Protein AF-A0A3A5SLV4-F1 (afdb_monomer)

Foldseek 3Di:
DLCCLLVCCVVVPLPVLCCCLQVPLDADDPLVVSLVSLVVSVVVLCVQDVDDDCLSVVLSVLSVVLRVLSHVSSVVLVCCPDVNVVVVLVVLVVVLVVLVVVLVVVCVVVVVVVLVVLLVVLQVVQCVVQVVVVHRGHHDDPPDPSNVSNVVSVVVNVVCCVVDPSSVVSVVSSVVSVVVSVCSVVSHDPSNVVSVVSSVVSVVSSVVSVVVVVVSCLVVQQLPCVQWDQDPLFTFGNDPADPLLSLLLSQLLRLLLLDPDLDDDLVVLLVSLVNSLVVSCPDPSCPDPVNVLLSVQSVQVSCVVVVVDVDGDDDPRGLLSVLLVLCSVPVPDPVSSVVSCVVVVRSNNSSNVSSSCSNNNPVPDPPSNVCSQVVDPVRVVVVVVSSVVSVVVSCVVPPDD

Nearest PDB structures (foldseek):
  5xg2-assembly1_A  TM=1.830E-01  e=2.233E+00  Pyrococcus yayanosii CH1
  3ja6-assembly1_H  TM=1.313E-01  e=7.357E+00  Escherichia coli
  3ja6-assembly1_I  TM=1.220E-01  e=8.359E+00  Escherichia coli

Mean predicted aligned error: 18.14 Å

Radius of gyration: 36.69 Å; Cα contacts (8 Å, |Δi|>4): 346; chains: 1; bounding box: 82×54×92 Å

Sequence (401 aa):
SLDNMIILPRTYATVPLNTQVMVSESAVSNAGEYMSLIKKAKAAYNGIIKTKTNLFDILIQLFSEIIKLSKARADELSENKQVSGTDRIENLMAQKEELENKLYNIEYRDGISDLVEELNSIKNQELNNGIKMGKTREYFKKGTLEYERKQYLKNKIKKYEEDNDEYKSIKQDICNIKQQITNIDTGASVYDTTLGALFVRVSEIMNELISKAKTSSKNNGQVNYSCLSLRNSAVSIDVNASVEEKAFLDIIINEALKSEKRVLSDDVVLNLIVESANKYKCREYANTENGKLILRSLREFWAYKHNQCSSFSIPNNLVVLKSLMAFFIKPFGFDQIERYVQNKGVENKEYGYMLRGAFIGYAAFPKTFTDALYGDKNIYIPMDEYLTTIHKQVEAQYPCD

Secondary structure (DSSP, 8-state):
-HHHHHHHHIIIIIHHHHHHHHHSSS--TTHHHHHHHHHHHHHHHHHH--S--SHHHHHHHHHHHHHHHHHHHHHHHHHHHSHHHHHHHHHHHHHHHHHHHHHHHHHHHTTHHHHHHHHHHHHHHHHHHHHHTTSS--PPPTTSHHHHHHHHHHHHHHHHHHH-HHHHHHHHHHHHHHHHHHHHHHT--TTHHHHHHHHHHHHHHHHHHHHHHHHHGGGG----GGGEEEETTEEEE--SS-HHHHHHHHHHHHHHHH-S--S--HHHHHHHHHHHHHHHHTSGGGGSHHHHHHHHHHHHHHHHHTTS-S-----TT-HHHHHHHHHHHSTT-HHHHHHHHHHTT-S-THHHHHHHHHHH-GGGS-HHHHHHHTT-HHHHHHHHHHHHHHHHHHHHHS---

Structure (mmCIF, N/CA/C/O backbone):
data_AF-A0A3A5SLV4-F1
#
_entry.id   AF-A0A3A5SLV4-F1
#
loop_
_atom_site.group_PDB
_atom_site.id
_atom_site.type_symbol
_atom_site.label_atom_id
_atom_site.label_alt_id
_atom_site.label_comp_id
_atom_site.label_asym_id
_atom_site.label_entity_id
_atom_site.label_seq_id
_atom_site.pdbx_PDB_ins_code
_atom_site.Cartn_x
_atom_site.Cartn_y
_atom_site.Cartn_z
_atom_site.occupancy
_atom_site.B_iso_or_equiv
_atom_site.auth_seq_id
_atom_site.auth_comp_id
_atom_site.auth_asym_id
_atom_site.auth_atom_id
_atom_site.pdbx_PDB_model_num
ATOM 1 N N . SER A 1 1 ? 13.043 8.478 -12.981 1.00 39.94 1 SER A N 1
ATOM 2 C CA . SER A 1 1 ? 11.757 8.383 -13.703 1.00 39.94 1 SER A CA 1
ATOM 3 C C . SER A 1 1 ? 10.638 8.971 -12.847 1.00 39.94 1 SER A C 1
ATOM 5 O O . SER A 1 1 ? 10.833 9.122 -11.643 1.00 39.94 1 SER A O 1
ATOM 7 N N . LEU A 1 2 ? 9.479 9.289 -13.440 1.00 38.47 2 LEU A N 1
ATOM 8 C CA . LEU A 1 2 ? 8.257 9.687 -12.714 1.00 38.47 2 LEU A CA 1
ATOM 9 C C . LEU A 1 2 ? 7.863 8.668 -11.635 1.00 38.47 2 LEU A C 1
ATOM 11 O O . LEU A 1 2 ? 7.415 9.059 -10.561 1.00 38.47 2 LEU A O 1
ATOM 15 N N . ASP A 1 3 ? 8.132 7.383 -11.893 1.00 36.78 3 ASP A N 1
ATOM 16 C CA . ASP A 1 3 ? 7.985 6.307 -10.915 1.00 36.78 3 ASP A CA 1
ATOM 17 C C . ASP A 1 3 ? 8.866 6.546 -9.679 1.00 36.78 3 ASP A C 1
ATOM 19 O O . ASP A 1 3 ? 8.337 6.551 -8.576 1.00 36.78 3 ASP A O 1
ATOM 23 N N . ASN A 1 4 ? 10.156 6.888 -9.810 1.00 37.59 4 ASN A N 1
ATOM 24 C CA . ASN A 1 4 ? 10.978 7.249 -8.640 1.00 37.59 4 ASN A CA 1
ATOM 25 C C . ASN A 1 4 ? 10.443 8.487 -7.903 1.00 37.59 4 ASN A C 1
ATOM 27 O O . ASN A 1 4 ? 10.541 8.546 -6.686 1.00 37.59 4 ASN A O 1
ATOM 31 N N . MET A 1 5 ? 9.833 9.456 -8.588 1.00 45.19 5 MET A N 1
ATOM 32 C CA . MET A 1 5 ? 9.370 10.702 -7.953 1.00 45.19 5 MET A CA 1
ATOM 33 C C . MET A 1 5 ? 8.074 10.568 -7.150 1.00 45.19 5 MET A C 1
ATOM 35 O O . MET A 1 5 ? 7.810 11.423 -6.307 1.00 45.19 5 MET A O 1
ATOM 39 N N . ILE A 1 6 ? 7.299 9.500 -7.369 1.00 46.34 6 ILE A N 1
ATOM 40 C CA . ILE A 1 6 ? 6.073 9.203 -6.610 1.00 46.34 6 ILE A CA 1
ATOM 41 C C . ILE A 1 6 ? 6.257 7.969 -5.705 1.00 46.34 6 ILE A C 1
ATOM 43 O O . ILE A 1 6 ? 5.700 7.914 -4.608 1.00 46.34 6 ILE A O 1
ATOM 47 N N . ILE A 1 7 ? 7.115 7.016 -6.090 1.00 41.03 7 ILE A N 1
ATOM 48 C CA . ILE A 1 7 ? 7.533 5.899 -5.230 1.00 41.03 7 ILE A CA 1
ATOM 49 C C . ILE A 1 7 ? 8.380 6.412 -4.060 1.00 41.03 7 ILE A C 1
ATOM 51 O O . ILE A 1 7 ? 8.197 5.924 -2.953 1.00 41.03 7 ILE A O 1
ATOM 55 N N . LEU A 1 8 ? 9.228 7.436 -4.241 1.00 41.47 8 LEU A N 1
ATOM 56 C CA . LEU A 1 8 ? 9.989 8.034 -3.133 1.00 41.47 8 LEU A CA 1
ATOM 57 C C . LEU A 1 8 ? 9.072 8.517 -1.987 1.00 41.47 8 LEU A C 1
ATOM 59 O O . LEU A 1 8 ? 9.250 8.054 -0.867 1.00 41.47 8 LEU A O 1
ATOM 63 N N . PRO A 1 9 ? 8.039 9.350 -2.211 1.00 44.97 9 PRO A N 1
ATOM 64 C CA . PRO A 1 9 ? 7.106 9.701 -1.141 1.00 44.97 9 PRO A CA 1
ATOM 65 C C . PRO A 1 9 ? 6.264 8.512 -0.642 1.00 44.97 9 PRO A C 1
ATOM 67 O O . PRO A 1 9 ? 5.912 8.473 0.533 1.00 44.97 9 PRO A O 1
ATOM 70 N N . ARG A 1 10 ? 5.985 7.487 -1.459 1.00 45.91 10 ARG A N 1
ATOM 71 C CA . ARG A 1 10 ? 5.261 6.301 -0.965 1.00 45.91 10 ARG A CA 1
ATOM 72 C C . ARG A 1 10 ? 6.108 5.454 -0.002 1.00 45.91 10 ARG A C 1
ATOM 74 O O . ARG A 1 10 ? 5.659 5.081 1.083 1.00 45.91 10 ARG A O 1
ATOM 81 N N . THR A 1 11 ? 7.338 5.165 -0.402 1.00 40.78 11 THR A N 1
ATOM 82 C CA . THR A 1 11 ? 8.258 4.251 0.283 1.00 40.78 11 THR A CA 1
ATOM 83 C C . THR A 1 11 ? 9.044 4.941 1.397 1.00 40.78 11 THR A C 1
ATOM 85 O O . THR A 1 11 ? 9.343 4.303 2.398 1.00 40.78 11 THR A O 1
ATOM 88 N N . TYR A 1 12 ? 9.336 6.237 1.262 1.00 42.47 12 TYR A N 1
ATOM 89 C CA . TYR A 1 12 ? 10.134 7.005 2.225 1.00 42.47 12 TYR A CA 1
ATOM 90 C C . TYR A 1 12 ? 9.324 8.031 3.024 1.00 42.47 12 TYR A C 1
ATOM 92 O O . TYR A 1 12 ? 9.844 8.529 4.014 1.00 42.47 12 TYR A O 1
ATOM 100 N N . ALA A 1 13 ? 8.074 8.340 2.642 1.00 49.94 13 ALA A N 1
ATOM 101 C CA . ALA A 1 13 ? 7.187 9.173 3.460 1.00 49.94 13 ALA A CA 1
ATOM 102 C C . ALA A 1 13 ? 6.041 8.362 4.065 1.00 49.94 13 ALA A C 1
ATOM 104 O O . ALA A 1 13 ? 6.013 8.201 5.271 1.00 49.94 13 ALA A O 1
ATOM 105 N N . THR A 1 14 ? 5.125 7.781 3.288 1.00 54.50 14 THR A N 1
ATOM 106 C CA . THR A 1 14 ? 3.905 7.192 3.881 1.00 54.50 14 THR A CA 1
ATOM 107 C C . THR A 1 14 ? 4.119 5.948 4.733 1.00 54.50 14 THR A C 1
ATOM 109 O O . THR A 1 14 ? 3.484 5.843 5.774 1.00 54.50 14 THR A O 1
ATOM 112 N N . VAL A 1 15 ? 4.968 5.001 4.321 1.00 56.72 15 VAL A N 1
ATOM 113 C CA . VAL A 1 15 ? 5.169 3.763 5.099 1.00 56.72 15 VAL A CA 1
ATOM 114 C C . VAL A 1 15 ? 5.961 4.036 6.386 1.00 56.72 15 VAL A C 1
ATOM 116 O O . VAL A 1 15 ? 5.469 3.663 7.448 1.00 56.72 15 VAL A O 1
ATOM 119 N N . PRO A 1 16 ? 7.106 4.748 6.353 1.00 58.78 16 PRO A N 1
ATOM 120 C CA . PRO A 1 16 ? 7.825 5.115 7.572 1.00 58.78 16 PRO A CA 1
ATOM 121 C C . PRO A 1 16 ? 7.012 6.035 8.485 1.00 58.78 16 PRO A C 1
ATOM 123 O O . PRO A 1 16 ? 7.039 5.843 9.694 1.00 58.78 16 PRO A O 1
ATOM 126 N N . LEU A 1 17 ? 6.248 6.983 7.924 1.00 64.62 17 LEU A N 1
ATOM 127 C CA . LEU A 1 17 ? 5.398 7.891 8.698 1.00 64.62 17 LEU A CA 1
ATOM 128 C C . LEU A 1 17 ? 4.211 7.170 9.335 1.00 64.62 17 LEU A C 1
ATOM 130 O O . LEU A 1 17 ? 3.886 7.461 10.475 1.00 64.62 17 LEU A O 1
ATOM 134 N N . ASN A 1 18 ? 3.571 6.229 8.636 1.00 65.62 18 ASN A N 1
ATOM 135 C CA . ASN A 1 18 ? 2.505 5.416 9.220 1.00 65.62 18 ASN A CA 1
ATOM 136 C C . ASN A 1 18 ? 3.062 4.571 10.372 1.00 65.62 18 ASN A C 1
ATOM 138 O O . ASN A 1 18 ? 2.533 4.623 11.475 1.00 65.62 18 ASN A O 1
ATOM 142 N N . THR A 1 19 ? 4.198 3.898 10.170 1.00 65.44 19 THR A N 1
ATOM 143 C CA . THR A 1 19 ? 4.862 3.153 11.248 1.00 65.44 19 THR A CA 1
ATOM 144 C C . THR A 1 19 ? 5.245 4.068 12.413 1.00 65.44 19 THR A C 1
ATOM 146 O O . THR A 1 19 ? 4.981 3.744 13.563 1.00 65.44 19 THR A O 1
ATOM 149 N N . GLN A 1 20 ? 5.806 5.245 12.149 1.00 65.00 20 GLN A N 1
ATOM 150 C CA . GLN A 1 20 ? 6.136 6.208 13.195 1.00 65.00 20 GLN A CA 1
ATOM 151 C C . GLN A 1 20 ? 4.882 6.693 13.938 1.00 65.00 20 GLN A C 1
ATOM 153 O O . GLN A 1 20 ? 4.847 6.681 15.157 1.00 65.00 20 GLN A O 1
ATOM 158 N N . VAL A 1 21 ? 3.817 7.070 13.245 1.00 66.50 21 VAL A N 1
ATOM 159 C CA . VAL A 1 21 ? 2.639 7.663 13.892 1.00 66.50 21 VAL A CA 1
ATOM 160 C C . VAL A 1 21 ? 1.771 6.622 14.597 1.00 66.50 21 VAL A C 1
ATOM 162 O O . VAL A 1 21 ? 1.241 6.907 15.667 1.00 66.50 21 VAL A O 1
ATOM 165 N N . MET A 1 22 ? 1.613 5.438 14.003 1.00 68.69 22 MET A N 1
ATOM 166 C CA . MET A 1 22 ? 0.700 4.401 14.492 1.00 68.69 22 MET A CA 1
ATOM 167 C C . MET A 1 22 ? 1.384 3.381 15.406 1.00 68.69 22 MET A C 1
ATOM 169 O O . MET A 1 22 ? 0.700 2.739 16.197 1.00 68.69 22 MET A O 1
ATOM 173 N N . VAL A 1 23 ? 2.708 3.207 15.304 1.00 67.62 23 VAL A N 1
ATOM 174 C CA . VAL A 1 23 ? 3.460 2.223 16.109 1.00 67.62 23 VAL A CA 1
ATOM 175 C C . VAL A 1 23 ? 4.341 2.892 17.156 1.00 67.62 23 VAL A C 1
ATOM 177 O O . VAL A 1 23 ? 4.482 2.344 18.245 1.00 67.62 23 VAL A O 1
ATOM 180 N N . SER A 1 24 ? 4.917 4.068 16.878 1.00 63.44 24 SER A N 1
ATOM 181 C CA . SER A 1 24 ? 5.576 4.840 17.936 1.00 63.44 24 SER A CA 1
ATOM 182 C C . SER A 1 24 ? 4.610 5.815 18.600 1.00 63.44 24 SER A C 1
ATOM 184 O O . SER A 1 24 ? 3.672 6.325 17.995 1.00 63.44 24 SER A O 1
ATOM 186 N N . GLU A 1 25 ? 4.827 6.057 19.885 1.00 67.69 25 GLU A N 1
ATOM 187 C CA . GLU A 1 25 ? 4.053 7.008 20.692 1.00 67.69 25 GLU A CA 1
ATOM 188 C C . GLU A 1 25 ? 4.597 8.439 20.570 1.00 67.69 25 GLU A C 1
ATOM 190 O O . GLU A 1 25 ? 4.235 9.328 21.336 1.00 67.69 25 GLU A O 1
ATOM 195 N N . SER A 1 26 ? 5.522 8.663 19.637 1.00 68.69 26 SER A N 1
ATOM 196 C CA . SER A 1 26 ? 6.187 9.938 19.435 1.00 68.69 26 SER A CA 1
ATOM 197 C C . SER A 1 26 ? 5.577 10.707 18.269 1.00 68.69 26 SER A C 1
ATOM 199 O O . SER A 1 26 ? 5.078 10.147 17.290 1.00 68.69 26 SER A O 1
ATOM 201 N N . ALA A 1 27 ? 5.638 12.034 18.374 1.00 72.75 27 ALA A N 1
ATOM 202 C CA . ALA A 1 27 ? 5.263 12.913 17.282 1.00 72.75 27 ALA A CA 1
ATOM 203 C C . ALA A 1 27 ? 6.163 12.680 16.057 1.00 72.75 27 ALA A C 1
ATOM 205 O O . ALA A 1 27 ? 7.300 12.209 16.158 1.00 72.75 27 ALA A O 1
ATOM 206 N N . VAL A 1 28 ? 5.666 13.077 14.886 1.00 74.12 28 VAL A N 1
ATOM 207 C CA . VAL A 1 28 ? 6.421 13.002 13.632 1.00 74.12 28 VAL A CA 1
ATOM 208 C C . VAL A 1 28 ? 7.709 13.822 13.730 1.00 74.12 28 VAL A C 1
ATOM 210 O O . VAL A 1 28 ? 7.679 15.054 13.770 1.00 74.12 28 VAL A O 1
ATOM 213 N N . SER A 1 29 ? 8.852 13.140 13.701 1.00 65.75 29 SER A N 1
ATOM 214 C CA . SER A 1 29 ? 10.153 13.776 13.495 1.00 65.75 29 SER A CA 1
ATOM 215 C C . SER A 1 29 ? 10.302 14.199 12.029 1.00 65.75 29 SER A C 1
ATOM 217 O O . SER A 1 29 ? 9.747 13.585 11.121 1.00 65.75 29 SER A O 1
ATOM 219 N N . ASN A 1 30 ? 11.029 15.291 11.785 1.00 69.62 30 ASN A N 1
ATOM 220 C CA . ASN A 1 30 ? 11.348 15.782 10.439 1.00 69.62 30 ASN A CA 1
ATOM 221 C C . ASN A 1 30 ? 10.136 16.136 9.549 1.00 69.62 30 ASN A C 1
ATOM 223 O O . ASN A 1 30 ? 10.205 16.050 8.323 1.00 69.62 30 ASN A O 1
ATOM 227 N N . ALA A 1 31 ? 9.038 16.627 10.135 1.00 70.12 31 ALA A N 1
ATOM 228 C CA . ALA A 1 31 ? 7.844 17.098 9.416 1.00 70.12 31 ALA A CA 1
ATOM 229 C C . ALA A 1 31 ? 8.145 17.999 8.190 1.00 70.12 31 ALA A C 1
ATOM 231 O O . ALA A 1 31 ? 7.493 17.895 7.146 1.00 70.12 31 ALA A O 1
ATOM 232 N N . GLY A 1 32 ? 9.166 18.860 8.292 1.00 71.12 32 GLY A N 1
ATOM 233 C CA . GLY A 1 32 ? 9.611 19.734 7.201 1.00 71.12 32 GLY A CA 1
ATOM 234 C C . GLY A 1 32 ? 10.203 18.992 5.995 1.00 71.12 32 GLY A C 1
ATOM 235 O O . GLY A 1 32 ? 10.035 19.441 4.858 1.00 71.12 32 GLY A O 1
ATOM 236 N N . GLU A 1 33 ? 10.840 17.838 6.207 1.00 71.00 33 GLU A N 1
ATOM 237 C CA . GLU A 1 33 ? 11.415 17.016 5.137 1.00 71.00 33 GLU A CA 1
ATOM 238 C C . GLU A 1 33 ? 10.317 16.365 4.294 1.00 71.00 33 GLU A C 1
ATOM 240 O O . GLU A 1 33 ? 10.370 16.435 3.064 1.00 71.00 33 GLU A O 1
ATOM 245 N N . TYR A 1 34 ? 9.266 15.836 4.928 1.00 69.44 34 TYR A N 1
ATOM 246 C CA . TYR A 1 34 ? 8.116 15.259 4.222 1.00 69.44 34 TYR A CA 1
ATOM 247 C C . TYR A 1 34 ? 7.397 16.298 3.353 1.00 69.44 34 TYR A C 1
ATOM 249 O O . TYR A 1 34 ? 7.120 16.052 2.176 1.00 69.44 34 TYR A O 1
ATOM 257 N N . MET A 1 35 ? 7.178 17.503 3.886 1.00 75.12 35 MET A N 1
ATOM 258 C CA . MET A 1 35 ? 6.595 18.611 3.123 1.00 75.12 35 MET A CA 1
ATOM 259 C C . MET A 1 35 ? 7.477 19.036 1.945 1.00 75.12 35 MET A C 1
ATOM 261 O O . MET A 1 35 ? 6.977 19.318 0.852 1.00 75.12 35 MET A O 1
ATOM 265 N N . SER A 1 36 ? 8.797 19.063 2.144 1.00 75.94 36 SER A N 1
ATOM 266 C CA . SER A 1 36 ? 9.771 19.354 1.088 1.00 75.94 36 SER A CA 1
ATOM 267 C C . SER A 1 36 ? 9.747 18.292 -0.016 1.00 75.94 36 SER A C 1
ATOM 269 O O . SER A 1 36 ? 9.743 18.636 -1.199 1.00 75.94 36 SER A O 1
ATOM 271 N N . LEU A 1 37 ? 9.646 17.008 0.344 1.00 74.00 37 LEU A N 1
ATOM 272 C CA . LEU A 1 37 ? 9.546 15.897 -0.605 1.00 74.00 37 LEU A CA 1
ATOM 273 C C . LEU A 1 37 ? 8.286 15.990 -1.473 1.00 74.00 37 LEU A C 1
ATOM 275 O O . LEU A 1 37 ? 8.389 15.860 -2.693 1.00 74.00 37 LEU A O 1
ATOM 279 N N . ILE A 1 38 ? 7.121 16.287 -0.887 1.00 76.56 38 ILE A N 1
ATOM 280 C CA . ILE A 1 38 ? 5.865 16.449 -1.644 1.00 76.56 38 ILE A CA 1
ATOM 281 C C . ILE A 1 38 ? 5.965 17.636 -2.612 1.00 76.56 38 ILE A C 1
ATOM 283 O O . ILE A 1 38 ? 5.574 17.523 -3.775 1.00 76.56 38 ILE A O 1
ATOM 287 N N . LYS A 1 39 ? 6.545 18.762 -2.177 1.00 81.31 39 LYS A N 1
ATOM 288 C CA . LYS A 1 39 ? 6.764 19.936 -3.041 1.00 81.31 39 LYS A CA 1
ATOM 289 C C . LYS A 1 39 ? 7.729 19.636 -4.193 1.00 81.31 39 LYS A C 1
ATOM 291 O O . LYS A 1 39 ? 7.447 20.017 -5.329 1.00 81.31 39 LYS A O 1
ATOM 296 N N . LYS A 1 40 ? 8.830 18.923 -3.931 1.00 78.31 40 LYS A N 1
ATOM 297 C CA . LYS A 1 40 ? 9.776 18.471 -4.970 1.00 78.31 40 LYS A CA 1
ATOM 298 C C . LYS A 1 40 ? 9.105 17.517 -5.964 1.00 78.31 40 LYS A C 1
ATOM 300 O O . LYS A 1 40 ? 9.282 17.677 -7.170 1.00 78.31 40 LYS A O 1
ATOM 305 N N . ALA A 1 41 ? 8.294 16.579 -5.474 1.00 73.62 41 ALA A N 1
ATOM 306 C CA . ALA A 1 41 ? 7.518 15.669 -6.313 1.00 73.62 41 ALA A CA 1
ATOM 307 C C . ALA A 1 41 ? 6.510 16.426 -7.194 1.00 73.62 41 ALA A C 1
ATOM 309 O O . ALA A 1 41 ? 6.448 16.171 -8.394 1.00 73.62 41 ALA A O 1
ATOM 310 N N . LYS A 1 42 ? 5.797 17.419 -6.639 1.00 82.75 42 LYS A N 1
ATOM 311 C CA . LYS A 1 42 ? 4.885 18.299 -7.391 1.00 82.75 42 LYS A CA 1
ATOM 312 C C . LYS A 1 42 ? 5.608 19.044 -8.514 1.00 82.75 42 LYS A C 1
ATOM 314 O O . LYS A 1 42 ? 5.130 19.057 -9.646 1.00 82.75 42 LYS A O 1
ATOM 319 N N . ALA A 1 43 ? 6.751 19.664 -8.208 1.00 79.25 43 ALA A N 1
ATOM 320 C CA . ALA A 1 43 ? 7.511 20.458 -9.173 1.00 79.25 43 ALA A CA 1
ATOM 321 C C . ALA A 1 43 ? 7.924 19.622 -10.390 1.00 79.25 43 ALA A C 1
ATOM 323 O O . ALA A 1 43 ? 7.757 20.045 -11.532 1.00 79.25 43 ALA A O 1
ATOM 324 N N . ALA A 1 44 ? 8.396 18.405 -10.154 1.00 69.69 44 ALA A N 1
ATOM 325 C CA . ALA A 1 44 ? 8.823 17.546 -11.240 1.00 69.69 44 ALA A CA 1
ATOM 326 C C . ALA A 1 44 ? 7.682 16.809 -11.945 1.00 69.69 44 ALA A C 1
ATOM 328 O O . ALA A 1 44 ? 7.768 16.592 -13.151 1.00 69.69 44 ALA A O 1
ATOM 329 N N . TYR A 1 45 ? 6.594 16.483 -11.238 1.00 73.25 45 TYR A N 1
ATOM 330 C CA . TYR A 1 45 ? 5.364 16.019 -11.876 1.00 73.25 45 TYR A CA 1
ATOM 331 C C . TYR A 1 45 ? 4.880 17.059 -12.892 1.00 73.25 45 TYR A C 1
ATOM 333 O O . TYR A 1 45 ? 4.637 16.708 -14.039 1.00 73.25 45 TYR A O 1
ATOM 341 N N . ASN A 1 46 ? 4.835 18.342 -12.516 1.00 76.12 46 ASN A N 1
ATOM 342 C CA . ASN A 1 46 ? 4.456 19.431 -13.423 1.00 76.12 46 ASN A CA 1
ATOM 343 C C . ASN A 1 46 ? 5.461 19.645 -14.567 1.00 76.12 46 ASN A C 1
ATOM 345 O O . ASN A 1 46 ? 5.075 20.081 -15.649 1.00 76.12 46 ASN A O 1
ATOM 349 N N . GLY A 1 47 ? 6.744 19.348 -14.339 1.00 65.81 47 GLY A N 1
ATOM 350 C CA . GLY A 1 47 ? 7.778 19.412 -15.374 1.00 65.81 47 GLY A CA 1
ATOM 351 C C . GLY A 1 47 ? 7.586 18.384 -16.493 1.00 65.81 47 GLY A C 1
ATOM 352 O O . GLY A 1 47 ? 8.028 18.620 -17.613 1.00 65.81 47 GLY A O 1
ATOM 353 N N . ILE A 1 48 ? 6.905 17.269 -16.211 1.00 63.28 48 ILE A N 1
ATOM 354 C CA . ILE A 1 48 ? 6.722 16.167 -17.166 1.00 63.28 48 ILE A CA 1
ATOM 355 C C . ILE A 1 48 ? 5.266 16.063 -17.646 1.00 63.28 48 ILE A C 1
ATOM 357 O O . ILE A 1 48 ? 5.005 15.802 -18.818 1.00 63.28 48 ILE A O 1
ATOM 361 N N . ILE A 1 49 ? 4.301 16.301 -16.760 1.00 64.62 49 ILE A N 1
ATOM 362 C CA . ILE A 1 49 ? 2.868 16.216 -17.033 1.00 64.62 49 ILE A CA 1
ATOM 363 C C . ILE A 1 49 ? 2.308 17.629 -17.060 1.00 64.62 49 ILE A C 1
ATOM 365 O O . ILE A 1 49 ? 2.179 18.293 -16.035 1.00 64.62 49 ILE A O 1
ATOM 369 N N . LYS A 1 50 ? 1.945 18.083 -18.262 1.00 65.12 50 LYS A N 1
ATOM 370 C CA . LYS A 1 50 ? 1.438 19.445 -18.491 1.00 65.12 50 LYS A CA 1
ATOM 371 C C . LYS A 1 50 ? -0.005 19.652 -18.011 1.00 65.12 50 LYS A C 1
ATOM 373 O O . LYS A 1 50 ? -0.491 20.782 -17.989 1.00 65.12 50 LYS A O 1
ATOM 378 N N . THR A 1 51 ? -0.700 18.584 -17.623 1.00 68.88 51 THR A N 1
ATOM 379 C CA . THR A 1 51 ? -2.065 18.652 -17.094 1.00 68.88 51 THR A CA 1
ATOM 380 C C . THR A 1 51 ? -2.044 19.084 -15.631 1.00 68.88 51 THR A C 1
ATOM 382 O O . THR A 1 51 ? -1.447 18.417 -14.785 1.00 68.88 51 THR A O 1
ATOM 385 N N . LYS A 1 52 ? -2.735 20.185 -15.316 1.00 73.75 52 LYS A N 1
ATOM 386 C CA . LYS A 1 52 ? -2.874 20.668 -13.935 1.00 73.75 52 LYS A CA 1
ATOM 387 C C . LYS A 1 52 ? -3.569 19.619 -13.060 1.00 73.75 52 LYS A C 1
ATOM 389 O O . LYS A 1 52 ? -4.551 19.007 -13.473 1.00 73.75 52 LYS A O 1
ATOM 394 N N . THR A 1 53 ? -3.081 19.452 -11.834 1.00 79.50 53 THR A N 1
ATOM 395 C CA . THR A 1 53 ? -3.672 18.579 -10.814 1.00 79.50 53 THR A CA 1
ATOM 396 C C . THR A 1 53 ? -3.661 19.280 -9.456 1.00 79.50 53 THR A C 1
ATOM 398 O O . THR A 1 53 ? -2.678 19.931 -9.103 1.00 79.50 53 THR A O 1
ATOM 401 N N . ASN A 1 54 ? -4.750 19.151 -8.698 1.00 85.88 54 ASN A N 1
ATOM 402 C CA . ASN A 1 54 ? -4.877 19.651 -7.323 1.00 85.88 54 ASN A CA 1
ATOM 403 C C . ASN A 1 54 ? -4.458 18.606 -6.273 1.00 85.88 54 ASN A C 1
ATOM 405 O O . ASN A 1 54 ? -4.350 18.921 -5.091 1.00 85.88 54 ASN A O 1
ATOM 409 N N . LEU A 1 55 ? -4.191 17.368 -6.694 1.00 85.06 55 LEU A N 1
ATOM 410 C CA . LEU A 1 55 ? -3.912 16.240 -5.805 1.00 85.06 55 LEU A CA 1
ATOM 411 C C . LEU A 1 55 ? -2.698 16.475 -4.894 1.00 85.06 55 LEU A C 1
ATOM 413 O O . LEU A 1 55 ? -2.716 16.068 -3.738 1.00 85.06 55 LEU A O 1
ATOM 417 N N . PHE A 1 56 ? -1.667 17.179 -5.370 1.00 84.25 56 PHE A N 1
ATOM 418 C CA . PHE A 1 56 ? -0.513 17.531 -4.533 1.00 84.25 56 PHE A CA 1
ATOM 419 C C . PHE A 1 56 ? -0.849 18.549 -3.441 1.00 84.25 56 PHE A C 1
ATOM 421 O O . PHE A 1 56 ? -0.273 18.485 -2.360 1.00 84.25 56 PHE A O 1
ATOM 428 N N . ASP A 1 57 ? -1.769 19.476 -3.703 1.00 85.69 57 ASP A N 1
ATOM 429 C CA . ASP A 1 57 ? -2.198 20.455 -2.701 1.00 85.69 57 ASP A CA 1
ATOM 430 C C . ASP A 1 57 ? -3.052 19.781 -1.623 1.00 85.69 57 ASP A C 1
ATOM 432 O O . ASP A 1 57 ? -2.858 20.029 -0.434 1.00 85.69 57 ASP A O 1
ATOM 436 N N . ILE A 1 58 ? -3.903 18.834 -2.033 1.00 85.19 58 ILE A N 1
ATOM 437 C CA . ILE A 1 58 ? -4.657 17.974 -1.114 1.00 85.19 58 ILE A CA 1
ATOM 438 C C . ILE A 1 58 ? -3.696 17.118 -0.275 1.00 85.19 58 ILE A C 1
ATOM 440 O O . ILE A 1 58 ? -3.869 17.024 0.936 1.00 85.19 58 ILE A O 1
ATOM 444 N N . LEU A 1 59 ? -2.641 16.545 -0.871 1.00 83.56 59 LEU A N 1
ATOM 445 C CA . LEU A 1 59 ? -1.617 15.809 -0.117 1.00 83.56 59 LEU A CA 1
ATOM 446 C C . LEU A 1 59 ? -0.936 16.687 0.937 1.00 83.56 59 LEU A C 1
ATOM 448 O O . LEU A 1 59 ? -0.774 16.246 2.069 1.00 83.56 59 LEU A O 1
ATOM 452 N N . ILE A 1 60 ? -0.566 17.925 0.603 1.00 84.12 60 ILE A N 1
ATOM 453 C CA . ILE A 1 60 ? 0.047 18.850 1.570 1.00 84.12 60 ILE A CA 1
ATOM 454 C C . ILE A 1 60 ? -0.899 19.119 2.748 1.00 84.12 60 ILE A C 1
ATOM 456 O O . ILE A 1 60 ? -0.456 19.115 3.899 1.00 84.12 60 ILE A O 1
ATOM 460 N N . GLN A 1 61 ? -2.191 19.326 2.484 1.00 87.31 61 GLN A N 1
ATOM 461 C CA . GLN A 1 61 ? -3.191 19.514 3.538 1.00 87.31 61 GLN A CA 1
ATOM 462 C C . GLN A 1 61 ? -3.319 18.275 4.431 1.00 87.31 61 GLN A C 1
ATOM 464 O O . GLN A 1 61 ? -3.161 18.393 5.644 1.00 87.31 61 GLN A O 1
ATOM 469 N N . LEU A 1 62 ? -3.504 17.091 3.837 1.00 84.12 62 LEU A N 1
ATOM 470 C CA . LEU A 1 62 ? -3.638 15.832 4.579 1.00 84.12 62 LEU A CA 1
ATOM 471 C C . LEU A 1 62 ? -2.406 15.543 5.442 1.00 84.12 62 LEU A C 1
ATOM 473 O O . LEU A 1 62 ? -2.538 15.189 6.608 1.00 84.12 62 LEU A O 1
ATOM 477 N N . PHE A 1 63 ? -1.198 15.745 4.912 1.00 83.25 63 PHE A N 1
ATOM 478 C CA . PHE A 1 63 ? 0.024 15.568 5.699 1.00 83.25 63 PHE A CA 1
ATOM 479 C C . PHE A 1 63 ? 0.139 16.587 6.839 1.00 83.25 63 PHE A C 1
ATOM 481 O O . PHE A 1 63 ? 0.647 16.247 7.904 1.00 83.25 63 PHE A O 1
ATOM 488 N N . SER A 1 64 ? -0.333 17.822 6.646 1.00 86.00 64 SER A N 1
ATOM 489 C CA . SER A 1 64 ? -0.304 18.851 7.695 1.00 86.00 64 SER A CA 1
ATOM 490 C C . SER A 1 64 ? -1.243 18.481 8.842 1.00 86.00 64 SER A C 1
ATOM 492 O O . SER A 1 64 ? -0.905 18.656 10.012 1.00 86.00 64 SER A O 1
ATOM 494 N N . GLU A 1 65 ? -2.401 17.918 8.502 1.00 88.25 65 GLU A N 1
ATOM 495 C CA . GLU A 1 65 ? -3.361 17.386 9.462 1.00 88.25 65 GLU A CA 1
ATOM 496 C C . GLU A 1 65 ? -2.815 16.154 10.195 1.00 88.25 65 GLU A C 1
ATOM 498 O O . GLU A 1 65 ? -2.881 16.112 11.421 1.00 88.25 65 GLU A O 1
ATOM 503 N N . ILE A 1 66 ? -2.170 15.217 9.485 1.00 86.12 66 ILE A N 1
ATOM 504 C CA . ILE A 1 66 ? -1.477 14.068 10.095 1.00 86.12 66 ILE A CA 1
ATOM 505 C C . ILE A 1 66 ? -0.422 14.541 11.100 1.00 86.12 66 ILE A C 1
ATOM 507 O O . ILE A 1 66 ? -0.381 14.037 12.217 1.00 86.12 66 ILE A O 1
ATOM 511 N N . ILE A 1 67 ? 0.403 15.535 10.751 1.00 84.50 67 ILE A N 1
ATOM 512 C CA . ILE A 1 67 ? 1.413 16.083 11.671 1.00 84.50 67 ILE A CA 1
ATOM 513 C C . ILE A 1 67 ? 0.740 16.665 12.920 1.00 84.50 67 ILE A C 1
ATOM 515 O O . ILE A 1 67 ? 1.149 16.354 14.038 1.00 84.50 67 ILE A O 1
ATOM 519 N N . LYS A 1 68 ? -0.320 17.462 12.752 1.00 90.00 68 LYS A N 1
ATOM 520 C CA . LYS A 1 68 ? -1.056 18.056 13.875 1.00 90.00 68 LYS A CA 1
ATOM 521 C C . LYS A 1 68 ? -1.652 16.987 14.799 1.00 90.00 68 LYS A C 1
ATOM 523 O O . LYS A 1 68 ? -1.461 17.063 16.009 1.00 90.00 68 LYS A O 1
ATOM 528 N N . LEU A 1 69 ? -2.345 15.998 14.235 1.00 89.44 69 LEU A N 1
ATOM 529 C CA . LEU A 1 69 ? -2.991 14.925 14.995 1.00 89.44 69 LEU A CA 1
ATOM 530 C C . LEU A 1 69 ? -1.973 13.985 15.644 1.00 89.44 69 LEU A C 1
ATOM 532 O O . LEU A 1 69 ? -2.166 13.581 16.782 1.00 89.44 69 LEU A O 1
ATOM 536 N N . SER A 1 70 ? -0.858 13.694 14.970 1.00 86.00 70 SER A N 1
ATOM 537 C CA . SER A 1 70 ? 0.223 12.886 15.547 1.00 86.00 70 SER A CA 1
ATOM 538 C C . SER A 1 70 ? 0.847 13.543 16.778 1.00 86.00 70 SER A C 1
ATOM 540 O O . SER A 1 70 ? 1.204 12.852 17.725 1.00 86.00 70 SER A O 1
ATOM 542 N N . LYS A 1 71 ? 0.944 14.880 16.789 1.00 88.19 71 LYS A N 1
ATOM 543 C CA . LYS A 1 71 ? 1.418 15.622 17.953 1.00 88.19 71 LYS A CA 1
ATOM 544 C C . LYS A 1 71 ? 0.409 15.539 19.096 1.00 88.19 71 LYS A C 1
ATOM 546 O O . LYS A 1 71 ? 0.798 15.180 20.195 1.00 88.19 71 LYS A O 1
ATOM 551 N N . ALA A 1 72 ? -0.873 15.782 18.817 1.00 89.81 72 ALA A N 1
ATOM 552 C CA . ALA A 1 72 ? -1.928 15.660 19.824 1.00 89.81 72 ALA A CA 1
ATOM 553 C C . ALA A 1 72 ? -1.997 14.244 20.429 1.00 89.81 72 ALA A C 1
ATOM 555 O O . ALA A 1 72 ? -2.157 14.100 21.636 1.00 89.81 72 ALA A O 1
ATOM 556 N N . ARG A 1 73 ? -1.806 13.210 19.599 1.00 88.44 73 ARG A N 1
ATOM 557 C CA . ARG A 1 73 ? -1.677 11.813 20.031 1.00 88.44 73 ARG A CA 1
ATOM 558 C C . ARG A 1 73 ? -0.475 11.601 20.945 1.00 88.44 73 ARG A C 1
ATOM 560 O O . ARG A 1 73 ? -0.619 10.986 21.991 1.00 88.44 73 ARG A O 1
ATOM 567 N N . ALA A 1 74 ? 0.702 12.085 20.555 1.00 86.81 74 ALA A N 1
ATOM 568 C CA . ALA A 1 74 ? 1.910 11.936 21.362 1.00 86.81 74 ALA A CA 1
ATOM 569 C C . ALA A 1 74 ? 1.785 12.646 22.719 1.00 86.81 74 ALA A C 1
ATOM 571 O O . ALA A 1 74 ? 2.172 12.082 23.739 1.00 86.81 74 ALA A O 1
ATOM 572 N N . ASP A 1 75 ? 1.195 13.845 22.731 1.00 86.69 75 ASP A N 1
ATOM 573 C CA . ASP A 1 75 ? 0.928 14.601 23.954 1.00 86.69 75 ASP A CA 1
ATOM 574 C C . ASP A 1 75 ? -0.027 13.801 24.875 1.00 86.69 75 ASP A C 1
ATOM 576 O O . ASP A 1 75 ? 0.334 13.526 26.020 1.00 86.69 75 ASP A O 1
ATOM 580 N N . GLU A 1 76 ? -1.160 13.299 24.356 1.00 85.44 76 GLU A N 1
ATOM 581 C CA . GLU A 1 76 ? -2.126 12.461 25.102 1.00 85.44 76 GLU A CA 1
ATOM 582 C C . GLU A 1 76 ? -1.483 11.188 25.681 1.00 85.44 76 GLU A C 1
ATOM 584 O O . GLU A 1 76 ? -1.658 10.867 26.857 1.00 85.44 76 GLU A O 1
ATOM 589 N N . LEU A 1 77 ? -0.708 10.461 24.873 1.00 85.69 77 LEU A N 1
ATOM 590 C CA . LEU A 1 77 ? -0.047 9.231 25.317 1.00 85.69 77 LEU A CA 1
ATOM 591 C C . LEU A 1 77 ? 1.043 9.505 26.357 1.00 85.69 77 LEU A C 1
ATOM 593 O O . LEU A 1 77 ? 1.236 8.704 27.272 1.00 85.69 77 LEU A O 1
ATOM 597 N N . SER A 1 78 ? 1.740 10.639 26.250 1.00 83.00 78 SER A N 1
ATOM 598 C CA . SER A 1 78 ? 2.751 11.035 27.230 1.00 83.00 78 SER A CA 1
ATOM 599 C C . SER A 1 78 ? 2.137 11.382 28.590 1.00 83.00 78 SER A C 1
ATOM 601 O O . SER A 1 78 ? 2.670 10.958 29.616 1.00 83.00 78 SER A O 1
ATOM 603 N N . GLU A 1 79 ? 0.988 12.068 28.610 1.00 80.12 79 GLU A N 1
ATOM 604 C CA . GLU A 1 79 ? 0.236 12.378 29.834 1.00 80.12 79 GLU A CA 1
ATOM 605 C C . GLU A 1 79 ? -0.274 11.108 30.525 1.00 80.12 79 GLU A C 1
ATOM 607 O O . GLU A 1 79 ? -0.236 11.002 31.754 1.00 80.12 79 GLU A O 1
ATOM 612 N N . ASN A 1 80 ? -0.694 10.120 29.731 1.00 78.50 80 ASN A N 1
ATOM 613 C CA . ASN A 1 80 ? -1.189 8.834 30.215 1.00 78.50 80 ASN A CA 1
ATOM 614 C C . ASN A 1 80 ? -0.091 7.947 30.836 1.00 78.50 80 ASN A C 1
ATOM 616 O O . ASN A 1 80 ? -0.409 7.052 31.614 1.00 78.50 80 ASN A O 1
ATOM 620 N N . LYS A 1 81 ? 1.193 8.181 30.523 1.00 73.19 81 LYS A N 1
ATOM 621 C CA . LYS A 1 81 ? 2.333 7.398 31.044 1.00 73.19 81 LYS A CA 1
ATOM 622 C C . LYS A 1 81 ? 2.974 7.948 32.313 1.00 73.19 81 LYS A C 1
ATOM 624 O O . LYS A 1 81 ? 3.756 7.247 32.954 1.00 73.19 81 LYS A O 1
ATOM 629 N N . GLN A 1 82 ? 2.721 9.209 32.641 1.00 70.62 82 GLN A N 1
ATOM 630 C CA . GLN A 1 82 ? 3.274 9.834 33.841 1.00 70.62 82 GLN A CA 1
ATOM 631 C C . GLN A 1 82 ? 2.497 9.402 35.094 1.00 70.62 82 GLN A C 1
ATOM 633 O O . GLN A 1 82 ? 1.467 8.744 34.998 1.00 70.62 82 GLN A O 1
ATOM 638 N N . VAL A 1 83 ? 2.970 9.799 36.282 1.00 62.44 83 VAL A N 1
ATOM 639 C CA . VAL A 1 83 ? 2.263 9.579 37.566 1.00 62.44 83 VAL A CA 1
ATOM 640 C C . VAL A 1 83 ? 0.821 10.118 37.514 1.00 62.44 83 VAL A C 1
ATOM 642 O O . VAL A 1 83 ? -0.092 9.536 38.091 1.00 62.44 83 VAL A O 1
ATOM 645 N N . SER A 1 84 ? 0.587 11.157 36.708 1.00 62.62 84 SER A N 1
ATOM 646 C CA . SER A 1 84 ? -0.746 11.673 36.381 1.00 62.62 84 SER A CA 1
ATOM 647 C C . SER A 1 84 ? -1.670 10.659 35.700 1.00 62.62 84 SER A C 1
ATOM 649 O O . SER A 1 84 ? -2.883 10.769 35.831 1.00 62.62 84 SER A O 1
ATOM 651 N N . GLY A 1 85 ? -1.135 9.685 34.962 1.00 66.19 85 GLY A N 1
ATOM 652 C CA . GLY A 1 85 ? -1.900 8.623 34.313 1.00 66.19 85 GLY A CA 1
ATOM 653 C C . GLY A 1 85 ? -2.521 7.660 35.322 1.00 66.19 85 GLY A C 1
ATOM 654 O O . GLY A 1 85 ? -3.706 7.354 35.219 1.00 66.19 85 GLY A O 1
ATOM 655 N N . THR A 1 86 ? -1.763 7.256 36.346 1.00 76.56 86 THR A N 1
ATOM 656 C CA . THR A 1 86 ? -2.282 6.457 37.468 1.00 76.56 86 THR A CA 1
ATOM 657 C C . THR A 1 86 ? -3.349 7.217 38.255 1.00 76.56 86 THR A C 1
ATOM 659 O O . THR A 1 86 ? -4.443 6.688 38.446 1.00 76.56 86 THR A O 1
ATOM 662 N N . ASP A 1 87 ? -3.108 8.493 38.575 1.00 82.19 87 ASP A N 1
ATOM 663 C CA . ASP A 1 87 ? -4.096 9.348 39.251 1.00 82.19 87 ASP A CA 1
ATOM 664 C C . ASP A 1 87 ? -5.360 9.543 38.392 1.00 82.19 87 ASP A C 1
ATOM 666 O O . ASP A 1 87 ? -6.485 9.621 38.891 1.00 82.19 87 ASP A O 1
ATOM 670 N N . ARG A 1 88 ? -5.206 9.611 37.064 1.00 83.56 88 ARG A N 1
ATOM 671 C CA . ARG A 1 88 ? -6.321 9.720 36.115 1.00 83.56 88 ARG A CA 1
ATOM 672 C C . ARG A 1 88 ? -7.146 8.438 36.057 1.00 83.56 88 ARG A C 1
ATOM 674 O O . ARG A 1 88 ? -8.371 8.539 36.031 1.00 83.56 88 ARG A O 1
ATOM 681 N N . ILE A 1 89 ? -6.519 7.259 36.056 1.00 85.88 89 ILE A N 1
ATOM 682 C CA . ILE A 1 89 ? -7.239 5.978 36.126 1.00 85.88 89 ILE A CA 1
ATOM 683 C C . ILE A 1 89 ? -8.021 5.894 37.439 1.00 85.88 89 ILE A C 1
ATOM 685 O O . ILE A 1 89 ? -9.203 5.566 37.406 1.00 85.88 89 ILE A O 1
ATOM 689 N N . GLU A 1 90 ? -7.411 6.239 38.576 1.00 89.00 90 GLU A N 1
ATOM 690 C CA . GLU A 1 90 ? -8.095 6.238 39.877 1.00 89.00 90 GLU A CA 1
ATOM 691 C C . GLU A 1 90 ? -9.308 7.176 39.893 1.00 89.00 90 GLU A C 1
ATOM 693 O O . GLU A 1 90 ? -10.404 6.765 40.280 1.00 89.00 90 GLU A O 1
ATOM 698 N N . ASN A 1 91 ? -9.161 8.396 39.370 1.00 90.25 91 ASN A N 1
ATOM 699 C CA . ASN A 1 91 ? -10.273 9.339 39.236 1.00 90.25 91 ASN A CA 1
ATOM 700 C C . ASN A 1 91 ? -11.386 8.816 38.313 1.00 90.25 91 ASN A C 1
ATOM 702 O O . ASN A 1 91 ? -12.569 8.944 38.633 1.00 90.25 91 ASN A O 1
ATOM 706 N N . LEU A 1 92 ? -11.032 8.209 37.176 1.00 91.50 92 LEU A N 1
ATOM 707 C CA . LEU A 1 92 ? -11.997 7.599 36.257 1.00 91.50 92 LEU A CA 1
ATOM 708 C C . LEU A 1 92 ? -12.717 6.406 36.904 1.00 91.50 92 LEU A C 1
ATOM 710 O O . LEU A 1 92 ? -13.921 6.243 36.709 1.00 91.50 92 LEU A O 1
ATOM 714 N N . MET A 1 93 ? -12.017 5.591 37.699 1.00 91.62 93 MET A N 1
ATOM 715 C CA . MET A 1 93 ? -12.622 4.491 38.453 1.00 91.62 93 MET A CA 1
ATOM 716 C C . MET A 1 93 ? -13.615 5.004 39.499 1.00 91.62 93 MET A C 1
ATOM 718 O O . MET A 1 93 ? -14.725 4.479 39.566 1.00 91.62 93 MET A O 1
ATOM 722 N N . ALA A 1 94 ? -13.269 6.061 40.239 1.00 93.62 94 ALA A N 1
ATOM 723 C CA . ALA A 1 94 ? -14.169 6.681 41.211 1.00 93.62 94 ALA A CA 1
ATOM 724 C C . ALA A 1 94 ? -15.427 7.273 40.547 1.00 93.62 94 ALA A C 1
ATOM 726 O O . ALA A 1 94 ? -16.545 7.037 41.002 1.00 93.62 94 ALA A O 1
ATOM 727 N N . GLN A 1 95 ? -15.273 7.982 39.421 1.00 94.12 95 GLN A N 1
ATOM 728 C CA . GLN A 1 95 ? -16.411 8.511 38.653 1.00 94.12 95 GLN A CA 1
ATOM 729 C C . GLN A 1 95 ? -17.307 7.398 38.106 1.00 94.12 95 GLN A C 1
ATOM 731 O O . GLN A 1 95 ? -18.534 7.501 38.142 1.00 94.12 95 GLN A O 1
ATOM 736 N N . LYS A 1 96 ? -16.700 6.318 37.603 1.00 95.81 96 LYS A N 1
ATOM 737 C CA . LYS A 1 96 ? -17.431 5.137 37.143 1.00 95.81 96 LYS A CA 1
ATOM 738 C C . LYS A 1 96 ? -18.240 4.525 38.287 1.00 95.81 96 LYS A C 1
ATOM 740 O O . LYS A 1 96 ? -19.405 4.215 38.069 1.00 95.81 96 LYS A O 1
ATOM 745 N N . GLU A 1 97 ? -17.654 4.371 39.472 1.00 94.81 97 GLU A N 1
ATOM 746 C CA . GLU A 1 97 ? -18.345 3.839 40.651 1.00 94.81 97 GLU A CA 1
ATOM 747 C C . GLU A 1 97 ? -19.519 4.737 41.072 1.00 94.81 97 GLU A C 1
ATOM 749 O O . GLU A 1 97 ? -20.618 4.245 41.325 1.00 94.81 97 GLU A O 1
ATOM 754 N N . GLU A 1 98 ? -19.341 6.061 41.069 1.00 95.81 98 GLU A N 1
ATOM 755 C CA . GLU A 1 98 ? -20.423 7.009 41.360 1.00 95.81 98 GLU A CA 1
ATOM 756 C C . GLU A 1 98 ? -21.581 6.886 40.354 1.00 95.81 98 GLU A C 1
ATOM 758 O O . GLU A 1 98 ? -22.752 6.857 40.742 1.00 95.81 98 GLU A O 1
ATOM 763 N N . LEU A 1 99 ? -21.268 6.784 39.060 1.00 95.25 99 LEU A N 1
ATOM 764 C CA . LEU A 1 99 ? -22.267 6.601 38.006 1.00 95.25 99 LEU A CA 1
ATOM 765 C C . LEU A 1 99 ? -22.942 5.227 38.080 1.00 95.25 99 LEU A C 1
ATOM 767 O O . LEU A 1 99 ? -24.152 5.147 37.883 1.00 95.25 99 LEU A O 1
ATOM 771 N N . GLU A 1 100 ? -22.204 4.160 38.394 1.00 93.38 100 GLU A N 1
ATOM 772 C CA . GLU A 1 100 ? -22.759 2.815 38.598 1.00 93.38 100 GLU A CA 1
ATOM 773 C C . GLU A 1 100 ? -23.707 2.793 39.813 1.00 93.38 100 GLU A C 1
ATOM 775 O O . GLU A 1 100 ? -24.796 2.225 39.722 1.00 93.38 100 GLU A O 1
ATOM 780 N N . ASN A 1 101 ? -23.381 3.508 40.895 1.00 93.56 101 ASN A N 1
ATOM 781 C CA . ASN A 1 101 ? -24.271 3.685 42.048 1.00 93.56 101 ASN A CA 1
ATOM 782 C C . ASN A 1 101 ? -25.534 4.494 41.700 1.00 93.56 101 ASN A C 1
ATOM 784 O O . ASN A 1 101 ? -26.640 4.133 42.110 1.00 93.56 101 ASN A O 1
ATOM 788 N N . LYS A 1 102 ? -25.408 5.576 40.918 1.00 94.31 102 LYS A N 1
ATOM 789 C CA . LYS A 1 102 ? -26.571 6.336 40.415 1.00 94.31 102 LYS A CA 1
ATOM 790 C C . LYS A 1 102 ? -27.462 5.471 39.530 1.00 94.31 102 LYS A C 1
ATOM 792 O O . LYS A 1 102 ? -28.679 5.483 39.703 1.00 94.31 102 LYS A O 1
ATOM 797 N N . LEU A 1 103 ? -26.857 4.698 38.628 1.00 92.69 103 LEU A N 1
ATOM 798 C CA . LEU A 1 103 ? -27.566 3.778 37.748 1.00 92.69 103 LEU A CA 1
ATOM 799 C C . LEU A 1 103 ? -28.347 2.746 38.564 1.00 92.69 103 LEU A C 1
ATOM 801 O O . LEU A 1 103 ? -29.543 2.590 38.346 1.00 92.69 103 LEU A O 1
ATOM 805 N N . TYR A 1 104 ? -27.703 2.122 39.553 1.00 89.44 104 TYR A N 1
ATOM 806 C CA . TYR A 1 104 ? -28.342 1.164 40.454 1.00 89.44 104 TYR A CA 1
ATOM 807 C C . TYR A 1 104 ? -29.558 1.765 41.174 1.00 89.44 104 TYR A C 1
ATOM 809 O O . TYR A 1 104 ? -30.624 1.155 41.211 1.00 89.44 104 TYR A O 1
ATOM 817 N N . ASN A 1 105 ? -29.440 2.990 41.696 1.00 91.56 105 ASN A N 1
ATOM 818 C CA . ASN A 1 105 ? -30.548 3.662 42.378 1.00 91.56 105 ASN A CA 1
ATOM 819 C C . ASN A 1 105 ? -31.737 3.939 41.446 1.00 91.56 105 ASN A C 1
ATOM 821 O O . ASN A 1 105 ? -32.887 3.795 41.862 1.00 91.56 105 ASN A O 1
ATOM 825 N N . ILE A 1 106 ? -31.473 4.326 40.194 1.00 91.12 106 ILE A N 1
ATOM 826 C CA . ILE A 1 106 ? -32.512 4.528 39.176 1.00 91.12 106 ILE A CA 1
ATOM 827 C C . ILE A 1 106 ? -33.188 3.195 38.840 1.00 91.12 106 ILE A C 1
ATOM 829 O O . ILE A 1 106 ? -34.416 3.122 38.819 1.00 91.12 106 ILE A O 1
ATOM 833 N N . GLU A 1 107 ? -32.406 2.131 38.636 1.00 89.88 107 GLU A N 1
ATOM 834 C CA . GLU A 1 107 ? -32.945 0.801 38.336 1.00 89.88 107 GLU A CA 1
ATOM 835 C C . GLU A 1 107 ? -33.816 0.264 39.468 1.00 89.88 107 GLU A C 1
ATOM 837 O O . GLU A 1 107 ? -34.881 -0.299 39.203 1.00 89.88 107 GLU A O 1
ATOM 842 N N . TYR A 1 108 ? -33.389 0.477 40.714 1.00 89.25 108 TYR A N 1
ATOM 843 C CA . TYR A 1 108 ? -34.122 0.058 41.900 1.00 89.25 108 TYR A CA 1
ATOM 844 C C . TYR A 1 108 ? -35.431 0.839 42.048 1.00 89.25 108 TYR A C 1
ATOM 846 O O . TYR A 1 108 ? -36.497 0.247 42.209 1.00 89.25 108 TYR A O 1
ATOM 854 N N . ARG A 1 109 ? -35.370 2.174 41.939 1.00 90.19 109 ARG A N 1
ATOM 855 C CA . ARG A 1 109 ? -36.543 3.057 42.036 1.00 90.19 109 ARG A CA 1
ATOM 856 C C . ARG A 1 109 ? -37.599 2.722 40.984 1.00 90.19 109 ARG A C 1
ATOM 858 O O . ARG A 1 109 ? -38.788 2.717 41.296 1.00 90.19 109 ARG A O 1
ATOM 865 N N . ASP A 1 110 ? -37.165 2.434 39.761 1.00 89.69 110 ASP A N 1
ATOM 866 C CA . ASP A 1 110 ? -38.062 2.271 38.617 1.00 89.69 110 ASP A CA 1
ATOM 867 C C . ASP A 1 110 ? -38.437 0.794 38.363 1.00 89.69 110 ASP A C 1
ATOM 869 O O . ASP A 1 110 ? -39.106 0.475 37.377 1.00 89.69 110 ASP A O 1
ATOM 873 N N . GLY A 1 111 ? -38.033 -0.120 39.258 1.00 89.06 111 GLY A N 1
ATOM 874 C CA . GLY A 1 111 ? -38.346 -1.553 39.178 1.00 89.06 111 GLY A CA 1
ATOM 875 C C . GLY A 1 111 ? -37.692 -2.262 37.987 1.00 89.06 111 GLY A C 1
ATOM 876 O O . GLY A 1 111 ? -38.183 -3.289 37.513 1.00 89.06 111 GLY A O 1
ATOM 877 N N . ILE A 1 112 ? -36.606 -1.695 37.459 1.00 92.00 112 ILE A N 1
ATOM 878 C CA . ILE A 1 112 ? -35.820 -2.267 36.364 1.00 92.00 112 ILE A CA 1
ATOM 879 C C . ILE A 1 112 ? -34.852 -3.324 36.891 1.00 92.00 112 ILE A C 1
ATOM 881 O O . ILE A 1 112 ? -34.620 -4.306 36.183 1.00 92.00 112 ILE A O 1
ATOM 885 N N . SER A 1 113 ? -34.352 -3.179 38.125 1.00 89.00 113 SER A N 1
ATOM 886 C CA . SER A 1 113 ? -33.449 -4.153 38.756 1.00 89.00 113 SER A CA 1
ATOM 887 C C . SER A 1 113 ? -34.022 -5.570 38.706 1.00 89.00 113 SER A C 1
ATOM 889 O O . SER A 1 113 ? -33.366 -6.466 38.179 1.00 89.00 113 SER A O 1
ATOM 891 N N . ASP A 1 114 ? -35.286 -5.755 39.095 1.00 91.25 114 ASP A N 1
ATOM 892 C CA . ASP A 1 114 ? -35.961 -7.061 39.068 1.00 91.25 114 ASP A CA 1
ATOM 893 C C . ASP A 1 114 ? -36.014 -7.666 37.655 1.00 91.25 114 ASP A C 1
ATOM 895 O O . ASP A 1 114 ? -35.791 -8.861 37.451 1.00 91.25 114 ASP A O 1
ATOM 899 N N . LEU A 1 115 ? -36.279 -6.832 36.641 1.00 92.94 115 LEU A N 1
ATOM 900 C CA . LEU A 1 115 ? -36.340 -7.267 35.243 1.00 92.94 115 LEU A CA 1
ATOM 901 C C . LEU A 1 115 ? -34.958 -7.684 34.723 1.00 92.94 115 LEU A C 1
ATOM 903 O O . LEU A 1 115 ? -34.845 -8.635 33.942 1.00 92.94 115 LEU A O 1
ATOM 907 N N . VAL A 1 116 ? -33.911 -6.965 35.134 1.00 89.88 116 VAL A N 1
ATOM 908 C CA . VAL A 1 116 ? -32.516 -7.255 34.782 1.00 89.88 116 VAL A CA 1
ATOM 909 C C . VAL A 1 116 ? -32.043 -8.533 35.472 1.00 89.88 116 VAL A C 1
ATOM 911 O O . VAL A 1 116 ? -31.436 -9.386 34.817 1.00 89.88 116 VAL A O 1
ATOM 914 N N . GLU A 1 117 ? -32.351 -8.709 36.755 1.00 92.06 117 GLU A N 1
ATOM 915 C CA . GLU A 1 117 ? -32.037 -9.915 37.523 1.00 92.06 117 GLU A CA 1
ATOM 916 C C . GLU A 1 117 ? -32.717 -11.152 36.938 1.00 92.06 117 GLU A C 1
ATOM 918 O O . GLU A 1 117 ? -32.056 -12.166 36.692 1.00 92.06 117 GLU A O 1
ATOM 923 N N . GLU A 1 118 ? -34.008 -11.058 36.613 1.00 93.94 118 GLU A N 1
ATOM 924 C CA . GLU A 1 118 ? -34.744 -12.149 35.978 1.00 93.94 118 GLU A CA 1
ATOM 925 C C . GLU A 1 118 ? -34.142 -12.499 34.608 1.00 93.94 118 GLU A C 1
ATOM 927 O O . GLU A 1 118 ? -33.900 -13.671 34.296 1.00 93.94 118 GLU A O 1
ATOM 932 N N . LEU A 1 119 ? -33.812 -11.485 33.798 1.00 94.94 119 LEU A N 1
ATOM 933 C CA . LEU A 1 119 ? -33.165 -11.692 32.504 1.00 94.94 119 LEU A CA 1
ATOM 934 C C . LEU A 1 119 ? -31.808 -12.392 32.668 1.00 94.94 119 LEU A C 1
ATOM 936 O O . LEU A 1 119 ? -31.469 -13.276 31.875 1.00 94.94 119 LEU A O 1
ATOM 940 N N . ASN A 1 120 ? -31.027 -12.011 33.677 1.00 93.31 120 ASN A N 1
ATOM 941 C CA . ASN A 1 120 ? -29.732 -12.619 33.966 1.00 93.31 120 ASN A CA 1
ATOM 942 C C . ASN A 1 120 ? -29.870 -14.050 34.496 1.00 93.31 120 ASN A C 1
ATOM 944 O O . ASN A 1 120 ? -29.097 -14.911 34.079 1.00 93.31 120 ASN A O 1
ATOM 948 N N . SER A 1 121 ? -30.889 -14.345 35.304 1.00 95.12 121 SER A N 1
ATOM 949 C CA . SER A 1 121 ? -31.211 -15.707 35.743 1.00 95.12 121 SER A CA 1
ATOM 950 C C . SER A 1 121 ? -31.468 -16.634 34.550 1.00 95.12 121 SER A C 1
ATOM 952 O O . SER A 1 121 ? -30.831 -17.685 34.428 1.00 95.12 121 SER A O 1
ATOM 954 N N . ILE A 1 122 ? -32.288 -16.199 33.584 1.00 93.44 122 ILE A N 1
ATOM 955 C CA . ILE A 1 122 ? -32.538 -16.965 32.352 1.00 93.44 122 ILE A CA 1
ATOM 956 C C . ILE A 1 122 ? -31.236 -17.153 31.554 1.00 93.44 122 ILE A C 1
ATOM 958 O O . ILE A 1 122 ? -30.932 -18.257 31.101 1.00 93.44 122 ILE A O 1
ATOM 962 N N . LYS A 1 123 ? -30.418 -16.102 31.396 1.00 93.69 123 LYS A N 1
ATOM 963 C CA . LYS A 1 123 ? -29.123 -16.199 30.692 1.00 93.69 123 LYS A CA 1
ATOM 964 C C . LYS A 1 123 ? -28.146 -17.161 31.385 1.00 93.69 123 LYS A C 1
ATOM 966 O O . LYS A 1 123 ? -27.413 -17.862 30.688 1.00 93.69 123 LYS A O 1
ATOM 971 N N . ASN A 1 124 ? -28.136 -17.202 32.716 1.00 93.69 124 ASN A N 1
ATOM 972 C CA . ASN A 1 124 ? -27.294 -18.100 33.506 1.00 93.69 124 ASN A CA 1
ATOM 973 C C . ASN A 1 124 ? -27.759 -19.554 33.397 1.00 93.69 124 ASN A C 1
ATOM 975 O O . ASN A 1 124 ? -26.933 -20.459 33.317 1.00 93.69 124 ASN A O 1
ATOM 979 N N . GLN A 1 125 ? -29.068 -19.795 33.314 1.00 93.88 125 GLN A N 1
ATOM 980 C CA . GLN A 1 125 ? -29.587 -21.129 33.011 1.00 93.88 125 GLN A CA 1
ATOM 981 C C . GLN A 1 125 ? -29.134 -21.611 31.626 1.00 93.88 125 GLN A C 1
ATOM 983 O O . GLN A 1 125 ? -28.680 -22.745 31.504 1.00 93.88 125 GLN A O 1
ATOM 988 N N . GLU A 1 126 ? -29.164 -20.752 30.600 1.00 94.12 126 GLU A N 1
ATOM 989 C CA . GLU A 1 126 ? -28.637 -21.091 29.264 1.00 94.12 126 GLU A CA 1
ATOM 990 C C . GLU A 1 126 ? -27.140 -21.427 29.291 1.00 94.12 126 GLU A C 1
ATOM 992 O O . GLU A 1 126 ? -26.682 -22.342 28.601 1.00 94.12 126 GLU A O 1
ATOM 997 N N . LEU A 1 127 ? -26.365 -20.695 30.096 1.00 93.31 127 LEU A N 1
ATOM 998 C CA . LEU A 1 127 ? -24.945 -20.970 30.304 1.00 93.31 127 LEU A CA 1
ATOM 999 C C . LEU A 1 127 ? -24.747 -22.347 30.954 1.00 93.31 127 LEU A C 1
ATOM 1001 O O . LEU A 1 127 ? -24.036 -23.190 30.411 1.00 93.31 127 LEU A O 1
ATOM 1005 N N . ASN A 1 128 ? -25.439 -22.606 32.066 1.00 93.69 128 ASN A N 1
ATOM 1006 C CA . ASN A 1 128 ? -25.365 -23.868 32.803 1.00 93.69 128 ASN A CA 1
ATOM 1007 C C . ASN A 1 128 ? -25.807 -25.067 31.952 1.00 93.69 128 ASN A C 1
ATOM 1009 O O . ASN A 1 128 ? -25.202 -26.137 32.025 1.00 93.69 128 ASN A O 1
ATOM 1013 N N . ASN A 1 129 ? -26.834 -24.895 31.120 1.00 92.50 129 ASN A N 1
ATOM 1014 C CA . ASN A 1 129 ? -27.279 -25.914 30.173 1.00 92.50 129 ASN A CA 1
ATOM 1015 C C . ASN A 1 129 ? -26.212 -26.194 29.108 1.00 92.50 129 ASN A C 1
ATOM 1017 O O . ASN A 1 129 ? -25.964 -27.354 28.786 1.00 92.50 129 ASN A O 1
ATOM 1021 N N . GLY A 1 130 ? -25.539 -25.148 28.616 1.00 92.56 130 GLY A N 1
ATOM 1022 C CA . GLY A 1 130 ? -24.391 -25.277 27.719 1.00 92.56 130 GLY A CA 1
ATOM 1023 C C . GLY A 1 130 ? -23.272 -26.100 28.341 1.00 92.56 130 GLY A C 1
ATOM 1024 O O . GLY A 1 130 ? -22.852 -27.093 27.750 1.00 92.56 130 GLY A O 1
ATOM 1025 N N . ILE A 1 131 ? -22.857 -25.742 29.561 1.00 93.31 131 ILE A N 1
ATOM 1026 C CA . ILE A 1 131 ? -21.776 -26.422 30.290 1.00 93.31 131 ILE A CA 1
ATOM 1027 C C . ILE A 1 131 ? -22.084 -27.915 30.453 1.00 93.31 131 ILE A C 1
ATOM 1029 O O . ILE A 1 131 ? -21.232 -28.753 30.162 1.00 93.31 131 ILE A O 1
ATOM 1033 N N . LYS A 1 132 ? -23.321 -28.269 30.830 1.00 92.94 132 LYS A N 1
ATOM 1034 C CA . LYS A 1 132 ? -23.765 -29.672 30.954 1.00 92.94 132 LYS A CA 1
ATOM 1035 C C . LYS A 1 132 ? -23.686 -30.457 29.640 1.00 92.94 132 LYS A C 1
ATOM 1037 O O . LYS A 1 132 ? -23.576 -31.677 29.674 1.00 92.94 132 LYS A O 1
ATOM 1042 N N . MET A 1 133 ? -23.746 -29.769 28.502 1.00 88.88 133 MET A N 1
ATOM 1043 C CA . MET A 1 133 ? -23.698 -30.341 27.153 1.00 88.88 133 MET A CA 1
ATOM 1044 C C . MET A 1 133 ? -22.326 -30.172 26.477 1.00 88.88 133 MET A C 1
ATOM 1046 O O . MET A 1 133 ? -22.205 -30.431 25.280 1.00 88.88 133 MET A O 1
ATOM 1050 N N . GLY A 1 134 ? -21.297 -29.718 27.205 1.00 89.56 134 GLY A N 1
ATOM 1051 C CA . GLY A 1 134 ? -19.955 -29.488 26.657 1.00 89.56 134 GLY A CA 1
ATOM 1052 C C . GLY A 1 134 ? -19.855 -28.288 25.705 1.00 89.56 134 GLY A C 1
ATOM 1053 O O . GLY A 1 134 ? -18.934 -28.218 24.895 1.00 89.56 134 GLY A O 1
ATOM 1054 N N . LYS A 1 135 ? -20.801 -27.346 25.774 1.00 92.19 135 LYS A N 1
ATOM 1055 C CA . LYS A 1 135 ? -20.826 -26.111 24.978 1.00 92.19 135 LYS A CA 1
ATOM 1056 C C . LYS A 1 135 ? -20.643 -24.888 25.871 1.00 92.19 135 LYS A C 1
ATOM 1058 O O . LYS A 1 135 ? -20.926 -24.917 27.063 1.00 92.19 135 LYS A O 1
ATOM 1063 N N . THR A 1 136 ? -20.264 -23.761 25.276 1.00 88.06 136 THR A N 1
ATOM 1064 C CA . THR A 1 136 ? -20.197 -22.473 25.983 1.00 88.06 136 THR A CA 1
ATOM 1065 C C . THR A 1 136 ? -21.572 -21.970 26.416 1.00 88.06 136 THR A C 1
ATOM 1067 O O . THR A 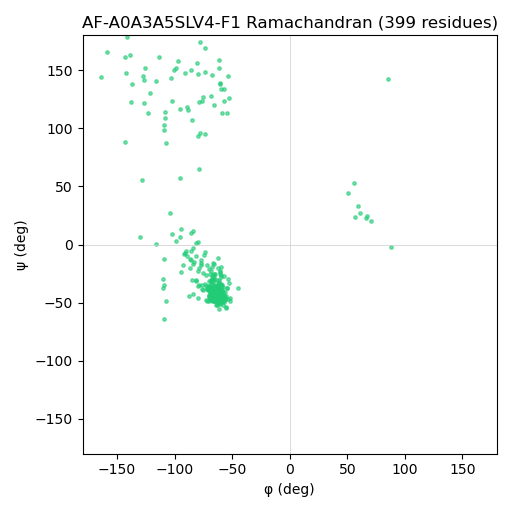1 136 ? -21.666 -21.255 27.404 1.00 88.06 136 THR A O 1
ATOM 1070 N N . ARG A 1 137 ? -22.642 -22.309 25.683 1.00 91.31 137 ARG A N 1
ATOM 1071 C CA . ARG A 1 137 ? -24.022 -21.904 25.985 1.00 91.31 137 ARG A CA 1
ATOM 1072 C C . ARG A 1 137 ? -25.019 -22.764 25.215 1.00 91.31 137 ARG A C 1
ATOM 1074 O O . ARG A 1 137 ? -24.772 -23.079 24.055 1.00 91.31 137 ARG A O 1
ATOM 1081 N N . GLU A 1 138 ? -26.156 -23.079 25.825 1.00 93.50 138 GLU A N 1
ATOM 1082 C CA . GLU A 1 138 ? -27.295 -23.720 25.159 1.00 93.50 138 GLU A CA 1
ATOM 1083 C C . GLU A 1 138 ? -28.529 -22.827 25.338 1.00 93.50 138 GLU A C 1
ATOM 1085 O O . GLU A 1 138 ? -29.004 -22.613 26.452 1.00 93.50 138 GLU A O 1
ATOM 1090 N N . TYR A 1 139 ? -29.023 -22.252 24.240 1.00 93.00 139 TYR A N 1
ATOM 1091 C CA . TYR A 1 139 ? -30.146 -21.315 24.273 1.00 93.00 139 TYR A CA 1
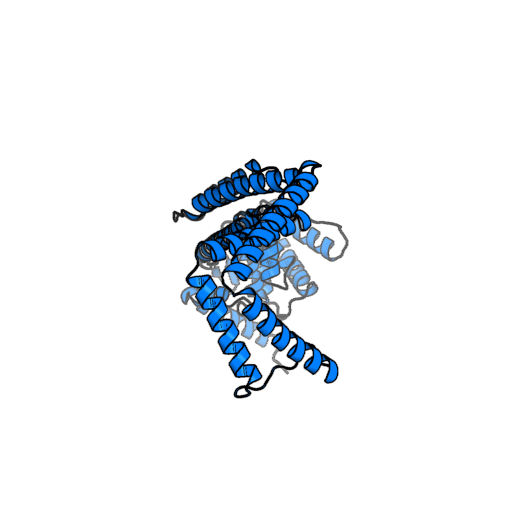ATOM 1092 C C . TYR A 1 139 ? -31.489 -22.039 24.386 1.00 93.00 139 TYR A C 1
ATOM 1094 O O . TYR A 1 139 ? -31.692 -23.087 23.772 1.00 93.00 139 TYR A O 1
ATOM 1102 N N . PHE A 1 140 ? -32.447 -21.424 25.083 1.00 93.19 140 PHE A N 1
ATOM 1103 C CA . PHE A 1 140 ? -33.835 -21.885 25.043 1.00 93.19 140 PHE A CA 1
ATOM 1104 C C . PHE A 1 140 ? -34.387 -21.820 23.611 1.00 93.19 140 PHE A C 1
ATOM 1106 O O . PHE A 1 140 ? -34.134 -20.856 22.876 1.00 93.19 140 PHE A O 1
ATOM 1113 N N . LYS A 1 141 ? -35.127 -22.857 23.203 1.00 92.38 141 LYS A N 1
ATOM 1114 C CA . LYS A 1 141 ? -35.691 -22.955 21.850 1.00 92.38 141 LYS A CA 1
ATOM 1115 C C . LYS A 1 141 ? -36.772 -21.893 21.643 1.00 92.38 141 LYS A C 1
ATOM 1117 O O . LYS A 1 141 ? -37.523 -21.564 22.555 1.00 92.38 141 LYS A O 1
ATOM 1122 N N . LYS A 1 142 ? -36.874 -21.375 20.417 1.00 92.75 142 LYS A N 1
ATOM 1123 C CA . LYS A 1 142 ? -37.929 -20.422 20.051 1.00 92.75 142 LYS A CA 1
ATOM 1124 C C . LYS A 1 142 ? -39.310 -21.039 20.310 1.00 92.75 142 LYS A C 1
ATOM 1126 O O . LYS A 1 142 ? -39.535 -22.186 19.930 1.00 92.75 142 LYS A O 1
ATOM 1131 N N . GLY A 1 143 ? -40.203 -20.277 20.941 1.00 88.94 143 GLY A N 1
ATOM 1132 C CA . GLY A 1 143 ? -41.538 -20.731 21.333 1.00 88.94 143 GLY A CA 1
ATOM 1133 C C . GLY A 1 143 ? -41.633 -21.400 22.710 1.00 88.94 143 GLY A C 1
ATOM 1134 O O . GLY A 1 143 ? -42.739 -21.752 23.109 1.00 88.94 143 GLY A O 1
ATOM 1135 N N . THR A 1 144 ? -40.533 -21.574 23.458 1.00 93.56 144 THR A N 1
ATOM 1136 C CA . THR A 1 144 ? -40.630 -21.956 24.882 1.00 93.56 144 THR A CA 1
ATOM 1137 C C . THR A 1 144 ? -40.921 -20.741 25.762 1.00 93.56 144 THR A C 1
ATOM 1139 O O . THR A 1 144 ? -40.601 -19.607 25.397 1.00 93.56 144 THR A O 1
ATOM 1142 N N . LEU A 1 145 ? -41.497 -20.976 26.946 1.00 92.38 145 LEU A N 1
ATOM 1143 C CA . LEU A 1 145 ? -41.837 -19.917 27.903 1.00 92.38 145 LEU A CA 1
ATOM 1144 C C . LEU A 1 145 ? -40.614 -19.070 28.282 1.00 92.38 145 LEU A C 1
ATOM 1146 O O . LEU A 1 145 ? -40.704 -17.848 28.335 1.00 92.38 145 LEU A O 1
ATOM 1150 N N . GLU A 1 146 ? -39.458 -19.697 28.485 1.00 92.44 146 GLU A N 1
ATOM 1151 C CA . GLU A 1 146 ? -38.209 -19.025 28.853 1.00 92.44 146 GLU A CA 1
ATOM 1152 C C . GLU A 1 146 ? -37.659 -18.181 27.703 1.00 92.44 146 GLU A C 1
ATOM 1154 O O . GLU A 1 146 ? -37.151 -17.079 27.924 1.00 92.44 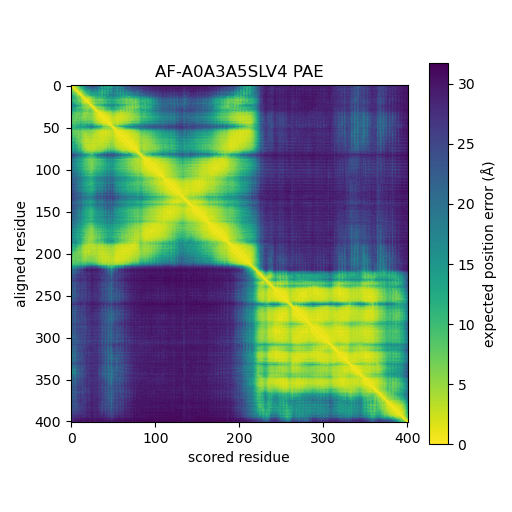146 GLU A O 1
ATOM 1159 N N . TYR A 1 147 ? -37.779 -18.665 26.460 1.00 94.69 147 TYR A N 1
ATOM 1160 C CA . TYR A 1 147 ? -37.403 -17.882 25.289 1.00 94.69 147 TYR A CA 1
ATOM 1161 C C . TYR A 1 147 ? -38.284 -16.636 25.167 1.00 94.69 147 TYR A C 1
ATOM 1163 O O . TYR A 1 147 ? -37.748 -15.533 25.046 1.00 94.69 147 TYR A O 1
ATOM 1171 N N . GLU A 1 148 ? -39.608 -16.793 25.237 1.00 95.12 148 GLU A N 1
ATOM 1172 C CA . GLU A 1 148 ? -40.552 -15.676 25.120 1.00 95.12 148 GLU A CA 1
ATOM 1173 C C . GLU A 1 148 ? -40.395 -14.686 26.281 1.00 95.12 148 GLU A C 1
ATOM 1175 O O . GLU A 1 148 ? -40.329 -13.473 26.061 1.00 95.12 148 GLU A O 1
ATOM 1180 N N . ARG A 1 149 ? -40.209 -15.179 27.514 1.00 95.31 149 ARG A N 1
ATOM 1181 C CA . ARG A 1 149 ? -39.949 -14.331 28.683 1.00 95.31 149 ARG A CA 1
ATOM 1182 C C . ARG A 1 149 ? -38.654 -13.540 28.527 1.00 95.31 149 ARG A C 1
ATOM 1184 O O . ARG A 1 149 ? -38.644 -12.338 28.776 1.00 95.31 149 ARG A O 1
ATOM 1191 N N . LYS A 1 150 ? -37.582 -14.164 28.030 1.00 95.69 150 LYS A N 1
ATOM 1192 C CA . LYS A 1 150 ? -36.317 -13.479 27.726 1.00 95.69 150 LYS A CA 1
ATOM 1193 C C . LYS A 1 150 ? -36.493 -12.367 26.689 1.00 95.69 150 LYS A C 1
ATOM 1195 O O . LYS A 1 150 ? -35.897 -11.304 26.853 1.00 95.69 150 LYS A O 1
ATOM 1200 N N . GLN A 1 151 ? -37.270 -12.593 25.624 1.00 95.38 151 GLN A N 1
ATOM 1201 C CA . GLN A 1 151 ? -37.535 -11.553 24.619 1.00 95.38 151 GLN A CA 1
ATOM 1202 C C . GLN A 1 151 ? -38.367 -10.409 25.201 1.00 95.38 151 GLN A C 1
ATOM 1204 O O . GLN A 1 151 ? -38.029 -9.245 24.997 1.00 95.38 151 GLN A O 1
ATOM 1209 N N . TYR A 1 152 ? -39.402 -10.730 25.980 1.00 95.56 152 TYR A N 1
ATOM 1210 C CA . TYR A 1 152 ? -40.212 -9.738 26.681 1.00 95.56 152 TYR A CA 1
ATOM 1211 C C . TYR A 1 152 ? -39.361 -8.852 27.602 1.00 95.56 152 TYR A C 1
ATOM 1213 O O . TYR A 1 152 ? -39.426 -7.628 27.503 1.00 95.56 152 TYR A O 1
ATOM 1221 N N . LEU A 1 153 ? -38.515 -9.458 28.444 1.00 95.06 153 LEU A N 1
ATOM 1222 C CA . LEU A 1 153 ? -37.624 -8.733 29.355 1.00 95.06 153 LEU A CA 1
ATOM 1223 C C . LEU A 1 153 ? -36.649 -7.833 28.588 1.00 95.06 153 LEU A C 1
ATOM 1225 O O . LEU A 1 153 ? -36.523 -6.655 28.913 1.00 95.06 153 LEU A O 1
ATOM 1229 N N . LYS A 1 154 ? -36.020 -8.347 27.520 1.00 95.06 154 LYS A N 1
ATOM 1230 C CA . LYS A 1 154 ? -35.141 -7.548 26.650 1.00 95.06 154 LYS A CA 1
ATOM 1231 C C . LYS A 1 154 ? -35.853 -6.332 26.066 1.00 95.06 154 LYS A C 1
ATOM 1233 O O . LYS A 1 154 ? -35.296 -5.242 26.100 1.00 95.06 154 LYS A O 1
ATOM 1238 N N . ASN A 1 155 ? -37.062 -6.514 25.543 1.00 94.62 155 ASN A N 1
ATOM 1239 C CA . ASN A 1 155 ? -37.823 -5.427 24.934 1.00 94.62 155 ASN A CA 1
ATOM 1240 C C . ASN A 1 155 ? -38.252 -4.389 25.972 1.00 94.62 155 ASN A C 1
ATOM 1242 O O . ASN A 1 155 ? -38.179 -3.197 25.697 1.00 94.62 155 ASN A O 1
ATOM 1246 N N . LYS A 1 156 ? -38.665 -4.824 27.167 1.00 93.88 156 LYS A N 1
ATOM 1247 C CA . LYS A 1 156 ? -39.087 -3.918 28.240 1.00 93.88 156 LYS A CA 1
ATOM 1248 C C . LYS A 1 156 ? -37.919 -3.081 28.773 1.00 93.88 156 LYS A C 1
ATOM 1250 O O . LYS A 1 156 ? -38.076 -1.875 28.923 1.00 93.88 156 LYS A O 1
ATOM 1255 N N . ILE A 1 157 ? -36.752 -3.698 28.981 1.00 92.31 157 ILE A N 1
ATOM 1256 C CA . ILE A 1 157 ? -35.523 -2.996 29.391 1.00 92.31 157 ILE A CA 1
ATOM 1257 C C . ILE A 1 157 ? -35.068 -2.028 28.296 1.00 92.31 157 ILE A C 1
ATOM 1259 O O . ILE A 1 157 ? -34.802 -0.867 28.580 1.00 92.31 157 ILE A O 1
ATOM 1263 N N . LYS A 1 158 ? -35.042 -2.476 27.035 1.00 93.12 158 LYS A N 1
ATOM 1264 C CA . LYS A 1 158 ? -34.640 -1.632 25.905 1.00 93.12 158 LYS A CA 1
ATOM 1265 C C . LYS A 1 158 ? -35.575 -0.434 25.714 1.00 93.12 158 LYS A C 1
ATOM 1267 O O . LYS A 1 158 ? -35.113 0.665 25.447 1.00 93.12 158 LYS A O 1
ATOM 1272 N N . LYS A 1 159 ? -36.884 -0.629 25.875 1.00 93.19 159 LYS A N 1
ATOM 1273 C CA . LYS A 1 159 ? -37.847 0.471 25.803 1.00 93.19 159 LYS A CA 1
ATOM 1274 C C . LYS A 1 159 ? -37.592 1.503 26.904 1.00 93.19 159 LYS A C 1
ATOM 1276 O O . LYS A 1 159 ? -37.578 2.691 26.630 1.00 93.19 159 LYS A O 1
ATOM 1281 N N . TYR A 1 160 ? -37.331 1.049 28.128 1.00 91.31 160 TYR A N 1
ATOM 1282 C CA . TYR A 1 160 ? -36.967 1.946 29.223 1.00 91.31 160 TYR A CA 1
ATOM 1283 C C . TYR A 1 160 ? -35.645 2.693 28.953 1.00 91.31 160 TYR A C 1
ATOM 1285 O O . TYR A 1 160 ? -35.559 3.883 29.226 1.00 91.31 160 TYR A O 1
ATOM 1293 N N . GLU A 1 161 ? 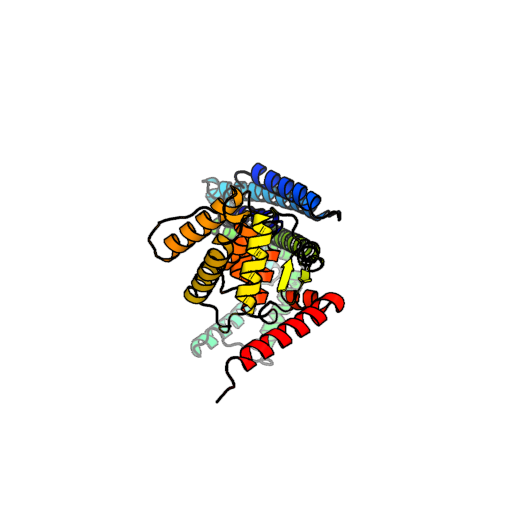-34.644 2.033 28.354 1.00 90.19 161 GLU A N 1
ATOM 1294 C CA . GLU A 1 161 ? -33.404 2.680 27.884 1.00 90.19 161 GLU A CA 1
ATOM 1295 C C . GLU A 1 161 ? -33.640 3.771 26.836 1.00 90.19 161 GLU A C 1
ATOM 1297 O O . GLU A 1 161 ? -32.911 4.758 26.802 1.00 90.19 161 GLU A O 1
ATOM 1302 N N . GLU A 1 162 ? -34.609 3.576 25.945 1.00 91.69 162 GLU A N 1
ATOM 1303 C CA . GLU A 1 162 ? -34.944 4.540 24.896 1.00 91.69 162 GLU A CA 1
ATOM 1304 C C . GLU A 1 162 ? -35.784 5.708 25.432 1.00 91.69 162 GLU A C 1
ATOM 1306 O O . GLU A 1 162 ? -35.587 6.833 24.976 1.00 91.69 162 GLU A O 1
ATOM 1311 N N . ASP A 1 163 ? -36.666 5.446 26.402 1.00 92.50 163 ASP A N 1
ATOM 1312 C CA . ASP A 1 163 ? -37.612 6.417 26.966 1.00 92.50 163 ASP A CA 1
ATOM 1313 C C . ASP A 1 163 ? -37.016 7.251 28.126 1.00 92.50 163 ASP A C 1
ATOM 1315 O O . ASP A 1 163 ? -37.546 8.316 28.446 1.00 92.50 163 ASP A O 1
ATOM 1319 N N . ASN A 1 164 ? -35.941 6.788 28.780 1.00 92.81 164 ASN A N 1
ATOM 1320 C CA . ASN A 1 164 ? -35.299 7.480 29.904 1.00 92.81 164 ASN A CA 1
ATOM 1321 C C . ASN A 1 164 ? -33.923 8.054 29.515 1.00 92.81 164 ASN A C 1
ATOM 1323 O O . ASN A 1 164 ? -32.902 7.361 29.550 1.00 92.81 164 ASN A O 1
ATOM 1327 N N . ASP A 1 165 ? -33.900 9.353 29.203 1.00 92.06 165 ASP A N 1
ATOM 1328 C CA . ASP A 1 165 ? -32.690 10.081 28.802 1.00 92.06 165 ASP A CA 1
ATOM 1329 C C . ASP A 1 165 ? -31.594 10.087 29.882 1.00 92.06 165 ASP A C 1
ATOM 1331 O O . ASP A 1 165 ? -30.413 9.963 29.552 1.00 92.06 165 ASP A O 1
ATOM 1335 N N . GLU A 1 166 ? -31.960 10.184 31.166 1.00 92.31 166 GLU A N 1
ATOM 1336 C CA . GLU A 1 166 ? -31.004 10.156 32.284 1.00 92.31 166 GLU A CA 1
ATOM 1337 C C . GLU A 1 166 ? -30.315 8.787 32.364 1.00 92.31 166 GLU A C 1
ATOM 1339 O O . GLU A 1 166 ? -29.086 8.695 32.380 1.00 92.31 166 GLU A O 1
ATOM 1344 N N . TYR A 1 167 ? -31.101 7.710 32.324 1.00 91.06 167 TYR A N 1
ATOM 1345 C CA . TYR A 1 167 ? -30.601 6.336 32.341 1.00 91.06 167 TYR A CA 1
ATOM 1346 C C . TYR A 1 167 ? -29.687 6.043 31.144 1.00 91.06 167 TYR A C 1
ATOM 1348 O O . TYR A 1 167 ? -28.610 5.454 31.285 1.00 91.06 167 TYR A O 1
ATOM 1356 N N . LYS A 1 168 ? -30.095 6.499 29.957 1.00 91.75 168 LYS A N 1
ATOM 1357 C CA . LYS A 1 168 ? -29.328 6.374 28.717 1.00 91.75 168 LYS A CA 1
ATOM 1358 C C . LYS A 1 168 ? -28.010 7.140 28.776 1.00 91.75 168 LYS A C 1
ATOM 1360 O O . LYS A 1 168 ? -26.979 6.588 28.387 1.00 91.75 168 LYS A O 1
ATOM 1365 N N . SER A 1 169 ? -28.030 8.378 29.274 1.00 93.75 169 SER A N 1
ATOM 1366 C CA . SER A 1 169 ? -26.830 9.206 29.422 1.00 93.75 169 SER A CA 1
ATOM 1367 C C . SER A 1 169 ? -25.836 8.560 30.380 1.00 93.75 169 SER A C 1
ATOM 1369 O O . SER A 1 169 ? -24.683 8.364 30.011 1.00 93.75 169 SER A O 1
ATOM 1371 N N . ILE A 1 170 ? -26.291 8.118 31.559 1.00 93.56 170 ILE A N 1
ATOM 1372 C CA . ILE A 1 170 ? -25.425 7.474 32.558 1.00 93.56 170 ILE A CA 1
ATOM 1373 C C . ILE A 1 170 ? -24.781 6.203 31.986 1.00 93.56 170 ILE A C 1
ATOM 1375 O O . ILE A 1 170 ? -23.578 5.987 32.149 1.00 93.56 170 ILE A O 1
ATOM 1379 N N . LYS A 1 171 ? -25.542 5.371 31.260 1.00 91.69 171 LYS A N 1
ATOM 1380 C CA . LYS A 1 171 ? -24.988 4.193 30.571 1.00 91.69 171 LYS A CA 1
ATOM 1381 C C . LYS A 1 171 ? -23.931 4.561 29.533 1.00 91.69 171 LYS A C 1
ATOM 1383 O O . LYS A 1 171 ? -22.906 3.878 29.443 1.00 91.69 171 LYS A O 1
ATOM 1388 N N . GLN A 1 172 ? -24.168 5.616 28.758 1.00 93.31 172 GLN A N 1
ATOM 1389 C CA . GLN A 1 172 ? -23.209 6.097 27.770 1.00 93.31 172 GLN A CA 1
ATOM 1390 C C . GLN A 1 172 ? -21.934 6.623 28.441 1.00 93.31 172 GLN A C 1
ATOM 1392 O O . GLN A 1 172 ? -20.840 6.292 27.990 1.00 93.31 172 GLN A O 1
ATOM 1397 N N . ASP A 1 173 ? -22.055 7.357 29.545 1.00 94.69 173 ASP A N 1
ATOM 1398 C CA . ASP A 1 173 ? -20.918 7.904 30.288 1.00 94.69 173 ASP A CA 1
ATOM 1399 C C . ASP A 1 173 ? -20.066 6.799 30.922 1.00 94.69 173 ASP A C 1
ATOM 1401 O O . ASP A 1 173 ? -18.842 6.805 30.782 1.00 94.69 173 ASP A O 1
ATOM 1405 N N . ILE A 1 174 ? -20.694 5.773 31.509 1.00 93.88 174 ILE A N 1
ATOM 1406 C CA . ILE A 1 174 ? -19.988 4.579 32.004 1.00 93.88 174 ILE A CA 1
ATOM 1407 C C . ILE A 1 174 ? -19.230 3.883 30.864 1.00 93.88 174 ILE A C 1
ATOM 1409 O O . ILE A 1 174 ? -18.091 3.447 31.050 1.00 93.88 174 ILE A O 1
ATOM 1413 N N . CYS A 1 175 ? -19.841 3.767 29.681 1.00 92.69 175 CYS A N 1
ATOM 1414 C CA . CYS A 1 175 ? -19.194 3.188 28.502 1.00 92.69 175 CYS A CA 1
ATOM 1415 C C . CYS A 1 175 ? -17.982 4.027 28.060 1.00 92.69 175 CYS A C 1
ATOM 1417 O O . CYS A 1 175 ? -16.894 3.487 27.853 1.00 92.69 175 CYS A O 1
ATOM 1419 N N . ASN A 1 176 ? -18.144 5.351 28.004 1.00 92.00 176 ASN A N 1
ATOM 1420 C CA . ASN A 1 176 ? -17.087 6.294 27.646 1.00 92.00 176 ASN A CA 1
ATOM 1421 C C . ASN A 1 176 ? -15.907 6.221 28.628 1.00 92.00 176 ASN A C 1
ATOM 1423 O O . ASN A 1 176 ? -14.755 6.212 28.199 1.00 92.00 176 ASN A O 1
ATOM 1427 N N . ILE A 1 177 ? -16.173 6.126 29.935 1.00 92.56 177 ILE A N 1
ATOM 1428 C CA . ILE A 1 177 ? -15.131 5.990 30.962 1.00 92.56 177 ILE A CA 1
ATOM 1429 C C . ILE A 1 177 ? -14.397 4.650 30.831 1.00 92.56 177 ILE A C 1
ATOM 1431 O O . ILE A 1 177 ? -13.167 4.622 30.845 1.00 92.56 177 ILE A O 1
ATOM 1435 N N . LYS A 1 178 ? -15.121 3.537 30.640 1.00 91.44 178 LYS A N 1
ATOM 1436 C CA . LYS A 1 178 ? -14.509 2.211 30.413 1.00 91.44 178 LYS A CA 1
ATOM 1437 C C . LYS A 1 178 ? -13.588 2.219 29.193 1.00 91.44 178 LYS A C 1
ATOM 1439 O O . LYS A 1 178 ? -12.496 1.648 29.245 1.00 91.44 178 LYS A O 1
ATOM 1444 N N . GLN A 1 179 ? -14.001 2.897 28.123 1.00 87.69 179 GLN A N 1
ATOM 1445 C CA . GLN A 1 179 ? -13.173 3.068 26.934 1.00 87.69 179 GLN A CA 1
ATOM 1446 C C . GLN A 1 179 ? -11.925 3.909 27.227 1.00 87.69 179 GLN A C 1
ATOM 1448 O O . GLN A 1 179 ? -10.840 3.530 26.800 1.00 87.69 179 GLN A O 1
ATOM 1453 N N . GLN A 1 180 ? -12.045 5.007 27.981 1.00 87.19 180 GLN A N 1
ATOM 1454 C CA . GLN A 1 180 ? -10.893 5.828 28.373 1.00 87.19 180 GLN A CA 1
ATOM 1455 C C . GLN A 1 180 ? -9.871 5.043 29.203 1.00 87.19 180 GLN A C 1
ATOM 1457 O O . GLN A 1 180 ? -8.685 5.116 28.905 1.00 87.19 180 GLN A O 1
ATOM 1462 N N . ILE A 1 181 ? -10.317 4.252 30.185 1.00 88.12 181 ILE A N 1
ATOM 1463 C CA . ILE A 1 181 ? -9.430 3.384 30.982 1.00 88.12 181 ILE A CA 1
ATOM 1464 C C . ILE A 1 181 ? -8.705 2.390 30.066 1.00 88.12 181 ILE A C 1
ATOM 1466 O O . ILE A 1 181 ? -7.482 2.303 30.086 1.00 88.12 181 ILE A O 1
ATOM 1470 N N . THR A 1 182 ? -9.451 1.715 29.186 1.00 86.94 182 THR A N 1
ATOM 1471 C CA . THR A 1 182 ? -8.874 0.761 28.224 1.00 86.94 182 THR A CA 1
ATOM 1472 C C . THR A 1 182 ? -7.847 1.431 27.308 1.00 86.94 182 THR A C 1
ATOM 1474 O O . THR A 1 182 ? -6.808 0.846 27.011 1.00 86.94 182 THR A O 1
ATOM 1477 N N . ASN A 1 183 ? -8.115 2.657 26.853 1.00 85.19 183 ASN A N 1
ATOM 1478 C CA . ASN A 1 183 ? -7.197 3.415 26.006 1.00 85.19 183 ASN A CA 1
ATOM 1479 C C . ASN A 1 183 ? -5.881 3.725 26.732 1.00 85.19 183 ASN A C 1
ATOM 1481 O O . ASN A 1 183 ? -4.817 3.549 26.143 1.00 85.19 183 ASN A O 1
ATOM 1485 N N . ILE A 1 184 ? -5.950 4.121 28.008 1.00 84.19 184 ILE A N 1
ATOM 1486 C CA . ILE A 1 184 ? -4.764 4.358 28.841 1.00 84.19 184 ILE A CA 1
ATOM 1487 C C . ILE A 1 184 ? -3.950 3.062 28.986 1.00 84.19 184 ILE A C 1
ATOM 1489 O O . ILE A 1 184 ? -2.749 3.075 28.723 1.00 84.19 184 ILE A O 1
ATOM 1493 N N . ASP A 1 185 ? -4.601 1.939 29.307 1.00 82.50 185 ASP A N 1
ATOM 1494 C CA . ASP A 1 185 ? -3.935 0.641 29.500 1.00 82.50 185 ASP A CA 1
ATOM 1495 C C . ASP A 1 185 ? -3.286 0.098 28.217 1.00 82.50 185 ASP A C 1
ATOM 1497 O O . ASP A 1 185 ? -2.219 -0.517 28.248 1.00 82.50 185 ASP A O 1
ATOM 1501 N N . THR A 1 186 ? -3.940 0.298 27.071 1.00 81.12 186 THR A N 1
ATOM 1502 C CA . THR A 1 186 ? -3.502 -0.247 25.774 1.00 81.12 186 THR A CA 1
ATOM 1503 C C . THR A 1 186 ? -2.601 0.698 24.980 1.00 81.12 186 THR A C 1
ATOM 1505 O O . THR A 1 186 ? -2.059 0.291 23.952 1.00 81.12 186 THR A O 1
ATOM 1508 N N . GLY A 1 187 ? -2.430 1.946 25.428 1.00 78.88 187 GLY A N 1
ATOM 1509 C CA . GLY A 1 187 ? -1.722 2.983 24.672 1.00 78.88 187 GLY A CA 1
ATOM 1510 C C . GLY A 1 187 ? -2.458 3.416 23.397 1.00 78.88 187 GLY A C 1
ATOM 1511 O O . GLY A 1 187 ? -1.825 3.874 22.442 1.00 78.88 187 GLY A O 1
ATOM 1512 N N . ALA A 1 188 ? -3.781 3.243 23.360 1.00 81.69 188 ALA A N 1
ATOM 1513 C CA . ALA A 1 188 ? -4.628 3.702 22.266 1.00 81.69 188 ALA A CA 1
ATOM 1514 C C . ALA A 1 188 ? -5.041 5.163 22.478 1.00 81.69 188 ALA A C 1
ATOM 1516 O O . ALA A 1 188 ? -5.186 5.632 23.606 1.00 81.69 188 ALA A O 1
ATOM 1517 N N . SER A 1 189 ? -5.266 5.886 21.385 1.00 84.94 189 SER A N 1
ATOM 1518 C CA . SER A 1 189 ? -5.667 7.294 21.410 1.00 84.94 189 SER A CA 1
ATOM 1519 C C . SER A 1 189 ? -6.943 7.524 20.609 1.00 84.94 189 SER A C 1
ATOM 1521 O O . SER A 1 189 ? -7.222 6.852 19.612 1.00 84.94 189 SER A O 1
ATOM 1523 N N . VAL A 1 190 ? -7.707 8.547 20.999 1.00 85.25 190 VAL A N 1
ATOM 1524 C CA . VAL A 1 190 ? -8.895 8.994 20.254 1.00 85.25 190 VAL A CA 1
ATOM 1525 C C . VAL A 1 190 ? -8.571 9.438 18.820 1.00 85.25 190 VAL A C 1
ATOM 1527 O O . VAL A 1 190 ? -9.456 9.458 17.963 1.00 85.25 190 VAL A O 1
ATOM 1530 N N . TYR A 1 191 ? -7.307 9.762 18.529 1.00 88.38 191 TYR A N 1
ATOM 1531 C CA . TYR A 1 191 ? -6.863 10.195 17.205 1.00 88.38 191 TYR A CA 1
ATOM 1532 C C . TYR A 1 191 ? -6.572 9.033 16.240 1.00 88.38 191 TYR A C 1
ATOM 1534 O O . TYR A 1 191 ? -6.506 9.269 15.031 1.00 88.38 191 TYR A O 1
ATOM 1542 N N . ASP A 1 192 ? -6.445 7.792 16.727 1.00 83.88 192 ASP A N 1
ATOM 1543 C CA . ASP A 1 192 ? -5.980 6.636 15.938 1.00 83.88 192 ASP A CA 1
ATOM 1544 C C . ASP A 1 192 ? -6.880 6.336 14.735 1.00 83.88 192 ASP A C 1
ATOM 1546 O O . ASP A 1 192 ? -6.400 6.090 13.625 1.00 83.88 192 ASP A O 1
ATOM 1550 N N . THR A 1 193 ? -8.199 6.423 14.925 1.00 85.69 193 THR A N 1
ATOM 1551 C CA . THR A 1 193 ? -9.174 6.159 13.853 1.00 85.69 193 THR A CA 1
ATOM 1552 C C . THR A 1 193 ? -9.070 7.206 12.741 1.00 85.69 193 THR A C 1
ATOM 1554 O O . THR A 1 193 ? -9.012 6.866 11.556 1.00 85.69 193 THR A O 1
ATOM 1557 N N . THR A 1 194 ? -9.002 8.486 13.115 1.00 87.94 194 THR A N 1
ATOM 1558 C CA . THR A 1 194 ? -8.891 9.601 12.165 1.00 87.94 194 THR A CA 1
ATOM 1559 C C . THR A 1 194 ? -7.556 9.560 11.423 1.00 87.94 194 THR A C 1
ATOM 1561 O O . THR A 1 194 ? -7.527 9.711 10.202 1.00 87.94 194 THR A O 1
ATOM 1564 N N . LEU A 1 195 ? -6.455 9.290 12.132 1.00 83.06 195 LEU A N 1
ATOM 1565 C CA . LEU A 1 195 ? -5.129 9.112 11.536 1.00 83.06 195 LEU A CA 1
ATOM 1566 C C . LEU A 1 195 ? -5.123 7.968 10.515 1.00 83.06 195 LEU A C 1
ATOM 1568 O O . LEU A 1 195 ? -4.661 8.160 9.388 1.00 83.06 195 LEU A O 1
ATOM 1572 N N . GLY A 1 196 ? -5.706 6.815 10.861 1.00 78.38 196 GLY A N 1
ATOM 1573 C CA . GLY A 1 196 ? -5.855 5.684 9.945 1.00 78.38 196 GLY A CA 1
ATOM 1574 C C . GLY A 1 196 ? -6.593 6.059 8.654 1.00 78.38 196 GLY A C 1
ATOM 1575 O O . GLY A 1 196 ? -6.109 5.773 7.556 1.00 78.38 196 GLY A O 1
ATOM 1576 N N . ALA A 1 197 ? -7.719 6.770 8.764 1.00 82.25 197 ALA A N 1
ATOM 1577 C CA . ALA A 1 197 ? -8.491 7.229 7.607 1.00 82.25 197 ALA A CA 1
ATOM 1578 C C . ALA A 1 197 ? -7.703 8.208 6.713 1.00 82.25 197 ALA A C 1
ATOM 1580 O O . ALA A 1 197 ? -7.746 8.104 5.482 1.00 82.25 197 ALA A O 1
ATOM 1581 N N . LEU A 1 198 ? -6.935 9.126 7.311 1.00 83.94 198 LEU A N 1
ATOM 1582 C CA . LEU A 1 198 ? -6.079 10.055 6.568 1.00 83.94 198 LEU A CA 1
ATOM 1583 C C . LEU A 1 198 ? -4.988 9.313 5.782 1.00 83.94 198 LEU A C 1
ATOM 1585 O O . LEU A 1 198 ? -4.767 9.624 4.610 1.00 83.94 198 LEU A O 1
ATOM 1589 N N . PHE A 1 199 ? -4.346 8.297 6.368 1.00 78.75 199 PHE A N 1
ATOM 1590 C CA . PHE A 1 199 ? -3.328 7.495 5.674 1.00 78.75 199 PHE A CA 1
ATOM 1591 C C . PHE A 1 199 ? -3.887 6.692 4.491 1.00 78.75 199 PHE A C 1
ATOM 1593 O O . PHE A 1 199 ? -3.220 6.576 3.453 1.00 78.75 199 PHE A O 1
ATOM 1600 N N . VAL A 1 200 ? -5.113 6.172 4.609 1.00 78.62 200 VAL A N 1
ATOM 1601 C CA . VAL A 1 200 ? -5.813 5.523 3.487 1.00 78.62 200 VAL A CA 1
ATOM 1602 C C . VAL A 1 200 ? -6.015 6.524 2.353 1.00 78.62 200 VAL A C 1
ATOM 1604 O O . VAL A 1 200 ? -5.600 6.265 1.222 1.00 78.62 200 VAL A O 1
ATOM 1607 N N . ARG A 1 201 ? -6.536 7.715 2.664 1.00 83.00 201 ARG A N 1
ATOM 1608 C CA . ARG A 1 201 ? -6.789 8.761 1.665 1.00 83.00 201 ARG A CA 1
ATOM 1609 C C . ARG A 1 201 ? -5.513 9.261 0.986 1.00 83.00 201 ARG A C 1
ATOM 1611 O O . ARG A 1 201 ? -5.492 9.480 -0.225 1.00 83.00 201 ARG A O 1
ATOM 1618 N N . VAL A 1 202 ? -4.420 9.397 1.737 1.00 80.75 202 VAL A N 1
ATOM 1619 C CA . VAL A 1 202 ? -3.099 9.697 1.167 1.00 80.75 202 VAL A CA 1
ATOM 1620 C C . VAL A 1 202 ? -2.677 8.602 0.179 1.00 80.75 202 VAL A C 1
ATOM 1622 O O . VAL A 1 202 ? -2.201 8.912 -0.914 1.00 80.75 202 VAL A O 1
ATOM 1625 N N . SER A 1 203 ? -2.878 7.327 0.524 1.00 75.12 203 SER A N 1
ATOM 1626 C CA . SER A 1 203 ? -2.527 6.193 -0.341 1.00 75.12 203 SER A CA 1
ATOM 1627 C C . SER A 1 203 ? -3.339 6.169 -1.638 1.00 75.12 203 SER A C 1
ATO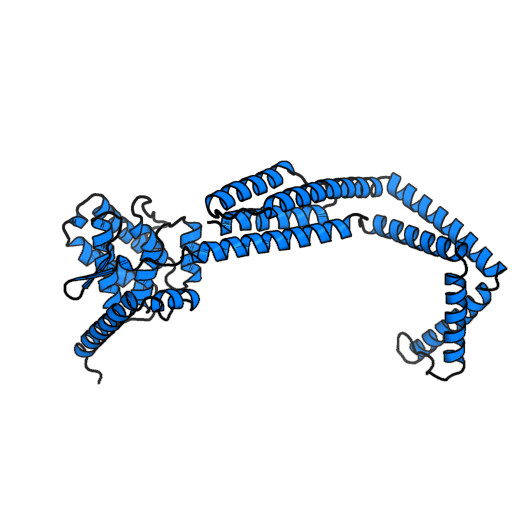M 1629 O O . SER A 1 203 ? -2.781 5.904 -2.704 1.00 75.12 203 SER A O 1
ATOM 1631 N N . GLU A 1 204 ? -4.632 6.483 -1.571 1.00 78.62 204 GLU A N 1
ATOM 1632 C CA . GLU A 1 204 ? -5.513 6.605 -2.739 1.00 78.62 204 GLU A CA 1
ATOM 1633 C C . GLU A 1 204 ? -5.029 7.695 -3.698 1.00 78.62 204 GLU A C 1
ATOM 1635 O O . GLU A 1 204 ? -4.808 7.423 -4.880 1.00 78.62 204 GLU A O 1
ATOM 1640 N N . ILE A 1 205 ? -4.766 8.900 -3.182 1.00 81.19 205 ILE A N 1
ATOM 1641 C CA . ILE A 1 205 ? -4.285 10.027 -3.991 1.00 81.19 205 ILE A CA 1
ATOM 1642 C C . ILE A 1 205 ? -2.925 9.710 -4.623 1.00 81.19 205 ILE A C 1
ATOM 1644 O O . ILE A 1 205 ? -2.686 10.002 -5.796 1.00 81.19 205 ILE A O 1
ATOM 1648 N N . MET A 1 206 ? -2.030 9.075 -3.866 1.00 76.94 206 MET A N 1
ATOM 1649 C CA . MET A 1 206 ? -0.732 8.633 -4.374 1.00 76.94 206 MET A CA 1
ATOM 1650 C C . MET A 1 206 ? -0.889 7.608 -5.502 1.00 76.94 206 MET A C 1
ATOM 1652 O O . MET A 1 206 ? -0.218 7.722 -6.527 1.00 76.94 206 MET A O 1
ATOM 1656 N N . ASN A 1 207 ? -1.793 6.634 -5.364 1.00 76.06 207 ASN A N 1
ATOM 1657 C CA . ASN A 1 207 ? -2.084 5.665 -6.423 1.00 76.06 207 ASN A CA 1
ATOM 1658 C C . ASN A 1 207 ? -2.666 6.337 -7.673 1.00 76.06 207 ASN A C 1
ATOM 1660 O O . ASN A 1 207 ? -2.296 5.968 -8.788 1.00 76.06 207 ASN A O 1
ATOM 1664 N N . GLU A 1 208 ? -3.528 7.340 -7.507 1.00 81.94 208 GLU A N 1
ATOM 1665 C CA . GLU A 1 208 ? -4.073 8.110 -8.623 1.00 81.94 208 GLU A CA 1
ATOM 1666 C C . GLU A 1 208 ? -2.973 8.889 -9.358 1.00 81.94 208 GLU A C 1
ATOM 1668 O O . GLU A 1 208 ? -2.896 8.842 -10.587 1.00 81.94 208 GLU A O 1
ATOM 1673 N N . LEU A 1 209 ? -2.070 9.545 -8.622 1.00 77.75 209 LEU A N 1
ATOM 1674 C CA . LEU A 1 209 ? -0.908 10.232 -9.193 1.00 77.75 209 LEU A CA 1
ATOM 1675 C C . LEU A 1 209 ? 0.021 9.265 -9.938 1.00 77.75 209 LEU A C 1
ATOM 1677 O O . LEU A 1 209 ? 0.460 9.585 -11.041 1.00 77.75 209 LEU A O 1
ATOM 1681 N N . ILE A 1 210 ? 0.278 8.070 -9.390 1.00 71.94 210 ILE A N 1
ATOM 1682 C CA . ILE A 1 210 ? 1.051 7.010 -10.064 1.00 71.94 210 ILE A CA 1
ATOM 1683 C C . ILE A 1 210 ? 0.335 6.547 -11.335 1.00 71.94 210 ILE A C 1
ATOM 1685 O O . ILE A 1 210 ? 0.966 6.350 -12.370 1.00 71.94 210 ILE A O 1
ATOM 1689 N N . SER A 1 211 ? -0.983 6.362 -11.282 1.00 73.06 211 SER A N 1
ATOM 1690 C CA . SER A 1 211 ? -1.767 5.949 -12.445 1.00 73.06 211 SER A CA 1
ATOM 1691 C C . SER A 1 211 ? -1.699 6.997 -13.555 1.00 73.06 211 SER A C 1
ATOM 1693 O O . SER A 1 211 ? -1.384 6.651 -14.692 1.00 73.06 211 SER A O 1
ATOM 1695 N N . LYS A 1 212 ? -1.892 8.281 -13.217 1.00 74.62 212 LYS A N 1
ATOM 1696 C CA . LYS A 1 212 ? -1.765 9.414 -14.149 1.00 74.62 212 LYS A CA 1
ATOM 1697 C C . LYS A 1 212 ? -0.355 9.535 -14.717 1.00 74.62 212 LYS A C 1
ATOM 1699 O O . LYS A 1 212 ? -0.201 9.762 -15.911 1.00 74.62 212 LYS A O 1
ATOM 1704 N N . ALA A 1 213 ? 0.660 9.301 -13.890 1.00 65.00 213 ALA A N 1
ATOM 1705 C CA . ALA A 1 213 ? 2.052 9.226 -14.311 1.00 65.00 213 ALA A CA 1
ATOM 1706 C C . ALA A 1 213 ? 2.307 8.112 -15.332 1.00 65.00 213 ALA A C 1
ATOM 1708 O O . ALA A 1 213 ? 2.980 8.323 -16.342 1.00 65.00 213 ALA A O 1
ATOM 1709 N N . LYS A 1 214 ? 1.735 6.930 -15.098 1.00 61.81 214 LYS A N 1
ATOM 1710 C CA . LYS A 1 214 ? 1.852 5.777 -15.994 1.00 61.81 214 LYS A CA 1
ATOM 1711 C C . LYS A 1 214 ? 1.077 5.973 -17.292 1.00 61.81 214 LYS A C 1
ATOM 1713 O O . LYS A 1 214 ? 1.582 5.601 -18.346 1.00 61.81 214 LYS A O 1
ATOM 1718 N N . THR A 1 215 ? -0.114 6.572 -17.255 1.00 56.72 215 THR A N 1
ATOM 1719 C CA . THR A 1 215 ? -0.896 6.868 -18.466 1.00 56.72 215 THR A CA 1
ATOM 1720 C C . THR A 1 215 ? -0.308 8.009 -19.283 1.00 56.72 215 THR A C 1
ATOM 1722 O O . THR A 1 215 ? -0.294 7.892 -20.501 1.00 56.72 215 THR A O 1
ATOM 1725 N N . SER A 1 216 ? 0.278 9.046 -18.678 1.00 49.94 216 SER A N 1
ATOM 1726 C CA . SER A 1 216 ? 1.072 10.031 -19.431 1.00 49.94 216 SER A CA 1
ATOM 1727 C C . SER A 1 216 ? 2.371 9.430 -19.971 1.00 49.94 216 SER A C 1
ATOM 1729 O O . SER A 1 216 ? 2.830 9.806 -21.045 1.00 49.94 216 SER A O 1
ATOM 1731 N N . SER A 1 217 ? 2.940 8.445 -19.266 1.00 42.44 217 SER A N 1
ATOM 1732 C CA . SER A 1 217 ? 4.079 7.660 -19.748 1.00 42.44 217 SER A CA 1
ATOM 1733 C C . SER A 1 217 ? 3.706 6.649 -20.843 1.00 42.44 217 SER A C 1
ATOM 1735 O O . SER A 1 217 ? 4.618 6.080 -21.442 1.00 42.44 217 SER A O 1
ATOM 1737 N N . LYS A 1 218 ? 2.416 6.449 -21.175 1.00 44.56 218 LYS A N 1
ATOM 1738 C CA . LYS A 1 218 ? 2.019 5.707 -22.390 1.00 44.56 218 LYS A CA 1
ATOM 1739 C C . LYS A 1 218 ? 2.405 6.445 -23.677 1.00 44.56 218 LYS A C 1
ATOM 1741 O O . LYS A 1 218 ? 2.504 5.799 -24.711 1.00 44.56 218 LYS A O 1
ATOM 1746 N N . ASN A 1 219 ? 2.731 7.738 -23.601 1.00 42.03 219 ASN A N 1
ATOM 1747 C CA . ASN A 1 219 ? 3.344 8.466 -24.716 1.00 42.03 219 ASN A CA 1
ATOM 1748 C C . ASN A 1 219 ? 4.882 8.330 -24.762 1.00 42.03 219 ASN A C 1
ATOM 1750 O O . ASN A 1 219 ? 5.486 8.753 -25.736 1.00 42.03 219 ASN A O 1
ATOM 1754 N N . ASN A 1 220 ? 5.516 7.683 -23.771 1.00 40.78 220 ASN A N 1
ATOM 1755 C CA . ASN A 1 220 ? 6.961 7.387 -23.753 1.00 40.78 220 ASN A CA 1
ATOM 1756 C C . ASN A 1 220 ? 7.268 5.908 -24.068 1.00 40.78 220 ASN A C 1
ATOM 1758 O O . ASN A 1 220 ? 8.271 5.351 -23.617 1.00 40.78 220 ASN A O 1
ATOM 1762 N N . GLY A 1 221 ? 6.376 5.259 -24.817 1.00 45.09 221 GLY A N 1
ATOM 1763 C CA . GLY A 1 221 ? 6.517 3.877 -25.274 1.00 45.09 221 GLY A CA 1
ATOM 1764 C C . GLY A 1 221 ? 6.286 3.686 -26.770 1.00 45.09 221 GLY A C 1
ATOM 1765 O O . GLY A 1 221 ? 6.278 2.546 -27.219 1.00 45.09 221 GLY A O 1
ATOM 1766 N N . GLN A 1 222 ? 6.110 4.754 -27.554 1.00 43.25 222 GLN A N 1
ATOM 1767 C CA . GLN A 1 222 ? 6.318 4.628 -28.992 1.00 43.25 222 GLN A CA 1
ATOM 1768 C C . GLN A 1 222 ? 7.824 4.639 -29.216 1.00 43.25 222 GLN A C 1
ATOM 1770 O O . GLN A 1 222 ? 8.452 5.694 -29.260 1.00 43.25 222 GLN A O 1
ATOM 1775 N N . VAL A 1 223 ? 8.416 3.448 -29.310 1.00 46.25 223 VAL A N 1
ATOM 1776 C CA . VAL A 1 223 ? 9.693 3.321 -30.008 1.00 46.25 223 VAL A CA 1
ATOM 1777 C C . VAL A 1 223 ? 9.457 3.914 -31.392 1.00 46.25 223 VAL A C 1
ATOM 1779 O O . VAL A 1 223 ? 8.626 3.412 -32.148 1.00 46.25 223 VAL A O 1
ATOM 1782 N N . ASN A 1 224 ? 10.111 5.035 -31.690 1.00 48.72 224 ASN A N 1
ATOM 1783 C CA . ASN A 1 224 ? 10.000 5.626 -33.006 1.00 48.72 224 ASN A CA 1
ATOM 1784 C C . ASN A 1 224 ? 10.800 4.766 -33.987 1.00 48.72 224 ASN A C 1
ATOM 1786 O O . ASN A 1 224 ? 12.009 4.922 -34.114 1.00 48.72 224 ASN A O 1
ATOM 1790 N N . TYR A 1 225 ? 10.118 3.845 -34.660 1.00 51.88 225 TYR A N 1
ATOM 1791 C CA . TYR A 1 225 ? 10.704 2.997 -35.693 1.00 51.88 225 TYR A CA 1
ATOM 1792 C C . TYR A 1 225 ? 10.833 3.712 -37.047 1.00 51.88 225 TYR A C 1
ATOM 1794 O O . TYR A 1 225 ? 11.332 3.106 -37.990 1.00 51.88 225 TYR A O 1
ATOM 1802 N N . SER A 1 226 ? 10.457 4.996 -37.161 1.00 53.69 226 SER A N 1
ATOM 1803 C CA . SER A 1 226 ? 10.684 5.783 -38.383 1.00 53.69 226 SER A CA 1
ATOM 1804 C C . SER A 1 226 ? 12.171 5.956 -38.717 1.00 53.69 226 SER A C 1
ATOM 1806 O O . SER A 1 226 ? 12.501 6.427 -39.800 1.00 53.69 226 SER A O 1
ATOM 1808 N N . CYS A 1 227 ? 13.071 5.615 -37.788 1.00 57.03 227 CYS A N 1
ATOM 1809 C CA . CYS A 1 227 ? 14.510 5.549 -38.016 1.00 57.03 227 CYS A CA 1
ATOM 1810 C C . CYS A 1 227 ? 14.952 4.293 -38.782 1.00 57.03 227 CYS A C 1
ATOM 1812 O O . CYS A 1 227 ? 16.080 4.251 -39.267 1.00 57.03 227 CYS A O 1
ATOM 1814 N N . LEU A 1 228 ? 14.114 3.259 -38.895 1.00 60.56 228 LEU A N 1
ATOM 1815 C CA . LEU A 1 228 ? 14.474 2.046 -39.621 1.00 60.56 228 LEU A CA 1
ATOM 1816 C C . LEU A 1 228 ? 14.395 2.297 -41.125 1.00 60.56 228 LEU A C 1
ATOM 1818 O O . LEU A 1 228 ? 13.351 2.649 -41.667 1.00 60.56 228 LEU A O 1
ATOM 1822 N N . SER A 1 229 ? 15.504 2.058 -41.814 1.00 61.44 229 SER A N 1
ATOM 1823 C CA . SER A 1 229 ? 15.554 2.026 -43.269 1.00 61.44 229 SER A CA 1
ATOM 1824 C C . SER A 1 229 ? 16.175 0.718 -43.739 1.00 61.44 229 SER A C 1
ATOM 1826 O O . SER A 1 229 ? 17.123 0.202 -43.147 1.00 61.44 229 SER A O 1
ATOM 1828 N N . LEU A 1 230 ? 15.630 0.173 -44.820 1.00 55.16 230 LEU A N 1
ATOM 1829 C CA . LEU A 1 230 ? 16.164 -1.012 -45.473 1.00 55.16 230 LEU A CA 1
ATOM 1830 C C . LEU A 1 230 ? 17.064 -0.557 -46.619 1.00 55.16 230 LEU A C 1
ATOM 1832 O O . LEU A 1 230 ? 16.608 0.101 -47.555 1.00 55.16 230 LEU A O 1
ATOM 1836 N N . ARG A 1 231 ? 18.357 -0.879 -46.539 1.00 59.22 231 ARG A N 1
ATOM 1837 C CA . ARG A 1 231 ? 19.329 -0.593 -47.603 1.00 59.22 231 ARG A CA 1
ATOM 1838 C C . ARG A 1 231 ? 20.054 -1.880 -47.965 1.00 59.22 231 ARG A C 1
ATOM 1840 O O . ARG A 1 231 ? 20.679 -2.489 -47.107 1.00 59.22 231 ARG A O 1
ATOM 1847 N N . ASN A 1 232 ? 19.985 -2.284 -49.235 1.00 56.91 232 ASN A N 1
ATOM 1848 C CA . ASN A 1 232 ? 20.684 -3.462 -49.770 1.00 56.91 232 ASN A CA 1
ATOM 1849 C C . ASN A 1 232 ? 20.466 -4.746 -48.944 1.00 56.91 232 ASN A C 1
ATOM 1851 O O . ASN A 1 232 ? 21.421 -5.465 -48.657 1.00 56.91 232 ASN A O 1
ATOM 1855 N N . SER A 1 233 ? 19.221 -5.018 -48.539 1.00 58.91 233 SER A N 1
ATOM 1856 C CA . SER A 1 233 ? 18.873 -6.201 -47.731 1.00 58.91 233 SER A CA 1
ATOM 1857 C C . SER A 1 233 ? 19.567 -6.252 -46.360 1.00 58.91 233 SER A C 1
ATOM 1859 O O . SER A 1 233 ? 19.781 -7.333 -45.823 1.00 58.91 233 SER A O 1
ATOM 1861 N N . ALA A 1 234 ? 19.925 -5.092 -45.804 1.00 61.34 234 ALA A N 1
ATOM 1862 C CA . ALA A 1 234 ? 20.389 -4.923 -44.434 1.00 61.34 234 ALA A CA 1
ATOM 1863 C C . ALA A 1 234 ? 19.569 -3.830 -43.735 1.00 61.34 234 ALA A C 1
ATOM 1865 O O . ALA A 1 234 ? 19.174 -2.831 -44.352 1.00 61.34 234 ALA A O 1
ATOM 1866 N N . VAL A 1 235 ? 19.327 -4.015 -42.437 1.00 68.62 235 VAL A N 1
ATOM 1867 C CA . VAL A 1 235 ? 18.684 -2.996 -41.598 1.00 68.62 235 VAL A CA 1
ATOM 1868 C C . VAL A 1 235 ? 19.706 -1.907 -41.300 1.00 68.62 235 VAL A C 1
ATOM 1870 O O . VAL A 1 235 ? 20.797 -2.212 -40.820 1.00 68.62 235 VAL A O 1
ATOM 1873 N N . SER A 1 236 ? 19.353 -0.653 -41.571 1.00 75.19 236 SER A N 1
ATOM 1874 C CA . SER A 1 236 ? 20.100 0.514 -41.110 1.00 75.19 236 SER A CA 1
ATOM 1875 C C . SER A 1 236 ? 19.199 1.397 -40.263 1.00 75.19 236 SER A C 1
ATOM 1877 O O . SER A 1 236 ? 18.074 1.713 -40.659 1.00 75.19 236 SER A O 1
ATOM 1879 N N . ILE A 1 237 ? 19.690 1.781 -39.091 1.00 73.50 237 ILE A N 1
ATOM 1880 C CA . ILE A 1 237 ? 18.935 2.525 -38.089 1.00 73.50 237 ILE A CA 1
ATOM 1881 C C . ILE A 1 237 ? 19.463 3.954 -38.052 1.00 73.50 237 ILE A C 1
ATOM 1883 O O . ILE A 1 237 ? 20.609 4.215 -37.687 1.00 73.50 237 ILE A O 1
ATOM 1887 N N . ASP A 1 238 ? 18.629 4.907 -38.451 1.00 72.25 238 ASP A N 1
ATOM 1888 C CA . ASP A 1 238 ? 18.973 6.318 -38.430 1.00 72.25 238 ASP A CA 1
ATOM 1889 C C . ASP A 1 238 ? 18.821 6.902 -37.026 1.00 72.25 238 ASP A C 1
ATOM 1891 O O . ASP A 1 238 ? 17.742 7.288 -36.581 1.00 72.25 238 ASP A O 1
ATOM 1895 N N . VAL A 1 239 ? 19.928 6.906 -36.293 1.00 74.69 239 VAL A N 1
ATOM 1896 C CA . VAL A 1 239 ? 19.974 7.334 -34.898 1.00 74.69 239 VAL A CA 1
ATOM 1897 C C . VAL A 1 239 ? 20.575 8.725 -34.769 1.00 74.69 239 VAL A C 1
ATOM 1899 O O . VAL A 1 239 ? 21.552 9.058 -35.439 1.00 74.69 239 VAL A O 1
ATOM 1902 N N . ASN A 1 240 ? 20.044 9.521 -33.840 1.00 75.88 240 ASN A N 1
ATOM 1903 C CA . ASN A 1 240 ? 20.684 10.762 -33.405 1.00 75.88 240 ASN A CA 1
ATOM 1904 C C . ASN A 1 240 ? 21.831 10.446 -32.423 1.00 75.88 240 ASN A C 1
ATOM 1906 O O . ASN A 1 240 ? 21.742 10.729 -31.228 1.00 75.88 240 ASN A O 1
ATOM 1910 N N . ALA A 1 241 ? 22.864 9.764 -32.917 1.00 82.88 241 ALA A N 1
ATOM 1911 C CA . ALA A 1 241 ? 24.047 9.357 -32.164 1.00 82.88 241 ALA A CA 1
ATOM 1912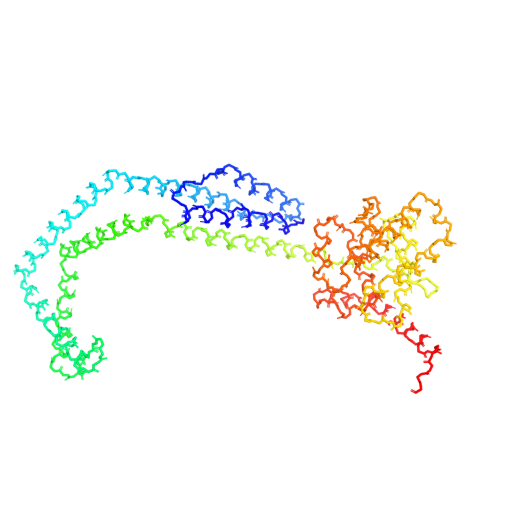 C C . ALA A 1 241 ? 25.310 9.503 -33.025 1.00 82.88 241 ALA A C 1
ATOM 1914 O O . ALA A 1 241 ? 25.246 9.902 -34.189 1.00 82.88 241 ALA A O 1
ATOM 1915 N N . SER A 1 242 ? 26.471 9.185 -32.451 1.00 87.50 242 SER A N 1
ATOM 1916 C CA . SER A 1 242 ? 27.730 9.201 -33.200 1.00 87.50 242 SER A CA 1
ATOM 1917 C C . SER A 1 242 ? 27.710 8.207 -34.374 1.00 87.50 242 SER A C 1
ATOM 1919 O O . SER A 1 242 ? 27.023 7.182 -34.330 1.00 87.50 242 SER A O 1
ATOM 1921 N N . VAL A 1 243 ? 28.474 8.498 -35.434 1.00 88.88 243 VAL A N 1
ATOM 1922 C CA . VAL A 1 243 ? 28.568 7.626 -36.623 1.00 88.88 243 VAL A CA 1
ATOM 1923 C C . VAL A 1 243 ? 29.080 6.236 -36.230 1.00 88.88 243 VAL A C 1
ATOM 1925 O O . VAL A 1 243 ? 28.633 5.226 -36.769 1.00 88.88 243 VAL A O 1
ATOM 1928 N N . GLU A 1 244 ? 29.964 6.182 -35.236 1.00 93.75 244 GLU A N 1
ATOM 1929 C CA . GLU A 1 244 ? 30.480 4.969 -34.611 1.00 93.75 244 GLU A CA 1
ATOM 1930 C C . GLU A 1 244 ? 29.382 4.127 -33.957 1.00 93.75 244 GLU A C 1
ATOM 1932 O O . GLU A 1 244 ? 29.288 2.922 -34.192 1.00 93.75 244 GLU A O 1
ATOM 1937 N N . GLU A 1 245 ? 28.527 4.755 -33.147 1.00 92.31 245 GLU A N 1
ATOM 1938 C CA . GLU A 1 245 ? 27.425 4.069 -32.473 1.00 92.31 245 GLU A CA 1
ATOM 1939 C C . GLU A 1 245 ? 26.384 3.551 -33.454 1.00 92.31 245 GLU A C 1
ATOM 1941 O O . GLU A 1 245 ? 25.922 2.419 -33.309 1.00 92.31 245 GLU A O 1
ATOM 1946 N N . LYS A 1 246 ? 26.060 4.349 -34.476 1.00 90.19 246 LYS A N 1
ATOM 1947 C CA . LYS A 1 246 ? 25.188 3.928 -35.573 1.00 90.19 246 LYS A CA 1
ATOM 1948 C C . LYS A 1 246 ? 25.760 2.709 -36.294 1.00 90.19 246 LYS A C 1
ATOM 1950 O O . LYS A 1 246 ? 25.065 1.713 -36.462 1.00 90.19 246 LYS A O 1
ATOM 1955 N N . ALA A 1 247 ? 27.039 2.756 -36.668 1.00 90.50 247 ALA A N 1
ATOM 1956 C CA . ALA A 1 247 ? 27.699 1.651 -37.356 1.00 90.50 247 ALA A CA 1
ATOM 1957 C C . ALA A 1 247 ? 27.728 0.371 -36.503 1.00 90.50 247 ALA A C 1
ATOM 1959 O O . ALA A 1 247 ? 27.523 -0.724 -37.029 1.00 90.50 247 ALA A O 1
ATOM 1960 N N . PHE A 1 248 ? 27.958 0.490 -35.191 1.00 94.06 248 PHE A N 1
ATOM 1961 C CA . PHE A 1 248 ? 27.918 -0.662 -34.292 1.00 94.06 248 PHE A CA 1
ATOM 1962 C C . PHE A 1 248 ? 26.502 -1.227 -34.138 1.00 94.06 248 PHE A C 1
ATOM 1964 O O . PHE A 1 248 ? 26.333 -2.446 -34.187 1.00 94.06 248 PHE A O 1
ATOM 1971 N N . LEU A 1 249 ? 25.496 -0.359 -33.998 1.00 90.62 249 LEU A N 1
ATOM 1972 C CA . LEU A 1 249 ? 24.089 -0.744 -33.907 1.00 90.62 249 LEU A CA 1
ATOM 1973 C C . LEU A 1 249 ? 23.624 -1.500 -35.156 1.00 90.62 249 LEU A C 1
ATOM 1975 O O . LEU A 1 249 ? 23.042 -2.576 -35.034 1.00 90.62 249 LEU A O 1
ATOM 1979 N N . ASP A 1 250 ? 23.935 -0.979 -36.344 1.00 87.75 250 ASP A N 1
ATOM 1980 C CA . ASP A 1 250 ? 23.610 -1.632 -37.613 1.00 87.75 250 ASP A CA 1
ATOM 1981 C C . ASP A 1 250 ? 24.251 -3.025 -37.681 1.00 87.75 250 ASP A C 1
ATOM 1983 O O . ASP A 1 250 ? 23.588 -4.003 -38.026 1.00 87.75 250 ASP A O 1
ATOM 1987 N N . ILE A 1 251 ? 25.525 -3.153 -37.297 1.00 90.56 251 ILE A N 1
ATOM 1988 C CA . ILE A 1 251 ? 26.215 -4.449 -37.293 1.00 90.56 251 ILE A CA 1
ATOM 1989 C C . ILE A 1 251 ? 25.521 -5.429 -36.346 1.00 90.56 251 ILE A C 1
ATOM 1991 O O . ILE A 1 251 ? 25.112 -6.498 -36.790 1.00 90.56 251 ILE A O 1
ATOM 1995 N N . ILE A 1 252 ? 25.343 -5.076 -35.073 1.00 91.81 252 ILE A N 1
ATOM 1996 C CA . ILE A 1 252 ? 24.836 -6.027 -34.077 1.00 91.81 252 ILE A CA 1
ATOM 1997 C C . ILE A 1 252 ? 23.380 -6.429 -34.313 1.00 91.81 252 ILE A C 1
ATOM 1999 O O . ILE A 1 252 ? 23.011 -7.567 -34.037 1.00 91.81 252 ILE A O 1
ATOM 2003 N N . ILE A 1 253 ? 22.557 -5.534 -34.866 1.00 86.81 253 ILE A N 1
ATOM 2004 C CA . ILE A 1 253 ? 21.180 -5.854 -35.253 1.00 86.81 253 ILE A CA 1
ATOM 2005 C C . ILE A 1 253 ? 21.170 -6.849 -36.412 1.00 86.81 253 ILE A C 1
ATOM 2007 O O . ILE A 1 253 ? 20.447 -7.839 -36.360 1.00 86.81 253 ILE A O 1
ATOM 2011 N N . ASN A 1 254 ? 21.989 -6.635 -37.444 1.00 84.38 254 ASN A N 1
ATOM 2012 C CA . ASN A 1 254 ? 22.047 -7.569 -38.567 1.00 84.38 254 ASN A CA 1
ATOM 2013 C C . ASN A 1 254 ? 22.659 -8.923 -38.171 1.00 84.38 254 ASN A C 1
ATOM 2015 O O . ASN A 1 254 ? 22.252 -9.941 -38.724 1.00 84.38 254 ASN A O 1
ATOM 2019 N N . GLU A 1 255 ? 23.589 -8.963 -37.213 1.00 87.31 255 GLU A N 1
ATOM 2020 C CA . GLU A 1 255 ? 24.076 -10.226 -36.640 1.00 87.31 255 GLU A CA 1
ATOM 2021 C C . GLU A 1 255 ? 22.991 -10.934 -35.825 1.00 87.31 255 GLU A C 1
ATOM 2023 O O . GLU A 1 255 ? 22.773 -12.131 -35.996 1.00 87.31 255 GLU A O 1
ATOM 2028 N N . ALA A 1 256 ? 22.243 -10.189 -35.008 1.00 84.88 256 ALA A N 1
ATOM 2029 C CA . ALA A 1 256 ? 21.127 -10.727 -34.241 1.00 84.88 256 ALA A CA 1
ATOM 2030 C C . ALA A 1 256 ? 20.071 -11.383 -35.140 1.00 84.88 256 ALA A C 1
ATOM 2032 O O . ALA A 1 256 ? 19.610 -12.479 -34.839 1.00 84.88 256 ALA A O 1
ATOM 2033 N N . LEU A 1 257 ? 19.737 -10.743 -36.262 1.00 78.25 257 LEU A N 1
ATOM 2034 C CA . LEU A 1 257 ? 18.744 -11.244 -37.215 1.00 78.25 257 LEU A CA 1
ATOM 2035 C C . LEU A 1 257 ? 19.203 -12.500 -37.970 1.00 78.25 257 LEU A C 1
ATOM 2037 O O . LEU A 1 257 ? 18.362 -13.272 -38.417 1.00 78.25 257 LEU A O 1
ATOM 2041 N N . LYS A 1 258 ? 20.516 -12.716 -38.111 1.00 77.38 258 LYS A N 1
ATOM 2042 C CA . LYS A 1 258 ? 21.093 -13.907 -38.760 1.00 77.38 258 LYS A CA 1
ATOM 2043 C C . LYS A 1 258 ? 21.264 -15.093 -37.811 1.00 77.38 258 LYS A C 1
ATOM 2045 O O . LYS A 1 258 ? 21.528 -16.196 -38.276 1.00 77.38 258 LYS A O 1
ATOM 2050 N N . SER A 1 259 ? 21.144 -14.881 -36.501 1.00 72.94 259 SER A N 1
ATOM 2051 C CA . SER A 1 259 ? 21.316 -15.941 -35.509 1.00 72.94 259 SER A CA 1
ATOM 2052 C C . SER A 1 259 ? 20.211 -16.997 -35.629 1.00 72.94 259 SER A C 1
ATOM 2054 O O . SER A 1 259 ? 19.034 -16.713 -35.412 1.00 72.94 259 SER A O 1
ATOM 2056 N N . GLU A 1 260 ? 20.591 -18.249 -35.899 1.00 62.72 260 GLU A N 1
ATOM 2057 C CA . GLU A 1 260 ? 19.677 -19.405 -35.899 1.00 62.72 260 GLU A CA 1
ATOM 2058 C C . GLU A 1 260 ? 19.130 -19.717 -34.493 1.00 62.72 260 GLU A C 1
ATOM 2060 O O . GLU A 1 260 ? 18.031 -20.254 -34.327 1.00 62.72 260 GLU A O 1
ATOM 2065 N N . LYS A 1 261 ? 19.882 -19.352 -33.445 1.00 61.75 261 LYS A N 1
ATOM 2066 C CA . LYS A 1 261 ? 19.516 -19.610 -32.048 1.00 61.75 261 LYS A CA 1
ATOM 2067 C C . LYS A 1 261 ? 18.590 -18.513 -31.526 1.00 61.75 261 LYS A C 1
ATOM 2069 O O . LYS A 1 261 ? 19.040 -17.416 -31.212 1.00 61.75 261 LYS A O 1
ATOM 2074 N N . ARG A 1 262 ? 17.307 -18.854 -31.358 1.00 63.06 262 ARG A N 1
ATOM 2075 C CA . ARG A 1 262 ? 16.270 -17.980 -30.764 1.00 63.06 262 ARG A CA 1
ATOM 2076 C C . ARG A 1 262 ? 16.125 -18.121 -29.243 1.00 63.06 262 ARG A C 1
ATOM 2078 O O . ARG A 1 262 ? 15.364 -17.382 -28.621 1.00 63.06 262 ARG A O 1
ATOM 2085 N N . VAL A 1 263 ? 16.832 -19.074 -28.632 1.00 72.25 263 VAL A N 1
ATOM 2086 C CA . VAL A 1 263 ? 16.837 -19.267 -27.176 1.00 72.25 263 VAL A CA 1
ATOM 2087 C C . VAL A 1 263 ? 17.942 -18.410 -26.566 1.00 72.25 263 VAL A C 1
ATOM 2089 O O . VAL A 1 263 ? 19.121 -18.602 -26.858 1.00 72.25 263 VAL A O 1
ATOM 2092 N N . LEU A 1 264 ? 17.558 -17.466 -25.706 1.00 79.38 264 LEU A N 1
ATOM 2093 C CA . LEU A 1 264 ? 18.505 -16.634 -24.966 1.00 79.38 264 LEU A CA 1
ATOM 2094 C C . LEU A 1 264 ? 19.266 -17.468 -23.932 1.00 79.38 264 LEU A C 1
ATOM 2096 O O . LEU A 1 264 ? 18.660 -18.108 -23.075 1.00 79.38 264 LEU A O 1
ATOM 2100 N N . SER A 1 265 ? 20.592 -17.370 -23.966 1.00 83.88 265 SER A N 1
ATOM 2101 C CA . SER A 1 265 ? 21.515 -17.764 -22.898 1.00 83.88 265 SER A CA 1
ATOM 2102 C C . SER A 1 265 ? 22.616 -16.708 -22.778 1.00 83.88 265 SER A C 1
ATOM 2104 O O . SER A 1 265 ? 22.808 -15.903 -23.694 1.00 83.88 265 SER A O 1
ATOM 2106 N N . ASP A 1 266 ? 23.342 -16.696 -21.657 1.00 83.50 266 ASP A N 1
ATOM 2107 C CA . ASP A 1 266 ? 24.486 -15.791 -21.491 1.00 83.50 266 ASP A CA 1
ATOM 2108 C C . ASP A 1 266 ? 25.542 -16.047 -22.583 1.00 83.50 266 ASP A C 1
ATOM 2110 O O . ASP A 1 266 ? 26.035 -15.094 -23.183 1.00 83.50 266 ASP A O 1
ATOM 2114 N N . ASP A 1 267 ? 25.810 -17.314 -22.920 1.00 86.00 267 ASP A N 1
ATOM 2115 C CA . ASP A 1 267 ? 26.762 -17.695 -23.976 1.00 86.00 267 ASP A CA 1
ATOM 2116 C C . ASP A 1 267 ? 26.343 -17.184 -25.355 1.00 86.00 267 ASP A C 1
ATOM 2118 O O . ASP A 1 267 ? 27.161 -16.700 -26.132 1.00 86.00 267 ASP A O 1
ATOM 2122 N N . VAL A 1 268 ? 25.050 -17.266 -25.666 1.00 85.88 268 VAL A N 1
ATOM 2123 C CA . VAL A 1 268 ? 24.501 -16.821 -26.949 1.00 85.88 268 VAL A CA 1
ATOM 2124 C C . VAL A 1 268 ? 24.615 -15.298 -27.092 1.00 85.88 268 VAL A C 1
ATOM 2126 O O . VAL A 1 268 ? 25.024 -14.805 -28.143 1.00 85.88 268 VAL A O 1
ATOM 2129 N N . VAL A 1 269 ? 24.331 -14.546 -26.024 1.00 88.75 269 VAL A N 1
ATOM 2130 C CA . VAL A 1 269 ? 24.507 -13.084 -26.001 1.00 88.75 269 VAL A CA 1
ATOM 2131 C C . VAL A 1 269 ? 25.986 -12.705 -26.095 1.00 88.75 269 VAL A C 1
ATOM 2133 O O . VAL A 1 269 ? 26.337 -11.769 -26.813 1.00 88.75 269 VAL A O 1
ATOM 2136 N N . LEU A 1 270 ? 26.869 -13.436 -25.410 1.00 90.62 270 LEU A N 1
ATOM 2137 C CA . LEU A 1 270 ? 28.313 -13.219 -25.488 1.00 90.62 270 LEU A CA 1
ATOM 2138 C C . LEU A 1 270 ? 28.862 -13.490 -26.892 1.00 90.62 270 LEU A C 1
ATOM 2140 O O . LEU A 1 270 ? 29.655 -12.690 -27.385 1.00 90.62 270 LEU A O 1
ATOM 2144 N N . ASN A 1 271 ? 28.409 -14.551 -27.561 1.00 90.62 271 ASN A N 1
ATOM 2145 C CA . ASN A 1 271 ? 28.805 -14.851 -28.938 1.00 90.62 271 ASN A CA 1
ATOM 2146 C C . ASN A 1 271 ? 28.357 -13.752 -29.908 1.00 90.62 271 ASN A C 1
ATOM 2148 O O . ASN A 1 271 ? 29.181 -13.264 -30.679 1.00 90.62 271 ASN A O 1
ATOM 2152 N N . LEU A 1 272 ? 27.111 -13.275 -29.792 1.00 91.38 272 LEU A N 1
ATOM 2153 C CA . LEU A 1 272 ? 26.614 -12.142 -30.581 1.00 91.38 272 LEU A CA 1
ATOM 2154 C C . LEU A 1 272 ? 27.504 -10.900 -30.411 1.00 91.38 272 LEU A C 1
ATOM 2156 O O . LEU A 1 272 ? 27.847 -10.235 -31.391 1.00 91.38 272 LEU A O 1
ATOM 2160 N N . ILE A 1 273 ? 27.897 -10.588 -29.170 1.00 93.50 273 ILE A N 1
ATOM 2161 C CA . ILE A 1 273 ? 28.799 -9.469 -28.870 1.00 93.50 273 ILE A CA 1
ATOM 2162 C C . ILE A 1 273 ? 30.159 -9.673 -29.542 1.00 93.50 273 ILE A C 1
ATOM 2164 O O . ILE A 1 273 ? 30.678 -8.736 -30.149 1.00 93.50 273 ILE A O 1
ATOM 2168 N N . VAL A 1 274 ? 30.737 -10.873 -29.450 1.00 93.44 274 VAL A N 1
ATOM 2169 C CA . VAL A 1 274 ? 32.055 -11.194 -30.020 1.00 93.44 274 VAL A CA 1
ATOM 2170 C C . VAL A 1 274 ? 32.039 -11.097 -31.547 1.00 93.44 274 VAL A C 1
ATOM 2172 O O . VAL A 1 274 ? 32.904 -10.436 -32.124 1.00 93.44 274 VAL A O 1
ATOM 2175 N N . GLU A 1 275 ? 31.051 -11.695 -32.209 1.00 92.69 275 GLU A N 1
ATOM 2176 C CA . GLU A 1 275 ? 30.903 -11.658 -33.670 1.00 92.69 275 GLU A CA 1
ATOM 2177 C C . GLU A 1 275 ? 30.710 -10.226 -34.178 1.00 92.69 275 GLU A C 1
ATOM 2179 O O . GLU A 1 275 ? 31.410 -9.778 -35.094 1.00 92.69 275 GLU A O 1
ATOM 2184 N N . SER A 1 276 ? 29.833 -9.470 -33.513 1.00 93.81 276 SER A N 1
ATOM 2185 C CA . SER A 1 276 ? 29.570 -8.067 -33.838 1.00 93.81 276 SER A CA 1
ATOM 2186 C C . SER A 1 276 ? 30.804 -7.193 -33.620 1.00 93.81 276 SER A C 1
ATOM 2188 O O . SER A 1 276 ? 31.138 -6.369 -34.471 1.00 93.81 276 SER A O 1
ATOM 2190 N N . ALA A 1 277 ? 31.532 -7.386 -32.515 1.00 94.38 277 ALA A N 1
ATOM 2191 C CA . ALA A 1 277 ? 32.755 -6.645 -32.218 1.00 94.38 277 ALA A CA 1
ATOM 2192 C C . ALA A 1 277 ? 33.872 -6.946 -33.228 1.00 94.38 277 ALA A C 1
ATOM 2194 O O . ALA A 1 277 ? 34.575 -6.027 -33.655 1.00 94.38 277 ALA A O 1
ATOM 2195 N N . ASN A 1 278 ? 34.019 -8.205 -33.651 1.00 94.12 278 ASN A N 1
ATOM 2196 C CA . ASN A 1 278 ? 34.992 -8.600 -34.669 1.00 94.12 278 ASN A CA 1
ATOM 2197 C C . ASN A 1 278 ? 34.678 -7.957 -36.026 1.00 94.12 278 ASN A C 1
ATOM 2199 O O . ASN A 1 278 ? 35.576 -7.400 -36.657 1.00 94.12 278 ASN A O 1
ATOM 2203 N N . LYS A 1 279 ? 33.404 -7.945 -36.439 1.00 92.62 279 LYS A N 1
ATOM 2204 C CA . LYS A 1 279 ? 32.965 -7.262 -37.667 1.00 92.62 279 LYS A CA 1
ATOM 2205 C C . LYS A 1 279 ? 33.123 -5.745 -37.580 1.00 92.62 279 LYS A C 1
ATOM 2207 O O . LYS A 1 279 ? 33.546 -5.120 -38.553 1.00 92.62 279 LYS A O 1
ATOM 2212 N N . TYR A 1 280 ? 32.830 -5.156 -36.423 1.00 95.31 280 TYR A N 1
ATOM 2213 C CA . TYR A 1 280 ? 33.000 -3.724 -36.181 1.00 95.31 280 TYR A CA 1
ATOM 2214 C C . TYR A 1 280 ? 34.471 -3.303 -36.246 1.00 95.31 280 TYR A C 1
ATOM 2216 O O . TYR A 1 280 ? 34.795 -2.309 -36.889 1.00 95.31 280 TYR A O 1
ATOM 2224 N N . LYS A 1 281 ? 35.380 -4.095 -35.663 1.00 93.75 281 LYS A N 1
ATOM 2225 C CA . LYS A 1 281 ? 36.830 -3.831 -35.642 1.00 93.75 281 LYS A CA 1
ATOM 2226 C C . LYS A 1 281 ? 37.448 -3.688 -37.040 1.00 93.75 281 LYS A C 1
ATOM 2228 O O . LYS A 1 281 ? 38.451 -2.997 -37.187 1.00 93.75 281 LYS A O 1
ATOM 2233 N N . CYS A 1 282 ? 36.863 -4.316 -38.058 1.00 91.31 282 CYS A N 1
ATOM 2234 C CA . CYS A 1 282 ? 37.317 -4.224 -39.448 1.00 91.31 282 CYS A CA 1
ATOM 2235 C C . CYS A 1 282 ? 36.840 -2.955 -40.182 1.00 91.31 282 CYS A C 1
ATOM 2237 O O . CYS A 1 282 ? 37.113 -2.810 -41.372 1.00 91.31 282 CYS A O 1
ATOM 2239 N N . ARG A 1 283 ? 36.101 -2.052 -39.523 1.00 89.75 283 ARG A N 1
ATOM 2240 C CA . ARG A 1 283 ? 35.590 -0.805 -40.114 1.00 89.75 283 ARG A CA 1
ATOM 2241 C C . ARG A 1 283 ? 36.474 0.386 -39.756 1.00 89.75 283 ARG A C 1
ATOM 2243 O O . ARG A 1 283 ? 37.065 0.429 -38.682 1.00 89.75 283 ARG A O 1
ATOM 2250 N N . GLU A 1 284 ? 36.498 1.396 -40.623 1.00 87.75 284 GLU A N 1
ATOM 2251 C CA . GLU A 1 284 ? 37.287 2.622 -40.416 1.00 87.75 284 GLU A CA 1
ATOM 2252 C C . GLU A 1 284 ? 36.908 3.351 -39.114 1.00 87.75 284 GLU A C 1
ATOM 2254 O O . GLU A 1 284 ? 37.783 3.806 -38.375 1.00 87.75 284 GLU A O 1
ATOM 2259 N N . TYR A 1 285 ? 35.616 3.345 -38.768 1.00 86.62 285 TYR A N 1
ATOM 2260 C CA . TYR A 1 285 ? 35.063 3.931 -37.541 1.00 86.62 285 TYR A CA 1
ATOM 2261 C C . TYR A 1 285 ? 35.624 3.319 -36.246 1.00 86.62 285 TYR A C 1
ATOM 2263 O O . TYR A 1 285 ? 35.607 3.963 -35.203 1.00 86.62 285 TYR A O 1
ATOM 2271 N N . ALA A 1 286 ? 36.159 2.093 -36.278 1.00 89.62 286 ALA A N 1
ATOM 2272 C CA . ALA A 1 286 ? 36.714 1.446 -35.087 1.00 89.62 286 ALA A CA 1
ATOM 2273 C C . ALA A 1 286 ? 37.990 2.124 -34.562 1.00 89.62 286 ALA A C 1
ATOM 2275 O O . ALA A 1 286 ? 38.360 1.924 -33.404 1.00 89.62 286 ALA A O 1
ATOM 2276 N N . ASN A 1 287 ? 38.662 2.923 -35.396 1.00 91.75 287 ASN A N 1
ATOM 2277 C CA . ASN A 1 287 ? 39.922 3.577 -35.047 1.00 91.75 287 ASN A CA 1
ATOM 2278 C C . ASN A 1 287 ? 39.748 4.955 -34.393 1.00 91.75 287 ASN A C 1
ATOM 2280 O O . ASN A 1 287 ? 40.729 5.495 -33.864 1.00 91.75 287 ASN A O 1
ATOM 2284 N N . THR A 1 288 ? 38.532 5.509 -34.394 1.00 94.56 288 THR A N 1
ATOM 2285 C CA . THR A 1 288 ? 38.221 6.780 -33.729 1.00 94.56 288 THR A CA 1
ATOM 2286 C C . THR A 1 288 ? 38.183 6.610 -32.207 1.00 94.56 288 THR A C 1
ATOM 2288 O O . THR A 1 288 ? 38.220 5.494 -31.683 1.00 94.56 288 THR A O 1
ATOM 2291 N N . GLU A 1 289 ? 38.136 7.719 -31.468 1.00 93.12 289 GLU A N 1
ATOM 2292 C CA . GLU A 1 289 ? 38.066 7.689 -30.003 1.00 93.12 289 GLU A CA 1
ATOM 2293 C C . GLU A 1 289 ? 36.809 6.956 -29.509 1.00 93.12 289 GLU A C 1
ATOM 2295 O O . GLU A 1 289 ? 36.913 6.019 -28.715 1.00 93.12 289 GLU A O 1
ATOM 2300 N N . ASN A 1 290 ? 35.641 7.293 -30.065 1.00 93.25 290 ASN A N 1
ATOM 2301 C CA . ASN A 1 290 ? 34.380 6.618 -29.756 1.00 93.25 290 ASN A CA 1
ATOM 2302 C C . ASN A 1 290 ? 34.401 5.144 -30.187 1.00 93.25 290 ASN A C 1
ATOM 2304 O O . ASN A 1 290 ? 33.959 4.282 -29.428 1.00 93.25 290 ASN A O 1
ATOM 2308 N N . GLY A 1 291 ? 34.969 4.818 -31.354 1.00 94.50 291 GLY A N 1
ATOM 2309 C CA . GLY A 1 291 ? 35.066 3.436 -31.832 1.00 94.50 291 GLY A CA 1
ATOM 2310 C C . GLY A 1 291 ? 35.933 2.549 -30.936 1.00 94.50 291 GLY A C 1
ATOM 2311 O O . GLY A 1 291 ? 35.540 1.430 -30.591 1.00 94.50 291 GLY A O 1
ATOM 2312 N N . LYS A 1 292 ? 37.079 3.069 -30.482 1.00 95.00 292 LYS A N 1
ATOM 2313 C CA . LYS A 1 292 ? 37.944 2.394 -29.503 1.00 95.00 292 LYS A CA 1
ATOM 2314 C C . LYS A 1 292 ? 37.249 2.230 -28.157 1.00 95.00 292 LYS A C 1
ATOM 2316 O O . LYS A 1 292 ? 37.403 1.187 -27.521 1.00 95.00 292 LYS A O 1
ATOM 2321 N N . LEU A 1 293 ? 36.483 3.234 -27.735 1.00 94.62 293 LEU A N 1
ATOM 2322 C CA . LEU A 1 293 ? 35.737 3.211 -26.484 1.00 94.62 293 LEU A CA 1
ATOM 2323 C C . LEU A 1 293 ? 34.631 2.142 -26.502 1.00 94.62 293 LEU A C 1
ATOM 2325 O O . LEU A 1 293 ? 34.543 1.366 -25.553 1.00 94.62 293 LEU A O 1
ATOM 2329 N N . ILE A 1 294 ? 33.886 2.007 -27.608 1.00 95.44 294 ILE A N 1
ATOM 2330 C CA . ILE A 1 294 ? 32.921 0.912 -27.821 1.00 95.44 294 ILE A CA 1
ATOM 2331 C C . ILE A 1 294 ? 33.612 -0.450 -27.669 1.00 95.44 294 ILE A C 1
ATOM 2333 O O . ILE A 1 294 ? 33.203 -1.268 -26.843 1.00 95.44 294 ILE A O 1
ATOM 2337 N N . LEU A 1 295 ? 34.694 -0.691 -28.420 1.00 95.75 295 LEU A N 1
ATOM 2338 C CA . LEU A 1 295 ? 35.420 -1.967 -28.385 1.00 95.75 295 LEU A CA 1
ATOM 2339 C C . LEU A 1 295 ? 35.996 -2.280 -26.999 1.00 95.75 295 LEU A C 1
ATOM 2341 O O . LEU A 1 295 ? 35.979 -3.434 -26.564 1.00 95.75 295 LEU A O 1
ATOM 2345 N N . ARG A 1 296 ? 36.498 -1.261 -26.296 1.00 94.38 296 ARG A N 1
ATOM 2346 C CA . ARG A 1 296 ? 37.001 -1.395 -24.929 1.00 94.38 296 ARG A CA 1
ATOM 2347 C C . ARG A 1 296 ? 35.887 -1.806 -23.970 1.00 94.38 296 ARG A C 1
ATOM 2349 O O . ARG A 1 296 ? 36.072 -2.772 -23.238 1.00 94.38 296 ARG A O 1
ATOM 2356 N N . SER A 1 297 ? 34.735 -1.139 -24.007 1.00 94.62 297 SER A N 1
ATOM 2357 C CA . SER A 1 297 ? 33.599 -1.465 -23.137 1.00 94.62 297 SER A CA 1
ATOM 2358 C C . SER A 1 297 ? 33.063 -2.878 -23.373 1.00 94.62 297 SER A C 1
ATOM 2360 O O . SER A 1 297 ? 32.763 -3.580 -22.410 1.00 94.62 297 SER A O 1
ATOM 2362 N N . LEU A 1 298 ? 32.995 -3.334 -24.629 1.00 94.88 298 LEU A N 1
ATOM 2363 C CA . LEU A 1 298 ? 32.595 -4.711 -24.951 1.00 94.88 298 LEU A CA 1
ATOM 2364 C C . LEU A 1 298 ? 33.605 -5.733 -24.406 1.00 94.88 298 LEU A C 1
ATOM 2366 O O . LEU A 1 298 ? 33.208 -6.763 -23.865 1.00 94.88 298 LEU A O 1
ATOM 2370 N N . ARG A 1 299 ? 34.909 -5.436 -24.493 1.00 93.69 299 ARG A N 1
ATOM 2371 C CA . ARG A 1 299 ? 35.970 -6.298 -23.949 1.00 93.69 299 ARG A CA 1
ATOM 2372 C C . ARG A 1 299 ? 35.944 -6.357 -22.421 1.00 93.69 299 ARG A C 1
ATOM 2374 O O . ARG A 1 299 ? 36.078 -7.441 -21.863 1.00 93.69 299 ARG A O 1
ATOM 2381 N N . GLU A 1 300 ? 35.767 -5.220 -21.751 1.00 93.62 300 GLU A N 1
ATOM 2382 C CA . GLU A 1 300 ? 35.644 -5.160 -20.288 1.00 93.62 300 GLU A CA 1
ATOM 2383 C C . GLU A 1 300 ? 34.404 -5.929 -19.806 1.00 93.62 300 GLU A C 1
ATOM 2385 O O . GLU A 1 300 ? 34.490 -6.689 -18.843 1.00 93.62 300 GLU A O 1
ATOM 2390 N N . PHE A 1 301 ? 33.275 -5.811 -20.514 1.00 93.69 301 PHE A N 1
ATOM 2391 C CA . PHE A 1 301 ? 32.076 -6.600 -20.230 1.00 93.69 301 PHE A CA 1
ATOM 2392 C C . PHE A 1 301 ? 32.306 -8.108 -20.420 1.00 93.69 301 PHE A C 1
ATOM 2394 O O . PHE A 1 301 ? 31.915 -8.906 -19.567 1.00 93.69 301 PHE A O 1
ATOM 2401 N N . TRP A 1 302 ? 32.977 -8.506 -21.505 1.00 93.88 302 TRP A N 1
ATOM 2402 C CA . TRP A 1 302 ? 33.332 -9.905 -21.752 1.00 93.88 302 TRP A CA 1
ATOM 2403 C C . TRP A 1 302 ? 34.228 -10.467 -20.638 1.00 93.88 302 TRP A C 1
ATOM 2405 O O . TRP A 1 302 ? 33.950 -11.544 -20.110 1.00 93.88 302 TRP A O 1
ATOM 2415 N N . ALA A 1 303 ? 35.251 -9.711 -20.224 1.00 91.94 303 ALA A N 1
ATOM 2416 C CA . ALA A 1 303 ? 36.147 -10.084 -19.129 1.00 91.94 303 ALA A CA 1
ATOM 2417 C C . ALA A 1 303 ? 35.396 -10.201 -17.794 1.00 91.94 303 ALA A C 1
ATOM 2419 O O . ALA A 1 303 ? 35.614 -11.150 -17.042 1.00 91.94 303 ALA A O 1
ATOM 2420 N N . TYR A 1 304 ? 34.466 -9.281 -17.522 1.00 93.81 304 TYR A N 1
ATOM 2421 C CA . TYR A 1 304 ? 33.589 -9.341 -16.352 1.00 93.81 304 TYR A CA 1
ATOM 2422 C C . TYR A 1 304 ? 32.740 -10.621 -16.337 1.00 93.81 304 TYR A C 1
ATOM 2424 O O . TYR A 1 304 ? 32.692 -11.316 -15.326 1.00 93.81 304 TYR A O 1
ATOM 2432 N N . LYS A 1 305 ? 32.130 -10.995 -17.470 1.00 91.06 305 LYS A N 1
ATOM 2433 C CA . LYS A 1 305 ? 31.329 -12.227 -17.587 1.00 91.06 305 LYS A CA 1
ATOM 2434 C C . LYS A 1 305 ? 32.150 -13.513 -17.421 1.00 91.06 305 LYS A C 1
ATOM 2436 O O . LYS A 1 305 ? 31.600 -14.513 -16.976 1.00 91.06 305 LYS A O 1
ATOM 2441 N N . HIS A 1 306 ? 33.452 -13.468 -17.699 1.00 91.00 306 HIS A N 1
ATOM 2442 C CA . HIS A 1 306 ? 34.389 -14.577 -17.479 1.00 91.00 306 HIS A CA 1
ATOM 2443 C C . HIS A 1 306 ? 35.117 -14.506 -16.125 1.00 91.00 306 HIS A C 1
ATOM 2445 O O . HIS A 1 306 ? 36.104 -15.212 -15.926 1.00 91.00 306 HIS A O 1
ATOM 2451 N N . ASN A 1 307 ? 34.664 -13.656 -15.193 1.00 89.19 307 ASN A N 1
ATOM 2452 C CA . ASN A 1 307 ? 35.288 -13.437 -13.880 1.00 89.19 307 ASN A CA 1
ATOM 2453 C C . ASN A 1 307 ? 36.771 -13.010 -13.944 1.00 89.19 307 ASN A C 1
ATOM 2455 O O . ASN A 1 307 ? 37.519 -13.192 -12.987 1.00 89.19 307 ASN A O 1
ATOM 2459 N N . GLN A 1 308 ? 37.205 -12.418 -15.060 1.00 91.19 308 GLN A N 1
ATOM 2460 C CA . GLN A 1 308 ? 38.561 -11.886 -15.240 1.00 91.19 308 GLN A CA 1
ATOM 2461 C C . GLN A 1 308 ? 38.695 -10.442 -14.728 1.00 91.19 308 GLN A C 1
ATOM 2463 O O . GLN A 1 308 ? 39.804 -9.931 -14.593 1.00 91.19 308 GLN A O 1
ATOM 2468 N N . CYS A 1 309 ? 37.574 -9.777 -14.436 1.00 87.44 309 CYS A N 1
ATOM 2469 C CA . CYS A 1 309 ? 37.531 -8.471 -13.785 1.00 87.44 309 CYS A CA 1
ATOM 2470 C C . CYS A 1 309 ? 36.345 -8.395 -12.811 1.00 87.44 309 CYS A C 1
ATOM 2472 O O . CYS A 1 309 ? 35.292 -8.977 -13.066 1.00 87.44 309 CYS A O 1
ATOM 2474 N N . SER A 1 310 ? 36.497 -7.649 -11.713 1.00 80.19 310 SER A N 1
ATOM 2475 C CA . SER A 1 310 ? 35.465 -7.482 -10.678 1.00 80.19 310 SER A CA 1
ATOM 2476 C C . SER A 1 310 ? 34.367 -6.481 -11.054 1.00 80.19 310 SER A C 1
ATOM 2478 O O . SER A 1 310 ? 33.283 -6.504 -10.472 1.00 80.19 310 SER A O 1
ATOM 2480 N N . SER A 1 311 ? 34.627 -5.590 -12.015 1.00 86.19 311 SER A N 1
ATOM 2481 C CA . SER A 1 311 ? 33.671 -4.578 -12.473 1.00 86.19 311 SER A CA 1
ATOM 2482 C C . SER A 1 311 ? 34.015 -4.063 -13.875 1.00 86.19 311 SER A C 1
ATOM 2484 O O . SER A 1 311 ? 35.112 -4.288 -14.380 1.00 86.19 311 SER A O 1
ATOM 2486 N N . PHE A 1 312 ? 33.076 -3.368 -14.513 1.00 89.06 312 PHE A N 1
ATOM 2487 C CA . PHE A 1 312 ? 33.296 -2.661 -15.775 1.00 89.06 312 PHE A CA 1
ATOM 2488 C C . PHE A 1 312 ? 32.509 -1.351 -15.774 1.00 89.06 312 PHE A C 1
ATOM 2490 O O . PHE A 1 312 ? 31.566 -1.181 -14.992 1.00 89.06 312 PHE A O 1
ATOM 2497 N N . SER A 1 313 ? 32.889 -0.423 -16.651 1.00 83.69 313 SER A N 1
ATOM 2498 C CA . SER A 1 313 ? 32.214 0.868 -16.782 1.00 83.69 313 SER A CA 1
ATOM 2499 C C . SER A 1 313 ? 31.578 1.019 -18.160 1.00 83.69 313 SER A C 1
ATOM 2501 O O . SER A 1 313 ? 32.136 0.599 -19.173 1.00 83.69 313 SER A O 1
ATOM 2503 N N . ILE A 1 314 ? 30.385 1.615 -18.191 1.00 85.62 314 ILE A N 1
ATOM 2504 C CA . ILE A 1 314 ? 29.703 1.969 -19.435 1.00 85.62 314 ILE A CA 1
ATOM 2505 C C . ILE A 1 314 ? 29.887 3.478 -19.639 1.00 85.62 314 ILE A C 1
ATOM 2507 O O . ILE A 1 314 ? 29.505 4.244 -18.749 1.00 85.62 314 ILE A O 1
ATOM 2511 N N . PRO A 1 315 ? 30.452 3.919 -20.771 1.00 85.88 315 PRO A N 1
ATOM 2512 C CA . PRO A 1 315 ? 30.647 5.330 -21.071 1.00 85.88 315 PRO A CA 1
ATOM 2513 C C . PRO A 1 315 ? 29.328 6.105 -21.099 1.00 85.88 315 PRO A C 1
ATOM 2515 O O . PRO A 1 315 ? 28.359 5.680 -21.726 1.00 85.88 315 PRO A O 1
ATOM 2518 N N . ASN A 1 316 ? 29.291 7.267 -20.443 1.00 82.00 316 ASN A N 1
ATOM 2519 C CA . ASN A 1 316 ? 28.083 8.099 -20.379 1.00 82.00 316 ASN A CA 1
ATOM 2520 C C . ASN A 1 316 ? 27.792 8.848 -21.688 1.00 82.00 316 ASN A C 1
ATOM 2522 O O . ASN A 1 316 ? 26.647 9.207 -21.933 1.00 82.00 316 ASN A O 1
ATOM 2526 N N . ASN A 1 317 ? 28.816 9.085 -22.510 1.00 84.44 317 ASN A N 1
ATOM 2527 C CA . ASN A 1 317 ? 28.721 9.802 -23.782 1.00 84.44 317 ASN A CA 1
ATOM 2528 C C . ASN A 1 317 ? 28.219 8.931 -24.947 1.00 84.44 317 ASN A C 1
ATOM 2530 O O . ASN A 1 317 ? 27.933 9.475 -26.007 1.00 84.44 317 ASN A O 1
ATOM 2534 N N . LEU A 1 318 ? 28.116 7.608 -24.763 1.00 89.56 318 LEU A N 1
ATOM 2535 C CA . LEU A 1 318 ? 27.672 6.662 -25.789 1.00 89.56 318 LEU A CA 1
ATOM 2536 C C . LEU A 1 318 ? 26.258 6.157 -25.471 1.00 89.56 318 LEU A C 1
ATOM 2538 O O . LEU A 1 318 ? 26.061 5.148 -24.785 1.00 89.56 318 LEU A O 1
ATOM 2542 N N . VAL A 1 319 ? 25.262 6.907 -25.938 1.00 86.56 319 VAL A N 1
ATOM 2543 C CA . VAL A 1 319 ? 23.842 6.707 -25.616 1.00 86.56 319 VAL A CA 1
ATOM 2544 C C . VAL A 1 319 ? 23.269 5.394 -26.160 1.00 86.56 319 VAL A C 1
ATOM 2546 O O . VAL A 1 319 ? 22.486 4.733 -25.473 1.00 86.56 319 VAL A O 1
ATOM 2549 N N . VAL A 1 320 ? 23.682 4.980 -27.359 1.00 88.69 320 VAL A N 1
ATOM 2550 C CA . VAL A 1 320 ? 23.267 3.723 -27.995 1.00 88.69 320 VAL A CA 1
ATOM 2551 C C . VAL A 1 320 ? 23.936 2.559 -27.286 1.00 88.69 320 VAL A C 1
ATOM 2553 O O . VAL A 1 320 ? 23.258 1.617 -26.881 1.00 88.69 320 VAL A O 1
ATOM 2556 N N . LEU A 1 321 ? 25.248 2.642 -27.047 1.00 92.12 321 LEU A N 1
ATOM 2557 C CA . LEU A 1 321 ? 25.972 1.581 -26.345 1.00 92.12 321 LEU A CA 1
ATOM 2558 C C . LEU A 1 321 ? 25.394 1.346 -24.944 1.00 92.12 321 LEU A C 1
ATOM 2560 O O . LEU A 1 321 ? 25.219 0.199 -24.534 1.00 92.12 321 LEU A O 1
ATOM 2564 N N . LYS A 1 322 ? 25.043 2.417 -24.223 1.00 89.88 322 LYS A N 1
ATOM 2565 C CA . LYS A 1 322 ? 24.417 2.331 -22.897 1.00 89.88 322 LYS A CA 1
ATOM 2566 C C . LYS A 1 322 ? 23.080 1.583 -22.932 1.00 89.88 322 LYS A C 1
ATOM 2568 O O . LYS A 1 322 ? 22.783 0.811 -22.019 1.00 89.88 322 LYS A O 1
ATOM 2573 N N . SER A 1 323 ? 22.311 1.777 -24.001 1.00 88.12 323 SER A N 1
ATOM 2574 C CA . SER A 1 323 ? 21.057 1.067 -24.263 1.00 88.12 323 SER A CA 1
ATOM 2575 C C . SER A 1 323 ? 21.275 -0.417 -24.566 1.00 88.12 323 SER A C 1
ATOM 2577 O O . SER A 1 323 ? 20.659 -1.275 -23.935 1.00 88.12 323 SER A O 1
ATOM 2579 N N . LEU A 1 324 ? 22.226 -0.742 -25.444 1.00 91.88 324 LEU A N 1
ATOM 2580 C CA . LEU A 1 324 ? 22.572 -2.128 -25.780 1.00 91.88 324 LEU A CA 1
ATOM 2581 C C . LEU A 1 324 ? 23.125 -2.895 -24.568 1.00 91.88 324 LEU A C 1
ATOM 2583 O O . LEU A 1 324 ? 22.755 -4.043 -24.330 1.00 91.88 324 LEU A O 1
ATOM 2587 N N . MET A 1 325 ? 23.938 -2.242 -23.735 1.00 90.62 325 MET A N 1
ATOM 2588 C CA . MET A 1 325 ? 24.474 -2.828 -22.501 1.00 90.62 325 MET A CA 1
ATOM 2589 C C . MET A 1 325 ? 23.381 -3.225 -21.508 1.00 90.62 325 MET A C 1
ATOM 2591 O O . MET A 1 325 ? 23.522 -4.232 -20.816 1.00 90.62 325 MET A O 1
ATOM 2595 N N . ALA A 1 326 ? 22.271 -2.484 -21.446 1.00 86.62 326 ALA A N 1
ATOM 2596 C CA . ALA A 1 326 ? 21.141 -2.872 -20.608 1.00 86.62 326 ALA A CA 1
ATOM 2597 C C . ALA A 1 326 ? 20.562 -4.234 -21.023 1.00 86.62 326 ALA A C 1
ATOM 2599 O O . ALA A 1 326 ? 20.241 -5.054 -20.159 1.00 86.62 326 ALA A O 1
ATOM 2600 N N . PHE A 1 327 ? 20.498 -4.498 -22.332 1.00 88.06 327 PHE A N 1
ATOM 2601 C CA . PHE A 1 327 ? 20.120 -5.805 -22.859 1.00 88.06 327 PHE A CA 1
ATOM 2602 C C . PHE A 1 327 ? 21.175 -6.871 -22.540 1.00 88.06 327 PHE A C 1
ATOM 2604 O O . PHE A 1 327 ? 20.820 -7.911 -21.995 1.00 88.06 327 PHE A O 1
ATOM 2611 N N . PHE A 1 328 ? 22.465 -6.609 -22.776 1.00 90.44 328 PHE A N 1
ATOM 2612 C CA . PHE A 1 328 ? 23.525 -7.598 -22.518 1.00 90.44 328 PHE A CA 1
ATOM 2613 C C . PHE A 1 328 ? 23.606 -8.049 -21.056 1.00 90.44 328 PHE A C 1
ATOM 2615 O O . PHE A 1 328 ? 23.918 -9.202 -20.765 1.00 90.44 328 PHE A O 1
ATOM 2622 N N . ILE A 1 329 ? 23.325 -7.146 -20.115 1.00 88.00 329 ILE A N 1
ATOM 2623 C CA . ILE A 1 329 ? 23.408 -7.435 -18.679 1.00 88.00 329 ILE A CA 1
ATOM 2624 C C . ILE A 1 329 ? 22.176 -8.202 -18.189 1.00 88.00 329 ILE A C 1
ATOM 2626 O O . ILE A 1 329 ? 22.303 -9.045 -17.296 1.00 88.00 329 ILE A O 1
ATOM 2630 N N . LYS A 1 330 ? 20.987 -7.903 -18.731 1.00 86.56 330 LYS A N 1
ATOM 2631 C CA . LYS A 1 330 ? 19.703 -8.494 -18.314 1.00 86.56 330 LYS A CA 1
ATOM 2632 C C . LYS A 1 330 ? 18.898 -9.063 -19.492 1.00 86.56 330 LYS A C 1
ATOM 2634 O O . LYS A 1 330 ? 17.732 -8.716 -19.639 1.00 86.56 330 LYS A O 1
ATOM 2639 N N . PRO A 1 331 ? 19.446 -9.982 -20.300 1.00 80.06 331 PRO A N 1
ATOM 2640 C CA . PRO A 1 331 ? 18.821 -10.350 -21.572 1.00 80.06 331 PRO A CA 1
ATOM 2641 C C . PRO A 1 331 ? 17.476 -11.091 -21.419 1.00 80.06 331 PRO A C 1
ATOM 2643 O O . PRO A 1 331 ? 16.602 -10.987 -22.281 1.00 80.06 331 PRO A O 1
ATOM 2646 N N . PHE A 1 332 ? 17.277 -11.804 -20.304 1.00 77.81 332 PHE A N 1
ATOM 2647 C CA . PHE A 1 332 ? 16.215 -12.806 -20.133 1.00 77.81 332 PHE A CA 1
ATOM 2648 C C . PHE A 1 332 ? 14.815 -12.268 -19.825 1.00 77.81 332 PHE A C 1
ATOM 2650 O O . PHE A 1 332 ? 13.832 -12.964 -20.060 1.00 77.81 332 PHE A O 1
ATOM 2657 N N . GLY A 1 333 ? 14.685 -11.052 -19.293 1.00 72.44 333 GLY A N 1
ATOM 2658 C CA . GLY A 1 333 ? 13.394 -10.547 -18.827 1.00 72.44 333 GLY A CA 1
ATOM 2659 C C . GLY A 1 333 ? 13.176 -9.099 -19.215 1.00 72.44 333 GLY A C 1
ATOM 2660 O O . GLY A 1 333 ? 13.951 -8.242 -18.804 1.00 72.44 333 GLY A O 1
ATOM 2661 N N . PHE 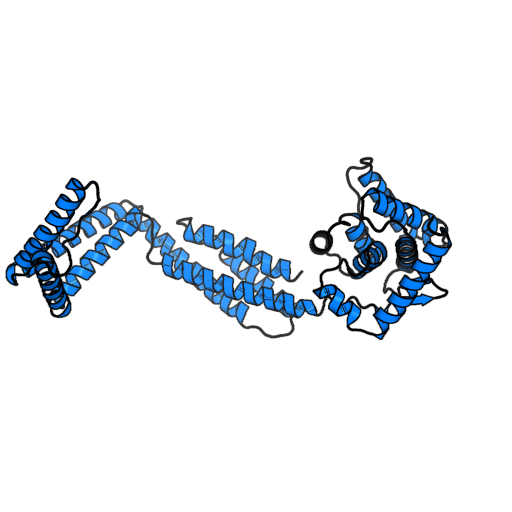A 1 334 ? 12.086 -8.816 -19.936 1.00 72.62 334 PHE A N 1
ATOM 2662 C CA . PHE A 1 334 ? 11.690 -7.444 -20.273 1.00 72.62 334 PHE A CA 1
ATOM 2663 C C . PHE A 1 334 ? 11.631 -6.556 -19.018 1.00 72.62 334 PHE A C 1
ATOM 2665 O O . PHE A 1 334 ? 12.255 -5.499 -18.982 1.00 72.62 334 PHE A O 1
ATOM 2672 N N . ASP A 1 335 ? 11.009 -7.048 -17.941 1.00 72.38 335 ASP A N 1
ATOM 2673 C CA . ASP A 1 335 ? 10.939 -6.335 -16.659 1.00 72.38 335 ASP A CA 1
ATOM 2674 C C . ASP A 1 335 ? 12.315 -6.114 -16.016 1.00 72.38 335 ASP A C 1
ATOM 2676 O O . ASP A 1 335 ? 12.521 -5.134 -15.302 1.00 72.38 335 ASP A O 1
ATOM 2680 N N . GLN A 1 336 ? 13.277 -7.012 -16.249 1.00 76.44 336 GLN A N 1
ATOM 2681 C CA . GLN A 1 336 ? 14.634 -6.874 -15.719 1.00 76.44 336 GLN A CA 1
ATOM 2682 C C . GLN A 1 336 ? 15.432 -5.819 -16.490 1.00 76.44 336 GLN A C 1
ATOM 2684 O O . GLN A 1 336 ? 16.156 -5.042 -15.864 1.00 76.44 336 GLN A O 1
ATOM 2689 N N . ILE A 1 337 ? 15.269 -5.760 -17.816 1.00 76.50 337 ILE A N 1
ATOM 2690 C CA . ILE A 1 337 ? 15.852 -4.713 -18.668 1.00 76.50 337 ILE A CA 1
ATOM 2691 C C . ILE A 1 337 ? 15.255 -3.365 -18.288 1.00 76.50 337 ILE A C 1
ATOM 2693 O O . ILE A 1 337 ? 16.003 -2.434 -18.012 1.00 76.50 337 ILE A O 1
ATOM 2697 N N . GLU A 1 338 ? 13.928 -3.272 -18.193 1.00 74.62 338 GLU A N 1
ATOM 2698 C CA . GLU A 1 338 ? 13.235 -2.028 -17.859 1.00 74.62 338 GLU A CA 1
ATOM 2699 C C . GLU A 1 338 ? 13.656 -1.528 -16.465 1.00 74.62 338 GLU A C 1
ATOM 2701 O O . GLU A 1 338 ? 14.032 -0.366 -16.321 1.00 74.62 338 GLU A O 1
ATOM 2706 N N . ARG A 1 339 ? 13.740 -2.406 -15.452 1.00 75.00 339 ARG A N 1
ATOM 2707 C CA . ARG A 1 339 ? 14.291 -2.040 -14.131 1.00 75.00 339 ARG A CA 1
ATOM 2708 C C . ARG A 1 339 ? 15.748 -1.576 -14.208 1.00 75.00 339 ARG A C 1
ATOM 2710 O O . ARG A 1 339 ? 16.117 -0.616 -13.535 1.00 75.00 339 ARG A O 1
ATOM 2717 N N . TYR A 1 340 ? 16.591 -2.237 -15.003 1.00 78.44 340 TYR A N 1
ATOM 2718 C CA . TYR A 1 340 ? 17.999 -1.859 -15.150 1.00 78.44 340 TYR A CA 1
ATOM 2719 C C . TYR A 1 340 ? 18.159 -0.489 -15.830 1.00 78.44 340 TYR A C 1
ATOM 2721 O O . TYR A 1 340 ? 18.851 0.384 -15.305 1.00 78.44 340 TYR A O 1
ATOM 2729 N N . VAL A 1 341 ? 17.467 -0.286 -16.954 1.00 75.19 341 VAL A N 1
ATOM 2730 C CA . VAL A 1 341 ? 17.3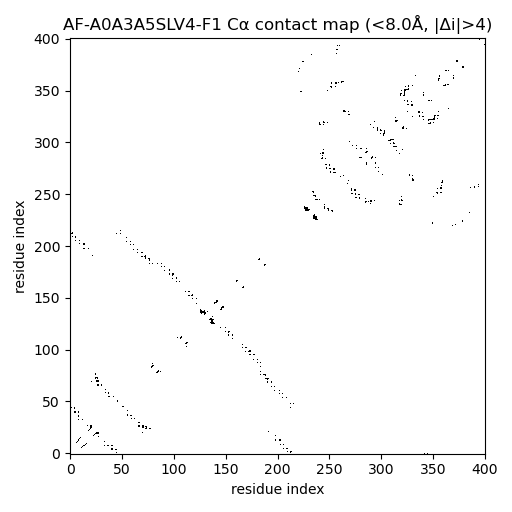72 0.973 -17.712 1.00 75.19 341 VAL A CA 1
ATOM 2731 C C . VAL A 1 341 ? 16.933 2.121 -16.805 1.00 75.19 341 VAL A C 1
ATOM 2733 O O . VAL A 1 341 ? 17.571 3.176 -16.786 1.00 75.19 341 VAL A O 1
ATOM 2736 N N . GLN A 1 342 ? 15.894 1.895 -15.996 1.00 66.44 342 GLN A N 1
ATOM 2737 C CA . GLN A 1 342 ? 15.367 2.885 -15.057 1.00 66.44 342 GLN A CA 1
ATOM 2738 C C . GLN A 1 342 ? 16.369 3.229 -13.951 1.00 66.44 342 GLN A C 1
ATOM 2740 O O . GLN A 1 342 ? 16.597 4.409 -13.678 1.00 66.44 342 GLN A O 1
ATOM 2745 N N . ASN A 1 343 ? 17.006 2.222 -13.347 1.00 69.81 343 ASN A N 1
ATOM 2746 C CA . ASN A 1 343 ? 17.983 2.417 -12.273 1.00 69.81 343 ASN A CA 1
ATOM 2747 C C . ASN A 1 343 ? 19.264 3.115 -12.748 1.00 69.81 343 ASN A C 1
ATOM 2749 O O . ASN A 1 343 ? 19.918 3.800 -11.964 1.00 69.81 343 ASN A O 1
ATOM 2753 N N . LYS A 1 344 ? 19.644 2.934 -14.017 1.00 72.81 344 LYS A N 1
ATOM 2754 C CA . LYS A 1 344 ? 20.870 3.500 -14.601 1.00 72.81 344 LYS A CA 1
ATOM 2755 C C . LYS A 1 344 ? 20.646 4.783 -15.405 1.00 72.81 344 LYS A C 1
ATOM 2757 O O . LYS A 1 344 ? 21.609 5.308 -15.970 1.00 72.81 344 LYS A O 1
ATOM 2762 N N . GLY A 1 345 ? 19.410 5.288 -15.452 1.00 69.81 345 GLY A N 1
ATOM 2763 C CA . GLY A 1 345 ? 19.063 6.503 -16.191 1.00 69.81 345 GLY A CA 1
ATOM 2764 C C . GLY A 1 345 ? 19.467 6.400 -17.662 1.00 69.81 345 GLY A C 1
ATOM 2765 O O . GLY A 1 345 ? 20.256 7.207 -18.151 1.00 69.81 345 GLY A O 1
ATOM 2766 N N . VAL A 1 346 ? 19.040 5.333 -18.337 1.00 74.38 346 VAL A N 1
ATOM 2767 C CA . VAL A 1 346 ? 19.254 5.168 -19.780 1.00 74.38 346 VAL A CA 1
ATOM 2768 C C . VAL A 1 346 ? 18.082 5.825 -20.507 1.00 74.38 346 VAL A C 1
ATOM 2770 O O . VAL A 1 346 ? 16.945 5.397 -20.336 1.00 74.38 346 VAL A O 1
ATOM 2773 N N . GLU A 1 347 ? 18.357 6.882 -21.270 1.00 66.50 347 GLU A N 1
ATOM 2774 C CA . GLU A 1 347 ? 17.324 7.696 -21.929 1.00 66.50 347 GLU A CA 1
ATOM 2775 C C . GLU A 1 347 ? 16.803 7.028 -23.211 1.00 66.50 347 GLU A C 1
ATOM 2777 O O . GLU A 1 347 ? 15.596 6.860 -23.358 1.00 66.50 347 GLU A O 1
ATOM 2782 N N . ASN A 1 348 ? 17.707 6.528 -24.061 1.00 73.81 348 ASN A N 1
ATOM 2783 C CA . ASN A 1 348 ? 17.376 5.954 -25.372 1.00 73.81 348 ASN A CA 1
ATOM 2784 C C . ASN A 1 348 ? 17.230 4.423 -25.325 1.00 73.81 348 ASN A C 1
ATOM 2786 O O . ASN A 1 348 ? 17.972 3.677 -25.973 1.00 73.81 348 ASN A O 1
ATOM 2790 N N . LYS A 1 349 ? 16.326 3.922 -24.478 1.00 75.62 349 LYS A N 1
ATOM 2791 C CA . LYS A 1 349 ? 16.132 2.476 -24.228 1.00 75.62 349 LYS A CA 1
ATOM 2792 C C . LYS A 1 349 ? 15.619 1.683 -25.438 1.00 75.62 349 LYS A C 1
ATOM 2794 O O . LYS A 1 349 ? 15.726 0.458 -25.464 1.00 75.62 349 LYS A O 1
ATOM 2799 N N . GLU A 1 350 ? 15.093 2.375 -26.442 1.00 73.94 350 GLU A N 1
ATOM 2800 C CA . GLU A 1 350 ? 14.569 1.809 -27.678 1.00 73.94 350 GLU A CA 1
ATOM 2801 C C . GLU A 1 350 ? 15.577 0.919 -28.411 1.00 73.94 350 GLU A C 1
ATOM 2803 O O . GLU A 1 350 ? 15.188 -0.138 -28.897 1.00 73.94 350 GLU A O 1
ATOM 2808 N N . TYR A 1 351 ? 16.868 1.264 -28.424 1.00 82.50 351 TYR A N 1
ATOM 2809 C CA . TYR A 1 351 ? 17.884 0.481 -29.137 1.00 82.50 351 TYR A CA 1
ATOM 2810 C C . TYR A 1 351 ? 18.118 -0.901 -28.511 1.00 82.50 351 TYR A C 1
ATOM 2812 O O . TYR A 1 351 ? 18.254 -1.895 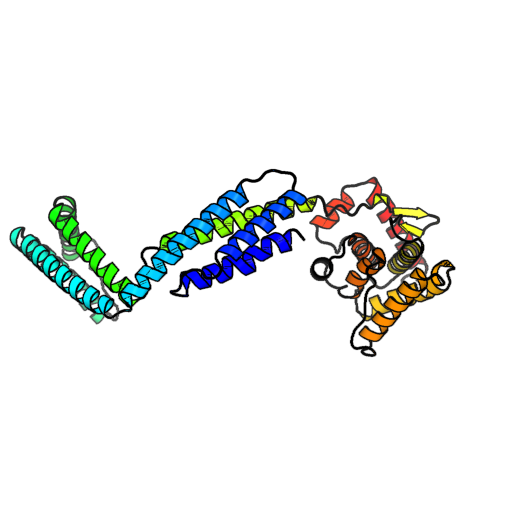-29.223 1.00 82.50 351 TYR A O 1
ATOM 2820 N N . GLY A 1 352 ? 18.086 -1.000 -27.178 1.00 82.88 352 GLY A N 1
ATOM 2821 C CA . GLY A 1 352 ? 18.119 -2.283 -26.475 1.00 82.88 352 GLY A CA 1
ATOM 2822 C C . GLY A 1 352 ? 16.876 -3.136 -26.753 1.00 82.88 352 GLY A C 1
ATOM 2823 O O . GLY A 1 352 ? 16.979 -4.356 -26.886 1.00 82.88 352 GLY A O 1
ATOM 2824 N N . TYR A 1 353 ? 15.704 -2.509 -26.904 1.00 76.94 353 TYR A N 1
ATOM 2825 C CA . TYR A 1 353 ? 14.475 -3.210 -27.291 1.00 76.94 353 TYR A CA 1
ATOM 2826 C C . TYR A 1 353 ? 14.474 -3.652 -28.747 1.00 76.94 353 TYR A C 1
ATOM 2828 O O . TYR A 1 353 ? 14.035 -4.767 -29.019 1.00 76.94 353 TYR A O 1
ATOM 2836 N N . MET A 1 354 ? 15.016 -2.840 -29.656 1.00 77.56 354 MET A N 1
ATOM 2837 C CA . MET A 1 354 ? 15.234 -3.233 -31.047 1.00 77.56 354 MET A CA 1
ATOM 2838 C C . MET A 1 354 ? 16.142 -4.456 -31.126 1.00 77.56 354 MET A C 1
ATOM 2840 O O . MET A 1 354 ? 15.795 -5.423 -31.797 1.00 77.56 354 MET A O 1
ATOM 2844 N N . LEU A 1 355 ? 17.255 -4.465 -30.382 1.00 83.69 355 LEU A N 1
ATOM 2845 C CA . LEU A 1 355 ? 18.168 -5.605 -30.375 1.00 83.69 355 LEU A CA 1
ATOM 2846 C C . LEU A 1 355 ? 17.525 -6.864 -29.797 1.00 83.69 355 LEU A C 1
ATOM 2848 O O . LEU A 1 355 ? 17.614 -7.931 -30.397 1.00 83.69 355 LEU A O 1
ATOM 2852 N N . ARG A 1 356 ? 16.817 -6.749 -28.672 1.00 82.12 356 ARG A N 1
ATOM 2853 C CA . ARG A 1 356 ? 16.083 -7.887 -28.111 1.00 82.12 356 ARG A CA 1
ATOM 2854 C C . ARG A 1 356 ? 15.017 -8.399 -29.083 1.00 82.12 356 ARG A C 1
ATOM 2856 O O . ARG A 1 356 ? 14.896 -9.604 -29.258 1.00 82.12 356 ARG A O 1
ATOM 2863 N N . GLY A 1 357 ? 14.260 -7.506 -29.719 1.00 76.06 357 GLY A N 1
ATOM 2864 C CA . GLY A 1 357 ? 13.250 -7.858 -30.719 1.00 76.06 357 GLY A CA 1
ATOM 2865 C C . GLY A 1 357 ? 13.839 -8.552 -31.940 1.00 76.06 357 GLY A C 1
ATOM 2866 O O . GLY A 1 357 ? 13.307 -9.575 -32.360 1.00 76.06 357 GLY A O 1
ATOM 2867 N N . ALA A 1 358 ? 14.969 -8.060 -32.446 1.00 77.06 358 ALA A N 1
ATOM 2868 C CA . ALA A 1 358 ? 15.725 -8.701 -33.516 1.00 77.06 358 ALA A CA 1
ATOM 2869 C C . ALA A 1 358 ? 16.208 -10.108 -33.127 1.00 77.06 358 ALA A C 1
ATOM 2871 O O . ALA A 1 358 ? 16.226 -11.002 -33.963 1.00 77.06 358 ALA A O 1
ATOM 2872 N N . PHE A 1 359 ? 16.562 -10.310 -31.856 1.00 77.19 359 PHE A N 1
ATOM 2873 C CA . PHE A 1 359 ? 17.167 -11.555 -31.393 1.00 77.19 359 PHE A CA 1
ATOM 2874 C C . PHE A 1 359 ? 16.162 -12.667 -31.046 1.00 77.19 359 PHE A C 1
ATOM 2876 O O . PHE A 1 359 ? 16.384 -13.826 -31.380 1.00 77.19 359 PHE A O 1
ATOM 2883 N N . ILE A 1 360 ? 15.056 -12.340 -30.365 1.00 75.31 360 ILE A N 1
ATOM 2884 C CA . ILE A 1 360 ? 14.057 -13.337 -29.915 1.00 75.31 360 ILE A CA 1
ATOM 2885 C C . ILE A 1 360 ? 12.669 -13.179 -30.536 1.00 75.31 360 ILE A C 1
ATOM 2887 O O . ILE A 1 360 ? 11.750 -13.929 -30.208 1.00 75.31 360 ILE A O 1
ATOM 2891 N N . GLY A 1 361 ? 12.501 -12.194 -31.412 1.00 71.88 361 GLY A N 1
ATOM 2892 C CA . GLY A 1 361 ? 11.217 -11.835 -31.991 1.00 71.88 361 GLY A CA 1
ATOM 2893 C C . GLY A 1 361 ? 10.419 -10.865 -31.120 1.00 71.88 361 GLY A C 1
ATOM 2894 O O . GLY A 1 361 ? 10.359 -10.954 -29.890 1.00 71.88 361 GLY A O 1
ATOM 2895 N N . TYR A 1 362 ? 9.734 -9.935 -31.781 1.00 70.00 362 TYR A N 1
ATOM 2896 C CA . TYR A 1 362 ? 8.902 -8.937 -31.111 1.00 70.00 362 TYR A CA 1
ATOM 2897 C C . TYR A 1 362 ? 7.652 -9.529 -30.445 1.00 70.00 362 TYR A C 1
ATOM 2899 O O . TYR A 1 362 ? 7.161 -8.960 -29.476 1.00 70.00 362 TYR A O 1
ATOM 2907 N N . ALA A 1 363 ? 7.177 -10.701 -30.881 1.00 64.31 363 ALA A N 1
ATOM 2908 C CA . ALA A 1 363 ? 6.069 -11.412 -30.235 1.00 64.31 363 ALA A CA 1
ATOM 2909 C C . ALA A 1 363 ? 6.374 -11.830 -28.780 1.00 64.31 363 ALA A C 1
ATOM 2911 O O . ALA A 1 363 ? 5.456 -12.049 -27.997 1.00 64.31 363 ALA A O 1
ATOM 2912 N N . ALA A 1 364 ? 7.655 -11.896 -28.396 1.00 66.44 364 ALA A N 1
ATOM 2913 C CA . ALA A 1 364 ? 8.097 -12.188 -27.032 1.00 66.44 364 ALA A CA 1
ATOM 2914 C C . ALA A 1 364 ? 8.128 -10.945 -26.110 1.00 66.44 364 ALA A C 1
ATOM 2916 O O . ALA A 1 364 ? 8.732 -10.970 -25.028 1.00 66.44 364 ALA A O 1
ATOM 2917 N N . PHE A 1 365 ? 7.538 -9.826 -26.541 1.00 66.88 365 PHE A N 1
ATOM 2918 C CA . PHE A 1 365 ? 7.331 -8.631 -25.721 1.00 66.88 365 PHE A CA 1
ATOM 2919 C C . PHE A 1 365 ? 5.913 -8.603 -25.129 1.00 66.88 365 PHE A C 1
ATOM 2921 O O . PHE A 1 365 ? 5.009 -9.247 -25.661 1.00 66.88 365 PHE A O 1
ATOM 2928 N N . PRO A 1 366 ? 5.683 -7.856 -24.029 1.00 61.56 366 PRO A N 1
ATOM 2929 C CA . PRO A 1 366 ? 4.342 -7.673 -23.482 1.00 61.56 366 PRO A CA 1
ATOM 2930 C C . PRO A 1 366 ? 3.361 -7.151 -24.536 1.00 61.56 366 PRO A C 1
ATOM 2932 O O . PRO A 1 366 ? 3.723 -6.306 -25.351 1.00 61.56 366 PRO A O 1
ATOM 2935 N N . LYS A 1 367 ? 2.096 -7.582 -24.473 1.00 59.50 367 LYS A N 1
ATOM 2936 C CA . LYS A 1 367 ? 1.071 -7.214 -25.467 1.00 59.50 367 LYS A CA 1
ATOM 2937 C C . LYS A 1 367 ? 0.915 -5.698 -25.649 1.00 59.50 367 LYS A C 1
ATOM 2939 O O . LYS A 1 367 ? 0.810 -5.198 -26.759 1.00 59.50 367 LYS A O 1
ATOM 2944 N N . THR A 1 368 ? 1.032 -4.952 -24.553 1.00 56.56 368 THR A N 1
ATOM 2945 C CA . THR A 1 368 ? 1.025 -3.481 -24.549 1.00 56.56 368 THR A CA 1
ATOM 2946 C C . THR A 1 368 ? 2.152 -2.848 -25.372 1.00 56.56 368 THR A C 1
ATOM 2948 O O . THR A 1 368 ? 2.036 -1.694 -25.762 1.00 56.56 368 THR A O 1
ATOM 2951 N N . PHE A 1 369 ? 3.251 -3.573 -25.594 1.00 56.66 369 PHE A N 1
ATOM 2952 C CA . PHE A 1 369 ? 4.382 -3.169 -26.428 1.00 56.66 369 PHE A CA 1
ATOM 2953 C C . PHE A 1 369 ? 4.146 -3.556 -27.895 1.00 56.66 369 PHE A C 1
ATOM 2955 O O . PHE A 1 369 ? 4.356 -2.745 -28.793 1.00 56.66 369 PHE A O 1
ATOM 2962 N N . THR A 1 370 ? 3.653 -4.772 -28.151 1.00 55.19 370 THR A N 1
ATOM 2963 C CA . THR A 1 370 ? 3.379 -5.252 -29.515 1.00 55.19 370 THR A CA 1
ATOM 2964 C C . THR A 1 370 ? 2.198 -4.545 -30.174 1.00 55.19 370 THR A C 1
ATOM 2966 O O . THR A 1 370 ? 2.229 -4.340 -31.381 1.00 55.19 370 THR A O 1
ATOM 2969 N N . ASP A 1 371 ? 1.188 -4.119 -29.409 1.00 58.84 371 ASP A N 1
ATOM 2970 C CA . ASP A 1 371 ? 0.035 -3.377 -29.944 1.00 58.84 371 ASP A CA 1
ATOM 2971 C C . ASP A 1 371 ? 0.463 -2.039 -30.581 1.00 58.84 371 ASP A C 1
ATOM 2973 O O . ASP A 1 371 ? -0.141 -1.589 -31.552 1.00 58.84 371 ASP A O 1
ATOM 2977 N N . ALA A 1 372 ? 1.541 -1.423 -30.080 1.00 53.25 372 ALA A N 1
ATOM 2978 C CA . ALA A 1 372 ? 2.134 -0.228 -30.679 1.00 53.25 372 ALA A CA 1
ATOM 2979 C C . ALA A 1 372 ? 2.951 -0.546 -31.945 1.00 53.25 372 ALA A C 1
ATOM 2981 O O . ALA A 1 372 ? 2.933 0.237 -32.890 1.00 53.25 372 ALA A O 1
ATOM 2982 N N . LEU A 1 373 ? 3.631 -1.700 -31.980 1.00 52.41 373 LEU A N 1
ATOM 2983 C CA . LEU A 1 373 ? 4.421 -2.162 -33.128 1.00 52.41 373 LEU A CA 1
ATOM 2984 C C . LEU A 1 373 ? 3.535 -2.529 -34.329 1.00 52.41 373 LEU A C 1
ATOM 2986 O O . LEU A 1 373 ? 3.811 -2.118 -35.450 1.00 52.41 373 LEU A O 1
ATOM 2990 N N . TYR A 1 374 ? 2.451 -3.271 -34.090 1.00 57.69 374 TYR A N 1
ATOM 2991 C CA . TYR A 1 374 ? 1.493 -3.677 -35.127 1.00 57.69 374 TYR A CA 1
ATOM 2992 C C . TYR A 1 374 ? 0.431 -2.605 -35.428 1.00 57.69 374 TYR A C 1
ATOM 2994 O O . TYR A 1 374 ? -0.403 -2.787 -36.315 1.00 57.69 374 TYR A O 1
ATOM 3002 N N . GLY A 1 375 ? 0.453 -1.483 -34.702 1.00 55.19 375 GLY A N 1
ATOM 3003 C CA . GLY A 1 375 ? -0.454 -0.357 -34.914 1.00 55.19 375 GLY A CA 1
ATOM 3004 C C . GLY A 1 375 ? -0.141 0.460 -36.173 1.00 55.19 375 GLY A C 1
ATOM 3005 O O . GLY A 1 375 ? -1.055 1.056 -36.741 1.00 55.19 375 GLY A O 1
ATOM 3006 N N . ASP A 1 376 ? 1.116 0.457 -36.638 1.00 56.81 376 ASP A N 1
ATOM 3007 C CA . ASP A 1 376 ? 1.545 1.155 -37.857 1.00 56.81 376 ASP A CA 1
ATOM 3008 C C . ASP A 1 376 ? 1.883 0.170 -38.986 1.00 56.81 376 ASP A C 1
ATOM 3010 O O . ASP A 1 376 ? 2.951 -0.450 -39.028 1.00 56.81 376 ASP A O 1
ATOM 3014 N N . LYS A 1 377 ? 0.953 0.056 -39.941 1.00 58.00 377 LYS A N 1
ATOM 3015 C CA . LYS A 1 377 ? 1.057 -0.828 -41.113 1.00 58.00 377 LYS A CA 1
ATOM 3016 C C . LYS A 1 377 ? 2.265 -0.536 -41.997 1.00 58.00 377 LYS A C 1
ATOM 3018 O O . LYS A 1 377 ? 2.747 -1.452 -42.654 1.00 58.00 377 LYS A O 1
ATOM 3023 N N . ASN A 1 378 ? 2.779 0.692 -41.993 1.00 54.38 378 ASN A N 1
ATOM 3024 C CA . ASN A 1 378 ? 3.931 1.060 -42.816 1.00 54.38 378 ASN A CA 1
ATOM 3025 C C . ASN A 1 378 ? 5.260 0.562 -42.232 1.00 54.38 378 ASN A C 1
ATOM 3027 O O . ASN A 1 378 ? 6.272 0.585 -42.924 1.00 54.38 378 ASN A O 1
ATOM 3031 N N . ILE A 1 379 ? 5.261 0.120 -40.970 1.00 53.41 379 ILE A N 1
ATOM 3032 C CA . ILE A 1 379 ? 6.463 -0.306 -40.247 1.00 53.41 379 ILE A CA 1
ATOM 3033 C C . ILE A 1 379 ? 6.484 -1.826 -40.087 1.00 53.41 379 ILE A C 1
ATOM 3035 O O . ILE A 1 379 ? 7.497 -2.456 -40.394 1.00 53.41 379 ILE A O 1
ATOM 3039 N N . TYR A 1 380 ? 5.384 -2.440 -39.634 1.00 55.44 380 TYR A N 1
ATOM 3040 C CA . TYR A 1 380 ? 5.411 -3.880 -39.365 1.00 55.44 380 TYR A CA 1
ATOM 3041 C C . TYR A 1 380 ? 5.407 -4.726 -40.645 1.00 55.44 380 TYR A C 1
ATOM 3043 O O . TYR A 1 380 ? 6.060 -5.761 -40.652 1.00 55.44 380 TYR A O 1
ATOM 3051 N N . ILE A 1 381 ? 4.736 -4.298 -41.726 1.00 59.22 381 ILE A N 1
ATOM 3052 C CA . ILE A 1 381 ? 4.654 -5.086 -42.972 1.00 59.22 381 ILE A CA 1
ATOM 3053 C C . ILE A 1 381 ? 6.046 -5.266 -43.611 1.00 59.22 381 ILE A C 1
ATOM 3055 O O . ILE A 1 381 ? 6.445 -6.415 -43.799 1.00 59.22 381 ILE A O 1
ATOM 3059 N N . PRO A 1 382 ? 6.847 -4.203 -43.855 1.00 54.16 382 PRO A N 1
ATOM 3060 C CA . PRO A 1 382 ? 8.190 -4.374 -44.417 1.00 54.16 382 PRO A CA 1
ATOM 3061 C C . PRO A 1 382 ? 9.129 -5.179 -43.509 1.00 54.16 382 PRO A C 1
ATOM 3063 O O . PRO A 1 382 ? 9.990 -5.916 -43.990 1.00 54.16 382 PRO A O 1
ATOM 3066 N N . MET A 1 383 ? 8.979 -5.045 -42.186 1.00 56.00 383 MET A N 1
ATOM 3067 C CA . MET A 1 383 ? 9.797 -5.786 -41.227 1.00 56.00 383 MET A CA 1
ATOM 3068 C C . MET A 1 383 ? 9.444 -7.280 -41.212 1.00 56.00 383 MET A C 1
ATOM 3070 O O . MET A 1 383 ? 10.349 -8.108 -41.162 1.00 56.00 383 MET A O 1
ATOM 3074 N N . ASP A 1 384 ? 8.162 -7.632 -41.314 1.00 57.69 384 ASP A N 1
ATOM 3075 C CA . ASP A 1 384 ? 7.689 -9.020 -41.378 1.00 57.69 384 ASP A CA 1
ATOM 3076 C C . ASP A 1 384 ? 8.084 -9.695 -42.707 1.00 57.69 384 ASP A C 1
ATOM 3078 O O . ASP A 1 384 ? 8.559 -10.833 -42.721 1.00 57.69 384 ASP A O 1
ATOM 3082 N N . GLU A 1 385 ? 8.011 -8.967 -43.827 1.00 58.69 385 GLU A N 1
ATOM 3083 C CA . GLU A 1 385 ? 8.504 -9.419 -45.139 1.00 58.69 385 GLU A CA 1
ATOM 3084 C C . GLU A 1 385 ? 10.021 -9.672 -45.136 1.00 58.69 385 GLU A C 1
ATOM 3086 O O . GLU A 1 385 ? 10.499 -10.679 -45.672 1.00 58.69 385 GLU A O 1
ATOM 3091 N N . TYR A 1 386 ? 10.796 -8.792 -44.496 1.00 57.59 386 TYR A N 1
ATOM 3092 C CA . TYR A 1 386 ? 12.241 -8.959 -44.356 1.00 57.59 386 TYR A CA 1
ATOM 3093 C C . TYR A 1 386 ? 12.608 -10.122 -43.431 1.00 57.59 386 TYR A C 1
ATOM 3095 O O . TYR A 1 386 ? 13.440 -10.948 -43.804 1.00 57.59 386 TYR A O 1
ATOM 3103 N N . LEU A 1 387 ? 11.963 -10.240 -42.265 1.00 57.34 387 LEU A N 1
ATOM 3104 C CA . LEU A 1 387 ? 12.149 -11.376 -41.356 1.00 57.34 387 LEU A CA 1
ATOM 3105 C C . LEU A 1 387 ? 11.804 -12.697 -42.049 1.00 57.34 387 LEU A C 1
ATOM 3107 O O . LEU A 1 387 ? 12.554 -13.662 -41.926 1.00 57.34 387 LEU A O 1
ATOM 3111 N N . THR A 1 388 ? 10.735 -12.720 -42.847 1.00 58.41 388 THR A N 1
ATOM 3112 C CA . THR A 1 388 ? 10.363 -13.869 -43.684 1.00 58.41 388 THR A CA 1
ATOM 3113 C C . THR A 1 388 ? 11.437 -14.175 -44.732 1.00 58.41 388 THR A C 1
ATOM 3115 O O . THR A 1 388 ? 11.757 -15.338 -44.972 1.00 58.41 388 THR A O 1
ATOM 3118 N N . THR A 1 389 ? 12.028 -13.150 -45.350 1.00 58.97 389 THR A N 1
ATOM 3119 C CA . THR A 1 389 ? 13.091 -13.306 -46.355 1.00 58.97 389 THR A CA 1
ATOM 3120 C C . THR A 1 389 ? 14.384 -13.840 -45.740 1.00 58.97 389 THR A C 1
ATOM 3122 O O . THR A 1 389 ? 14.965 -14.776 -46.284 1.00 58.97 389 THR A O 1
ATOM 3125 N N . ILE A 1 390 ? 14.809 -13.306 -44.590 1.00 56.50 390 ILE A N 1
ATOM 3126 C CA . ILE A 1 390 ? 15.937 -13.847 -43.821 1.00 56.50 390 ILE A CA 1
ATOM 3127 C C . ILE A 1 390 ? 15.652 -15.291 -43.435 1.00 56.50 390 ILE A C 1
ATOM 3129 O O . ILE A 1 390 ? 16.508 -16.146 -43.630 1.00 56.50 390 ILE A O 1
ATOM 3133 N N . HIS A 1 391 ? 14.456 -15.575 -42.914 1.00 54.56 391 HIS A N 1
ATOM 3134 C CA . HIS A 1 391 ? 14.112 -16.920 -42.477 1.00 54.56 391 HIS A CA 1
ATOM 3135 C C . HIS A 1 391 ? 14.237 -17.924 -43.627 1.00 54.56 391 HIS A C 1
ATOM 3137 O O . HIS A 1 391 ? 14.900 -18.940 -43.460 1.00 54.56 391 HIS A O 1
ATOM 3143 N N . LYS A 1 392 ? 13.740 -17.572 -44.820 1.00 59.81 392 LYS A N 1
ATOM 3144 C CA . LYS A 1 392 ? 13.901 -18.372 -46.043 1.00 59.81 392 LYS A CA 1
ATOM 3145 C C . LYS A 1 392 ? 15.356 -18.509 -46.498 1.00 59.81 392 LYS A C 1
ATOM 3147 O O . LYS A 1 392 ? 15.730 -19.552 -47.019 1.00 59.81 392 LYS A O 1
ATOM 3152 N N . GLN A 1 393 ? 16.183 -17.473 -46.342 1.00 56.88 393 GLN A N 1
ATOM 3153 C CA . GLN A 1 393 ? 17.610 -17.535 -46.690 1.00 56.88 393 GLN A CA 1
ATOM 3154 C C . GLN A 1 393 ? 18.404 -18.425 -45.730 1.00 56.88 393 GLN A C 1
ATOM 3156 O O . GLN A 1 393 ? 19.322 -19.111 -46.169 1.00 56.88 393 GLN A O 1
ATOM 3161 N N . VAL A 1 394 ? 18.041 -18.420 -44.447 1.00 52.47 394 VAL A N 1
ATOM 3162 C CA . VAL A 1 394 ? 18.612 -19.302 -43.423 1.00 52.47 394 VAL A CA 1
ATOM 3163 C C . VAL A 1 394 ? 18.158 -20.749 -43.658 1.00 52.47 394 VAL A C 1
ATOM 3165 O O . VAL A 1 394 ? 18.997 -21.640 -43.701 1.00 52.47 394 VAL A O 1
ATOM 3168 N N . GLU A 1 395 ? 16.869 -20.984 -43.930 1.00 51.06 395 GLU A N 1
ATOM 3169 C CA . GLU A 1 395 ? 16.342 -22.311 -44.303 1.00 51.06 395 GLU A CA 1
ATOM 3170 C C . GLU A 1 395 ? 16.975 -22.858 -45.595 1.00 51.06 395 GLU A C 1
ATOM 3172 O O . GLU A 1 395 ? 17.246 -24.049 -45.702 1.00 51.06 395 GLU A O 1
ATOM 3177 N N . ALA A 1 396 ? 17.269 -22.004 -46.579 1.00 54.00 396 ALA A N 1
ATOM 3178 C CA . ALA A 1 396 ? 17.911 -22.423 -47.826 1.00 54.00 396 ALA A CA 1
ATOM 3179 C C . ALA A 1 396 ? 19.399 -22.798 -47.669 1.00 54.00 396 ALA A C 1
ATOM 3181 O O . ALA A 1 396 ? 19.951 -23.449 -48.556 1.00 54.00 396 ALA A O 1
ATOM 3182 N N . GLN A 1 397 ? 20.060 -22.386 -46.581 1.00 48.00 397 GLN A N 1
ATOM 3183 C CA . GLN A 1 397 ? 21.457 -22.747 -46.298 1.00 48.00 397 GLN A CA 1
ATOM 3184 C C . GLN A 1 397 ? 21.594 -24.114 -45.616 1.00 48.00 397 GLN A C 1
ATOM 3186 O O . GLN A 1 397 ? 22.670 -24.706 -45.682 1.00 48.00 397 GLN A O 1
ATOM 3191 N N . TYR A 1 398 ? 20.505 -24.645 -45.054 1.00 46.84 398 TYR A N 1
ATOM 3192 C CA . TYR A 1 398 ? 20.417 -25.996 -44.506 1.00 46.84 398 TYR A CA 1
ATOM 3193 C C . TYR A 1 398 ? 19.024 -26.568 -44.801 1.00 46.84 398 TYR A C 1
ATOM 3195 O O . TYR A 1 398 ? 18.122 -26.397 -43.979 1.00 46.84 398 TYR A O 1
ATOM 3203 N N . PRO A 1 399 ? 18.809 -27.217 -45.964 1.00 40.72 399 PRO A N 1
ATOM 3204 C CA . PRO A 1 399 ? 17.552 -27.913 -46.203 1.00 40.72 399 PRO A CA 1
ATOM 3205 C C . PRO A 1 399 ? 17.363 -28.941 -45.085 1.00 40.72 399 PRO A C 1
ATOM 3207 O O . PRO A 1 399 ? 18.252 -29.754 -44.843 1.00 40.72 399 PRO A O 1
ATOM 3210 N N . CYS A 1 400 ? 16.243 -28.847 -44.369 1.00 42.66 400 CYS A N 1
ATOM 3211 C CA . CYS A 1 400 ? 15.873 -29.824 -43.354 1.00 42.66 400 CYS A CA 1
ATOM 3212 C C . CYS A 1 400 ? 15.920 -31.235 -43.961 1.00 42.66 400 CYS A C 1
ATOM 3214 O O . CYS A 1 400 ? 15.264 -31.466 -44.980 1.00 42.66 400 CYS A O 1
ATOM 3216 N N . ASP A 1 401 ? 16.668 -32.141 -43.327 1.00 37.94 401 ASP A N 1
ATOM 3217 C CA . ASP A 1 401 ? 16.469 -33.588 -43.483 1.00 37.94 401 ASP A CA 1
ATOM 3218 C C . ASP A 1 401 ? 15.138 -34.017 -42.845 1.00 37.94 401 ASP A C 1
ATOM 3220 O O . ASP A 1 401 ? 14.826 -33.530 -41.726 1.00 37.94 401 ASP A O 1
#

Solvent-accessible surface area (backbone atoms only — not comparable to full-atom values): 22132 Å² total; per-residue (Å²): 101,74,62,55,52,52,45,46,50,48,66,69,35,51,52,55,47,46,47,40,54,76,71,38,72,47,46,69,77,64,59,68,56,54,55,49,50,53,52,54,32,47,55,51,47,53,73,74,42,85,70,89,74,64,64,62,59,52,46,53,52,54,52,52,48,46,48,53,47,30,38,55,42,19,54,53,53,51,51,45,71,38,76,62,20,58,55,47,47,53,51,48,51,52,52,41,50,54,47,51,52,53,50,50,52,52,27,55,75,71,59,42,46,62,47,52,50,52,43,48,51,54,53,48,50,21,32,54,51,4,52,77,69,79,37,88,56,38,77,68,54,88,87,37,72,69,31,52,49,46,52,51,40,52,51,53,54,51,48,49,47,73,73,30,66,67,64,37,48,48,54,50,50,46,49,53,47,54,50,51,48,48,22,57,77,70,73,52,54,92,49,52,66,60,50,52,53,51,53,52,51,50,51,52,52,51,50,51,52,50,49,52,50,52,58,62,44,60,74,75,64,70,66,74,62,86,32,60,42,82,54,93,93,39,64,39,57,66,60,101,61,54,72,42,48,38,54,45,49,29,44,40,39,52,52,32,58,67,50,87,68,57,71,90,46,73,67,55,53,51,48,52,50,50,56,32,50,57,61,41,61,77,38,80,52,31,76,40,73,66,21,42,48,54,55,48,40,54,50,39,48,52,35,32,77,68,71,73,37,97,66,71,72,76,64,85,88,40,56,55,58,49,13,39,46,33,31,73,75,31,72,91,36,73,70,51,23,53,51,47,32,58,77,66,70,48,83,55,48,52,55,18,51,50,42,49,25,46,37,56,41,54,84,76,46,61,65,86,57,39,57,61,51,68,64,40,68,87,58,40,50,63,50,51,56,47,52,53,50,49,50,52,55,56,44,69,74,53,73,82,130

pLDDT: mean 78.48, std 15.4, range [36.78, 95.81]